Protein AF-A0A433CI44-F1 (afdb_monomer_lite)

pLDDT: mean 76.26, std 22.71, range [22.53, 97.62]

Radius of gyration: 33.38 Å; chains: 1; bounding box: 97×100×72 Å

Structure (mmCIF, N/CA/C/O backbone):
data_AF-A0A433CI44-F1
#
_entry.id   AF-A0A433CI44-F1
#
loop_
_atom_site.group_PDB
_atom_site.id
_atom_site.type_symbol
_atom_site.label_atom_id
_atom_site.label_alt_id
_atom_site.label_comp_id
_atom_site.label_asym_id
_atom_site.label_entity_id
_atom_site.label_seq_id
_atom_site.pdbx_PDB_ins_code
_atom_site.Cartn_x
_atom_site.Cartn_y
_atom_site.Cartn_z
_atom_site.occupancy
_atom_site.B_iso_or_equiv
_atom_site.auth_seq_id
_atom_site.auth_comp_id
_atom_site.auth_asym_id
_atom_site.auth_atom_id
_atom_site.pdbx_PDB_model_num
ATOM 1 N N . MET A 1 1 ? 9.839 -13.729 31.688 1.00 38.53 1 MET A N 1
ATOM 2 C CA . MET A 1 1 ? 10.393 -14.186 30.399 1.00 38.53 1 MET A CA 1
ATOM 3 C C . MET A 1 1 ? 9.376 -13.824 29.339 1.00 38.53 1 MET A C 1
ATOM 5 O O . MET A 1 1 ? 8.242 -14.271 29.427 1.00 38.53 1 MET A O 1
ATOM 9 N N . GLU A 1 2 ? 9.728 -12.913 28.443 1.00 40.34 2 GLU A N 1
ATOM 10 C CA . GLU A 1 2 ? 8.846 -12.474 27.365 1.00 40.34 2 GLU A CA 1
ATOM 11 C C . GLU A 1 2 ? 8.883 -13.551 26.273 1.00 40.34 2 GLU A C 1
ATOM 13 O O . GLU A 1 2 ? 9.912 -13.744 25.625 1.00 40.34 2 GLU A O 1
ATOM 18 N N . ASN A 1 3 ? 7.798 -14.320 26.129 1.00 44.78 3 ASN A N 1
ATOM 19 C CA . ASN A 1 3 ? 7.642 -15.253 25.015 1.00 44.78 3 ASN A CA 1
ATOM 20 C C . ASN A 1 3 ? 7.567 -14.421 23.736 1.00 44.78 3 ASN A C 1
ATOM 22 O O . ASN A 1 3 ? 6.528 -13.840 23.415 1.00 44.78 3 ASN A O 1
ATOM 26 N N . LYS A 1 4 ? 8.692 -14.326 23.026 1.00 42.16 4 LYS A N 1
ATOM 27 C CA . LYS A 1 4 ? 8.748 -13.769 21.679 1.00 42.16 4 LYS A CA 1
ATOM 28 C C . LYS A 1 4 ? 7.737 -14.557 20.845 1.00 42.16 4 LYS A C 1
ATOM 30 O O . LYS A 1 4 ? 7.904 -15.757 20.664 1.00 42.16 4 LYS A O 1
ATOM 35 N N . LYS A 1 5 ? 6.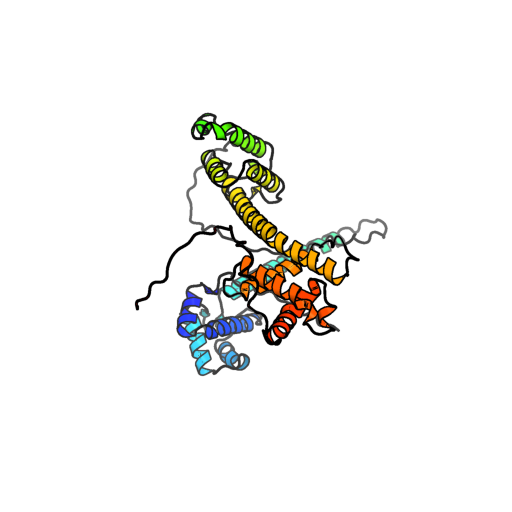645 -13.912 20.423 1.00 45.16 5 LYS A N 1
ATOM 36 C CA . LYS A 1 5 ? 5.661 -14.550 19.546 1.00 45.16 5 LYS A CA 1
ATOM 37 C C . LYS A 1 5 ? 6.382 -14.894 18.252 1.00 45.16 5 LYS A C 1
ATOM 39 O O . LYS A 1 5 ? 6.792 -13.984 17.532 1.00 45.16 5 LYS A O 1
ATOM 44 N N . ASP A 1 6 ? 6.548 -16.180 17.978 1.00 51.06 6 ASP A N 1
ATOM 45 C CA . ASP A 1 6 ? 7.007 -16.638 16.676 1.00 51.06 6 ASP A CA 1
ATOM 46 C C . ASP A 1 6 ? 5.918 -16.277 15.662 1.00 51.06 6 ASP A C 1
ATOM 48 O O . ASP A 1 6 ? 4.915 -16.967 15.504 1.00 51.06 6 ASP A O 1
ATOM 52 N N . THR A 1 7 ? 6.063 -15.118 15.019 1.00 52.38 7 THR A N 1
ATOM 53 C CA . THR A 1 7 ? 5.187 -14.708 13.924 1.00 52.38 7 THR A CA 1
ATOM 54 C C . THR A 1 7 ? 5.548 -15.547 12.713 1.00 52.38 7 THR A C 1
ATOM 56 O O . THR A 1 7 ? 6.438 -15.198 11.934 1.00 52.38 7 THR A O 1
ATOM 59 N N . ILE A 1 8 ? 4.883 -16.688 12.582 1.00 62.78 8 ILE A N 1
ATOM 60 C CA . ILE A 1 8 ? 5.044 -17.553 11.426 1.00 62.78 8 ILE A CA 1
ATOM 61 C C . ILE A 1 8 ? 4.239 -16.935 10.276 1.00 62.78 8 ILE A C 1
ATOM 63 O O . ILE A 1 8 ? 3.013 -16.976 10.267 1.00 62.78 8 ILE A O 1
ATOM 67 N N . TYR A 1 9 ? 4.937 -16.323 9.317 1.00 63.38 9 TYR A N 1
ATOM 68 C CA . TYR A 1 9 ? 4.310 -15.700 8.152 1.00 63.38 9 TYR A CA 1
ATOM 69 C C . TYR A 1 9 ? 3.650 -16.760 7.262 1.00 63.38 9 TYR A C 1
ATOM 71 O O . TYR A 1 9 ? 4.313 -17.687 6.787 1.00 63.38 9 TYR A O 1
ATOM 79 N N . PHE A 1 10 ? 2.347 -16.610 7.027 1.00 61.50 10 PHE A N 1
ATOM 80 C CA . PHE A 1 10 ? 1.606 -17.396 6.050 1.00 61.50 10 PHE A CA 1
ATOM 81 C C . PHE A 1 10 ? 1.421 -16.568 4.777 1.00 61.50 10 PHE A C 1
ATOM 83 O O . PHE A 1 10 ? 0.818 -15.490 4.808 1.00 61.50 10 PHE A O 1
ATOM 90 N N . ASN A 1 11 ? 1.967 -17.056 3.660 1.00 62.53 11 ASN A N 1
ATOM 91 C CA . ASN A 1 11 ? 1.790 -16.416 2.361 1.00 62.53 11 ASN A CA 1
ATOM 92 C C . ASN A 1 11 ? 0.294 -16.376 2.036 1.00 62.53 11 ASN A C 1
ATOM 94 O O . ASN A 1 11 ? -0.341 -17.418 1.874 1.00 62.53 11 ASN A O 1
ATOM 98 N N . HIS A 1 12 ? -0.262 -15.177 1.903 1.00 65.62 12 HIS A N 1
ATOM 99 C CA . HIS A 1 12 ? -1.594 -14.974 1.347 1.00 65.62 12 HIS A CA 1
ATOM 100 C C . HIS A 1 12 ? -1.448 -14.597 -0.122 1.00 65.62 12 HIS A C 1
ATOM 102 O O . HIS A 1 12 ? -0.625 -13.744 -0.462 1.00 65.62 12 HIS A O 1
ATOM 108 N N . ASP A 1 13 ? -2.254 -15.191 -1.001 1.00 66.88 13 ASP A N 1
ATOM 109 C CA . ASP A 1 13 ? -2.256 -14.753 -2.393 1.00 66.88 13 ASP A CA 1
ATOM 110 C C . ASP A 1 13 ? -2.857 -13.348 -2.441 1.00 66.88 13 ASP A C 1
ATOM 112 O O . ASP A 1 13 ? -4.001 -13.136 -2.020 1.00 66.88 13 ASP A O 1
ATOM 116 N N . PHE A 1 14 ? -2.088 -12.400 -2.982 1.00 59.16 14 PHE A N 1
ATOM 117 C CA . PHE A 1 14 ? -2.426 -10.974 -3.089 1.00 59.16 14 PHE A CA 1
ATOM 118 C C . PHE A 1 14 ? -3.805 -10.715 -3.731 1.00 59.16 14 PHE A C 1
ATOM 120 O O . PHE A 1 14 ? -4.402 -9.658 -3.534 1.00 59.16 14 PHE A O 1
ATOM 127 N N . ASN A 1 15 ? -4.341 -11.693 -4.469 1.00 76.88 15 ASN A N 1
ATOM 128 C CA . ASN A 1 15 ? -5.618 -11.605 -5.168 1.00 76.88 15 ASN A CA 1
ATOM 129 C C . ASN A 1 15 ? -6.560 -12.804 -4.927 1.00 76.88 15 ASN A C 1
ATOM 131 O O . ASN A 1 15 ? -7.469 -13.034 -5.723 1.00 76.88 15 ASN A O 1
ATOM 135 N N . SER A 1 16 ? -6.380 -13.559 -3.835 1.00 79.00 16 SER A N 1
ATOM 136 C CA . SER A 1 16 ? -7.179 -14.762 -3.513 1.00 79.00 16 SER A CA 1
ATOM 137 C C . SER A 1 16 ? -8.698 -14.542 -3.567 1.00 79.00 16 SER A C 1
ATOM 139 O O . SER A 1 16 ? -9.440 -15.417 -4.005 1.00 79.00 16 SER A O 1
ATOM 141 N N . ARG A 1 17 ? -9.181 -13.345 -3.208 1.00 82.56 17 ARG A N 1
ATOM 142 C CA . ARG A 1 17 ? -10.609 -12.974 -3.280 1.00 82.56 17 ARG A CA 1
ATOM 143 C C . ARG A 1 17 ? -11.233 -13.067 -4.681 1.00 82.56 17 ARG A C 1
ATOM 145 O O . ARG A 1 17 ? -12.461 -13.089 -4.775 1.00 82.56 17 ARG A O 1
ATOM 152 N N . ASN A 1 18 ? -10.405 -13.038 -5.726 1.00 86.44 18 ASN A N 1
ATOM 153 C CA . ASN A 1 18 ? -10.800 -13.082 -7.132 1.00 86.44 18 ASN A CA 1
ATOM 154 C C . ASN A 1 18 ? -10.517 -14.454 -7.779 1.00 86.44 18 ASN A C 1
ATOM 156 O O . ASN A 1 18 ? -10.740 -14.608 -8.976 1.00 86.44 18 ASN A O 1
ATOM 160 N N . ASP A 1 19 ? -10.040 -15.448 -7.020 1.00 89.00 19 ASP A N 1
ATOM 161 C CA . ASP A 1 19 ? -9.877 -16.816 -7.520 1.00 89.00 19 ASP A CA 1
ATOM 162 C C . ASP A 1 19 ? -11.250 -17.444 -7.822 1.00 89.00 19 ASP A C 1
ATOM 164 O O . ASP A 1 19 ? -12.187 -17.334 -7.029 1.00 89.00 19 ASP A O 1
ATOM 168 N N . ASN A 1 20 ? -11.381 -18.131 -8.960 1.00 91.56 20 ASN A N 1
ATOM 169 C CA . ASN A 1 20 ? -12.642 -18.741 -9.393 1.00 91.56 20 ASN A CA 1
ATOM 170 C C . ASN A 1 20 ? -13.218 -19.743 -8.374 1.00 91.56 20 ASN A C 1
ATOM 172 O O . ASN A 1 20 ? -14.438 -19.821 -8.217 1.00 91.56 20 ASN A O 1
ATOM 176 N N . LYS A 1 21 ? -12.374 -20.495 -7.661 1.00 93.00 21 LYS A N 1
ATOM 177 C CA . LYS A 1 21 ? -12.782 -21.444 -6.612 1.00 93.00 21 LYS A CA 1
ATOM 178 C C . LYS A 1 21 ? -13.310 -20.707 -5.383 1.00 93.00 21 LYS A C 1
ATOM 180 O O . LYS A 1 21 ? -14.349 -21.070 -4.835 1.00 93.00 21 LYS A O 1
ATOM 185 N N . ILE A 1 22 ? -12.651 -19.611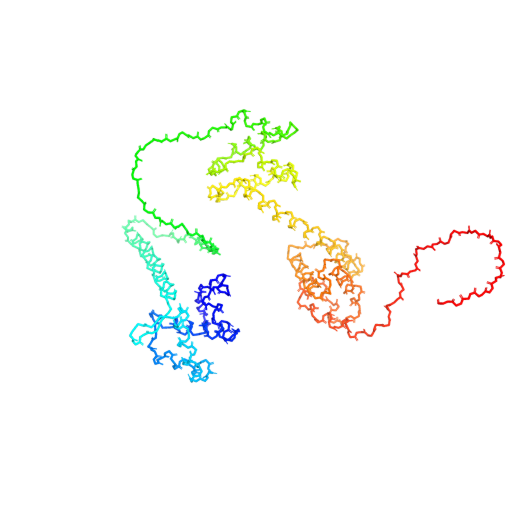 -5.008 1.00 93.44 22 ILE A N 1
ATOM 186 C CA . ILE A 1 22 ? -13.089 -18.733 -3.918 1.00 93.44 22 ILE A CA 1
ATOM 187 C C . ILE A 1 22 ? -14.383 -17.995 -4.285 1.00 93.44 22 ILE A C 1
ATOM 189 O O . ILE A 1 22 ? -15.263 -17.833 -3.443 1.00 93.44 22 ILE A O 1
ATOM 193 N N . ILE A 1 23 ? -14.557 -17.592 -5.545 1.00 93.69 23 ILE A N 1
ATOM 194 C CA . ILE A 1 23 ? -15.809 -16.998 -6.030 1.00 93.69 23 ILE A CA 1
ATOM 195 C C . ILE A 1 23 ? -16.961 -18.010 -5.932 1.00 93.69 23 ILE A C 1
ATOM 197 O O . ILE A 1 23 ? -18.045 -17.634 -5.482 1.00 93.69 23 ILE A O 1
ATOM 201 N N . LYS A 1 24 ? -16.742 -19.288 -6.287 1.00 94.81 24 LYS A N 1
ATOM 202 C CA . LYS A 1 24 ? -17.745 -20.361 -6.109 1.00 94.81 24 LYS A CA 1
ATOM 203 C C . LYS A 1 24 ? -18.151 -20.514 -4.643 1.00 94.81 24 LYS A C 1
ATOM 205 O O . LYS A 1 24 ? -19.344 -20.482 -4.344 1.00 94.81 24 LYS A O 1
ATOM 210 N N . LEU A 1 25 ? -17.171 -20.561 -3.741 1.00 96.38 25 LEU A N 1
ATOM 211 C CA . LEU A 1 25 ? -17.405 -20.612 -2.298 1.00 96.38 25 LEU A CA 1
ATOM 212 C C . LEU A 1 25 ? -18.235 -19.412 -1.815 1.00 96.38 25 LEU A C 1
ATOM 214 O O . LEU A 1 25 ? -19.279 -19.577 -1.184 1.00 96.38 25 LEU A O 1
ATOM 218 N N . ARG A 1 26 ? -17.826 -18.191 -2.183 1.00 95.12 26 ARG A N 1
ATOM 219 C CA . ARG A 1 26 ? -18.505 -16.944 -1.793 1.00 95.12 26 ARG A CA 1
ATOM 220 C C . ARG A 1 26 ? -19.900 -16.802 -2.397 1.00 95.12 26 ARG A C 1
ATOM 222 O O . ARG A 1 26 ? -20.747 -16.114 -1.824 1.00 95.12 26 ARG A O 1
ATOM 229 N N . LYS A 1 27 ? -20.182 -17.442 -3.534 1.00 95.06 27 LYS A N 1
ATOM 230 C CA . LYS A 1 27 ? -21.529 -17.463 -4.117 1.00 95.06 27 LYS A CA 1
ATOM 231 C C . LYS A 1 27 ? -22.520 -18.159 -3.177 1.00 95.06 27 LYS A C 1
ATOM 233 O O . LYS A 1 27 ? -23.619 -17.626 -2.989 1.00 95.06 27 LYS A O 1
ATOM 238 N N . LYS A 1 28 ? -22.109 -19.280 -2.568 1.00 96.50 28 LYS A N 1
ATOM 239 C CA . LYS A 1 28 ? -22.924 -20.099 -1.654 1.00 96.50 28 LYS A CA 1
ATOM 240 C C . LYS A 1 28 ? -22.891 -19.584 -0.210 1.00 96.50 28 LYS A C 1
ATOM 242 O O . LYS A 1 28 ? -23.948 -19.345 0.359 1.00 96.50 28 LYS A O 1
ATOM 247 N N . TYR A 1 29 ? -21.705 -19.302 0.328 1.00 95.50 29 TYR A N 1
ATOM 248 C CA . TYR A 1 29 ? -21.488 -19.002 1.754 1.00 95.50 29 TYR A CA 1
ATOM 249 C C . TYR A 1 29 ? -21.120 -17.546 2.070 1.00 95.50 29 TYR A C 1
ATOM 251 O O . TYR A 1 29 ? -20.759 -17.223 3.199 1.00 95.50 29 TYR A O 1
ATOM 259 N N . LYS A 1 30 ? -21.188 -16.648 1.080 1.00 94.88 30 LYS A N 1
ATOM 260 C CA . LYS A 1 30 ? -20.858 -15.219 1.232 1.00 94.88 30 LYS A CA 1
ATOM 261 C C . LYS A 1 30 ? -19.450 -15.019 1.811 1.00 94.88 30 LYS A C 1
ATOM 263 O O . LYS A 1 30 ? -18.523 -15.737 1.443 1.00 94.88 30 LYS A O 1
ATOM 268 N N . TRP A 1 31 ? -19.255 -13.975 2.612 1.00 92.69 31 TRP A N 1
ATOM 269 C CA . TRP A 1 31 ? -17.965 -13.677 3.234 1.00 92.69 31 TRP A CA 1
ATOM 270 C C . TRP A 1 31 ? -17.654 -14.586 4.423 1.00 92.69 31 TRP A C 1
ATOM 272 O O . TRP A 1 31 ? -16.480 -14.815 4.696 1.00 92.69 31 TRP A O 1
ATOM 282 N N . ASP A 1 32 ? -18.673 -15.169 5.047 1.00 92.31 32 ASP A N 1
ATOM 283 C CA . ASP A 1 32 ? -18.502 -16.072 6.184 1.00 92.31 32 ASP A CA 1
ATOM 284 C C . ASP A 1 32 ? -17.738 -17.323 5.745 1.00 92.31 32 ASP A C 1
ATOM 286 O O . ASP A 1 32 ? -16.705 -17.652 6.320 1.00 92.31 32 ASP A O 1
ATOM 290 N N . GLY A 1 33 ? -18.133 -17.933 4.621 1.00 94.19 33 GLY A N 1
ATOM 291 C CA . GLY A 1 33 ? -17.401 -19.073 4.062 1.00 94.19 33 GLY A CA 1
ATOM 292 C C . GLY A 1 33 ? -15.956 -18.753 3.678 1.00 94.19 33 GLY A C 1
ATOM 293 O O . GLY A 1 33 ? -15.090 -19.613 3.786 1.00 94.19 33 GLY A O 1
ATOM 294 N N . TYR A 1 34 ? -15.665 -17.511 3.273 1.00 93.94 34 TYR A N 1
ATOM 295 C CA . TYR A 1 34 ? -14.288 -17.084 3.011 1.00 93.94 34 TYR A CA 1
ATOM 296 C C . TYR A 1 34 ? -13.454 -17.086 4.297 1.00 93.94 34 TYR A C 1
ATOM 298 O O . TYR A 1 34 ? -12.346 -17.614 4.293 1.00 93.94 34 TYR A O 1
ATOM 306 N N . GLY A 1 35 ? -13.990 -16.544 5.394 1.00 94.00 35 GLY A N 1
ATOM 307 C CA . GLY A 1 35 ? -13.326 -16.569 6.699 1.00 94.00 35 GLY A CA 1
ATOM 308 C C . GLY A 1 35 ? -13.127 -17.992 7.223 1.00 94.00 35 GLY A C 1
ATOM 309 O O . GLY A 1 35 ? -12.015 -18.353 7.597 1.00 94.00 35 GLY A O 1
ATOM 310 N N . VAL A 1 36 ? -14.174 -18.821 7.165 1.00 95.50 36 VAL A N 1
ATOM 311 C CA . VAL A 1 36 ? -14.129 -20.220 7.624 1.00 95.50 36 VAL A CA 1
ATOM 312 C C . VAL A 1 36 ? -13.122 -21.045 6.819 1.00 95.50 36 VAL A C 1
ATOM 314 O O . VAL A 1 36 ? -12.390 -21.849 7.395 1.00 95.50 36 VAL A O 1
ATOM 317 N N . PHE A 1 37 ? -13.021 -20.820 5.505 1.00 94.75 37 PHE A N 1
ATOM 318 C CA . PHE A 1 37 ? -12.014 -21.476 4.671 1.00 94.75 37 PHE A CA 1
ATOM 319 C C . PHE A 1 37 ? -10.594 -21.166 5.149 1.00 94.75 37 PHE A C 1
ATOM 321 O O . PHE A 1 37 ? -9.809 -22.092 5.338 1.00 94.75 37 PHE A O 1
ATOM 328 N N . TRP A 1 38 ? -10.268 -19.889 5.374 1.00 92.75 38 TRP A N 1
ATOM 329 C CA . TRP A 1 38 ? -8.934 -19.503 5.840 1.00 92.75 38 TRP A CA 1
ATOM 330 C C . TRP A 1 38 ? -8.637 -20.016 7.245 1.00 92.75 38 TRP A C 1
ATOM 332 O O . TRP A 1 38 ? -7.558 -20.557 7.453 1.00 92.75 38 TRP A O 1
ATOM 342 N N . ALA A 1 39 ? -9.604 -19.945 8.161 1.00 93.50 39 ALA A N 1
ATOM 343 C CA . ALA A 1 39 ? -9.445 -20.486 9.508 1.00 93.50 39 ALA A CA 1
ATOM 344 C C . ALA A 1 39 ? -9.195 -22.008 9.488 1.00 93.50 39 ALA A C 1
ATOM 346 O O . ALA A 1 39 ? -8.316 -22.510 10.178 1.00 93.50 39 ALA A O 1
ATOM 347 N N . THR A 1 40 ? -9.893 -22.743 8.617 1.00 94.50 40 THR A N 1
ATOM 348 C CA . THR A 1 40 ? -9.651 -24.183 8.404 1.00 94.50 40 THR A CA 1
ATOM 349 C C . THR A 1 40 ? -8.242 -24.445 7.865 1.00 94.50 40 THR A C 1
ATOM 351 O O . THR A 1 40 ? -7.559 -25.371 8.292 1.00 94.50 40 THR A O 1
ATOM 354 N N . LEU A 1 41 ? -7.786 -23.613 6.928 1.00 92.38 41 LEU A N 1
ATOM 355 C CA . LEU A 1 41 ? -6.455 -23.706 6.329 1.00 92.38 41 LEU A CA 1
ATOM 356 C C . LEU A 1 41 ? -5.340 -23.441 7.354 1.00 92.38 41 LEU A C 1
ATOM 358 O O . LEU A 1 41 ? -4.283 -24.069 7.289 1.00 92.38 41 LEU A O 1
ATOM 362 N N . GLU A 1 42 ? -5.578 -22.525 8.294 1.00 91.25 42 GLU A N 1
ATOM 363 C CA . GLU A 1 42 ? -4.688 -22.242 9.422 1.00 91.25 42 GLU A CA 1
ATOM 364 C C . GLU A 1 42 ? -4.585 -23.446 10.364 1.00 91.25 42 GLU A C 1
ATOM 366 O O . GLU A 1 42 ? -3.468 -23.864 10.660 1.00 91.25 42 GLU A O 1
ATOM 371 N N . ILE A 1 43 ? -5.709 -24.073 10.728 1.00 92.06 43 ILE A N 1
ATOM 372 C CA . ILE A 1 43 ? -5.717 -25.294 11.555 1.00 92.06 43 ILE A CA 1
ATOM 373 C C . ILE A 1 43 ? -4.960 -26.432 10.855 1.00 92.06 43 ILE A C 1
ATOM 375 O O . ILE A 1 43 ? -4.065 -27.043 11.438 1.00 92.06 43 ILE A O 1
ATOM 379 N N . MET A 1 44 ? -5.224 -26.670 9.564 1.00 91.25 44 MET A N 1
ATOM 380 C CA . MET A 1 44 ? -4.478 -27.669 8.787 1.00 91.25 44 MET A CA 1
ATOM 381 C C . MET A 1 44 ? -2.974 -27.383 8.789 1.00 91.25 44 MET A C 1
ATOM 383 O O . MET A 1 44 ? -2.170 -28.309 8.822 1.00 91.25 44 MET A O 1
ATOM 387 N N . ARG A 1 45 ? -2.563 -26.113 8.767 1.00 87.38 45 ARG A N 1
ATOM 388 C CA . ARG A 1 45 ? -1.152 -25.712 8.785 1.00 87.38 45 ARG A CA 1
ATOM 389 C C . ARG A 1 45 ? -0.463 -25.955 10.130 1.00 87.38 45 ARG A C 1
ATOM 391 O O . ARG A 1 45 ? 0.760 -26.083 10.148 1.00 87.38 45 ARG A O 1
ATOM 398 N N . GLU A 1 46 ? -1.205 -25.983 11.231 1.00 87.00 46 GLU A N 1
ATOM 399 C CA . GLU A 1 46 ? -0.659 -26.308 12.555 1.00 87.00 46 GLU A CA 1
ATOM 400 C C . GLU A 1 46 ? -0.224 -27.779 12.652 1.00 87.00 46 GLU A C 1
ATOM 402 O O . GLU A 1 46 ? 0.615 -28.128 13.486 1.00 87.00 46 GLU A O 1
ATOM 407 N N . THR A 1 47 ? -0.716 -28.636 11.752 1.00 86.19 47 THR A N 1
ATOM 408 C CA . THR A 1 47 ? -0.246 -30.020 11.617 1.00 86.19 47 THR A CA 1
ATOM 409 C C . THR A 1 47 ? 1.168 -30.097 11.016 1.00 86.19 47 THR A C 1
ATOM 411 O O . THR A 1 47 ? 1.661 -29.185 10.350 1.00 86.19 47 THR A O 1
ATOM 414 N N . THR A 1 48 ? 1.861 -31.218 11.236 1.00 76.88 48 THR A N 1
ATOM 415 C CA . THR A 1 48 ? 3.272 -31.379 10.816 1.00 76.88 48 THR A CA 1
ATOM 416 C C . THR A 1 48 ? 3.442 -31.507 9.293 1.00 76.88 48 THR A C 1
ATOM 418 O O . THR A 1 48 ? 4.487 -31.147 8.722 1.00 76.88 48 THR A O 1
ATOM 421 N N . ASP A 1 49 ? 2.432 -32.048 8.622 1.00 81.81 49 ASP A N 1
ATOM 422 C CA . ASP A 1 49 ? 2.409 -32.361 7.196 1.00 81.81 49 ASP A CA 1
ATOM 423 C C . ASP A 1 49 ? 1.413 -31.509 6.398 1.00 81.81 49 ASP A C 1
ATOM 425 O O . ASP A 1 49 ? 1.483 -31.518 5.171 1.00 81.81 49 ASP A O 1
ATOM 429 N N . GLY A 1 50 ? 0.570 -30.705 7.052 1.00 85.62 50 GLY A N 1
ATOM 430 C CA . GLY A 1 50 ? -0.444 -29.890 6.382 1.00 85.62 50 GLY A CA 1
ATOM 431 C C . GLY A 1 50 ? -1.671 -30.691 5.953 1.00 85.62 50 GLY A C 1
ATOM 432 O O . GLY A 1 50 ? -2.382 -30.268 5.037 1.00 85.62 50 GLY A O 1
ATOM 433 N N . MET A 1 51 ? -1.875 -31.870 6.544 1.00 90.62 51 MET A N 1
ATOM 434 C CA . MET A 1 51 ? -2.942 -32.804 6.210 1.00 90.62 51 MET A CA 1
ATOM 435 C C . MET A 1 51 ? -3.708 -33.167 7.484 1.00 90.62 51 MET A C 1
ATOM 437 O O . MET A 1 51 ? -3.136 -33.262 8.565 1.00 90.62 51 MET A O 1
ATOM 441 N N . GLN A 1 52 ? -5.011 -33.394 7.358 1.00 92.06 52 GLN A N 1
ATOM 442 C CA . GLN A 1 52 ? -5.835 -33.936 8.440 1.00 92.06 52 GLN A CA 1
ATOM 443 C C . GLN A 1 52 ? -6.592 -35.155 7.931 1.00 92.06 52 GLN A C 1
ATOM 445 O O . GLN A 1 52 ? -6.867 -35.258 6.730 1.00 92.06 52 GLN A O 1
ATOM 450 N N . THR A 1 53 ? -6.942 -36.085 8.820 1.00 94.06 53 THR A N 1
ATOM 451 C CA . THR A 1 53 ? -7.953 -37.078 8.450 1.00 94.06 53 THR A CA 1
ATOM 452 C C . THR A 1 53 ? -9.289 -36.364 8.226 1.00 94.06 53 THR A C 1
ATOM 454 O O . THR A 1 53 ? -9.509 -35.259 8.719 1.00 94.06 53 THR A O 1
ATOM 457 N N . TYR A 1 54 ? -10.193 -36.958 7.450 1.00 93.12 54 TYR A N 1
ATOM 458 C CA . TYR A 1 54 ? -11.512 -36.382 7.209 1.00 93.12 54 TYR A CA 1
ATOM 459 C C . TYR A 1 54 ? -12.261 -36.198 8.532 1.00 93.12 54 TYR A C 1
ATOM 461 O O . TYR A 1 54 ? -12.869 -35.155 8.717 1.00 93.12 54 TYR A O 1
ATOM 469 N N . SER A 1 55 ? -12.146 -37.162 9.456 1.00 93.12 55 SER A N 1
ATOM 470 C CA . SER A 1 55 ? -12.738 -37.072 10.797 1.00 93.12 55 SER A CA 1
ATOM 471 C C . SER A 1 55 ? -12.168 -35.893 11.583 1.00 93.12 55 SER A C 1
ATOM 473 O O . SER A 1 55 ? -12.929 -35.012 11.960 1.00 93.12 55 SER A O 1
ATOM 475 N N . ASP A 1 56 ? -10.838 -35.807 11.719 1.00 93.50 56 ASP A N 1
ATOM 476 C CA . ASP A 1 56 ? -10.199 -34.705 12.458 1.00 93.50 56 ASP A CA 1
ATOM 477 C C . ASP A 1 56 ? -10.506 -33.348 11.817 1.00 93.50 56 ASP A C 1
ATOM 479 O O . ASP A 1 56 ? -10.625 -32.330 12.491 1.00 93.50 56 ASP A O 1
ATOM 483 N N . CYS A 1 57 ? -10.629 -33.322 10.485 1.00 93.31 57 CYS A N 1
ATOM 484 C CA . CYS A 1 57 ? -11.022 -32.121 9.777 1.00 93.31 57 CYS A CA 1
ATOM 485 C C . CYS A 1 57 ? -12.434 -31.700 10.177 1.00 93.31 57 CYS A C 1
ATOM 487 O O . CYS A 1 57 ? -12.625 -30.511 10.372 1.00 93.31 57 CYS A O 1
ATOM 489 N N . ILE A 1 58 ? -13.402 -32.617 10.293 1.00 95.38 58 ILE A N 1
ATOM 490 C CA . ILE A 1 58 ? -14.765 -32.289 10.744 1.00 95.38 58 ILE A CA 1
ATOM 491 C C . ILE A 1 58 ? -14.767 -31.808 12.199 1.00 95.38 58 ILE A C 1
ATOM 493 O O . ILE A 1 58 ? -15.434 -30.816 12.495 1.00 95.38 58 ILE A O 1
ATOM 497 N N . ASP A 1 59 ? -13.945 -32.405 13.065 1.00 94.75 59 ASP A N 1
ATOM 498 C CA . ASP A 1 59 ? -13.819 -32.013 14.477 1.00 94.75 59 ASP A CA 1
ATOM 499 C C . ASP A 1 59 ? -13.345 -30.554 14.661 1.00 94.75 59 ASP A C 1
ATOM 501 O O . ASP A 1 59 ? -13.613 -29.926 15.692 1.00 94.75 59 ASP A O 1
ATOM 505 N N . ASN A 1 60 ? -12.725 -29.951 13.636 1.00 94.50 60 ASN A N 1
ATOM 506 C CA . ASN A 1 60 ? -12.397 -28.521 13.622 1.00 94.50 60 ASN A CA 1
ATOM 507 C C . ASN A 1 60 ? -13.641 -27.622 13.791 1.00 94.50 60 ASN A C 1
ATOM 509 O O . ASN A 1 60 ? -13.498 -26.466 14.199 1.00 94.50 60 ASN A O 1
ATOM 513 N N . ALA A 1 61 ? -14.855 -28.118 13.510 1.00 95.19 61 ALA A N 1
ATOM 514 C CA . ALA A 1 61 ? -16.106 -27.397 13.753 1.00 95.19 61 ALA A CA 1
ATOM 515 C C . ALA A 1 61 ? -16.205 -26.913 15.207 1.00 95.19 61 ALA A C 1
ATOM 517 O O . ALA A 1 61 ? -16.548 -25.755 15.455 1.00 95.19 61 ALA A O 1
ATOM 518 N N . PHE A 1 62 ? -15.799 -27.757 16.161 1.00 94.56 62 PHE A N 1
ATOM 519 C CA . PHE A 1 62 ? -15.776 -27.409 17.578 1.00 94.56 62 PHE A CA 1
ATOM 520 C C . PHE A 1 62 ? -14.786 -26.272 17.869 1.00 94.56 62 PHE A C 1
ATOM 522 O O . PHE A 1 62 ? -15.132 -25.306 18.550 1.00 94.56 62 PHE A O 1
ATOM 529 N N . GLN A 1 63 ? -13.573 -26.335 17.305 1.00 92.56 63 GLN A N 1
ATOM 530 C CA . GLN A 1 63 ? -12.546 -25.300 17.485 1.00 92.56 63 GLN A CA 1
ATOM 531 C C . GLN A 1 63 ? -12.972 -23.947 16.897 1.00 92.56 63 GLN A C 1
ATOM 533 O O . GLN A 1 63 ? -12.649 -22.895 17.451 1.00 92.56 63 GLN A O 1
ATOM 538 N N . LEU A 1 64 ? -13.709 -23.972 15.787 1.00 93.38 64 LEU A N 1
ATOM 539 C CA . LEU A 1 64 ? -14.227 -22.781 15.115 1.00 93.38 64 LEU A CA 1
ATOM 540 C C . LEU A 1 64 ? -15.561 -22.288 15.696 1.00 93.38 64 LEU A C 1
ATOM 542 O O . LEU A 1 64 ? -16.054 -21.246 15.263 1.00 93.38 64 LEU A O 1
ATOM 546 N N . ASN A 1 65 ? -16.121 -22.998 16.683 1.00 95.44 65 ASN A N 1
ATOM 547 C CA . ASN A 1 65 ? -17.434 -22.734 17.270 1.00 95.44 65 ASN A CA 1
ATOM 548 C C . ASN A 1 65 ? -18.549 -22.681 16.205 1.00 95.44 65 ASN A C 1
ATOM 550 O O . ASN A 1 65 ? -19.342 -21.737 16.147 1.00 95.44 65 ASN A O 1
ATOM 554 N N . LEU A 1 66 ? -18.559 -23.690 15.332 1.00 94.75 66 LEU A N 1
ATOM 555 C CA . LEU A 1 66 ? -19.511 -23.877 14.241 1.00 94.75 66 LEU A CA 1
ATOM 556 C C . LEU A 1 66 ? -20.336 -25.150 14.455 1.00 94.75 66 LEU A C 1
ATOM 558 O O . LEU A 1 66 ? -19.917 -26.074 15.145 1.00 94.75 66 LEU A O 1
ATOM 562 N N . ASP A 1 67 ? -21.504 -25.184 13.823 1.00 96.44 67 ASP A N 1
ATOM 563 C CA . ASP A 1 67 ? -22.358 -26.368 13.732 1.00 96.44 67 ASP A CA 1
ATOM 564 C C . ASP A 1 67 ? -21.671 -27.466 12.897 1.00 96.44 67 ASP A C 1
ATOM 566 O O . ASP A 1 67 ? -21.163 -27.189 11.803 1.00 96.44 67 ASP A O 1
ATOM 570 N N . GLU A 1 68 ? -21.615 -28.693 13.423 1.00 95.88 68 GLU A N 1
ATOM 571 C CA . GLU A 1 68 ? -20.859 -29.804 12.827 1.00 95.88 68 GLU A CA 1
ATOM 572 C C . GLU A 1 68 ? -21.475 -30.255 11.500 1.00 95.88 68 GLU A C 1
ATOM 574 O O . GLU A 1 68 ? -20.753 -30.463 10.518 1.00 95.88 68 GLU A O 1
ATOM 579 N N . GLU A 1 69 ? -22.805 -30.344 11.420 1.00 96.38 69 GLU A N 1
ATOM 580 C CA . GLU A 1 69 ? -23.506 -30.703 10.191 1.00 96.38 69 GLU A CA 1
ATOM 581 C C . GLU A 1 69 ? -23.268 -29.656 9.098 1.00 96.38 69 GLU A C 1
ATOM 583 O O . GLU A 1 69 ? -22.922 -29.997 7.960 1.00 96.38 69 GLU A O 1
ATOM 588 N N . TRP A 1 70 ? -23.392 -28.371 9.437 1.00 96.25 70 TRP A N 1
ATOM 589 C CA . TRP A 1 70 ? -23.093 -27.278 8.517 1.00 96.25 70 TRP A CA 1
ATOM 590 C C . TRP A 1 70 ? -21.638 -27.315 8.043 1.00 96.25 70 TRP A C 1
ATOM 592 O O . TRP A 1 70 ? -21.372 -27.177 6.843 1.00 96.25 70 TRP A O 1
ATOM 602 N N . TYR A 1 71 ? -20.694 -27.523 8.964 1.00 97.12 71 TYR A N 1
ATOM 603 C CA . TYR A 1 71 ? -19.268 -27.540 8.659 1.00 97.12 71 TYR A CA 1
ATOM 604 C C . TYR A 1 71 ? -18.887 -28.752 7.801 1.00 97.12 71 TYR A C 1
ATOM 606 O O . TYR A 1 71 ? -18.123 -28.625 6.845 1.00 97.12 71 TYR A O 1
ATOM 614 N N . THR A 1 72 ? -19.513 -29.904 8.039 1.00 96.81 72 THR A N 1
ATOM 615 C CA . THR A 1 72 ? -19.369 -31.098 7.200 1.00 96.81 72 THR A CA 1
ATOM 616 C C . THR A 1 72 ? -19.801 -30.833 5.761 1.00 96.81 72 THR A C 1
ATOM 618 O O . THR A 1 72 ? -19.074 -31.157 4.815 1.00 96.81 72 THR A O 1
ATOM 621 N N . VAL A 1 73 ? -20.955 -30.186 5.564 1.00 97.31 73 VAL A N 1
ATOM 622 C CA . VAL A 1 73 ? -21.407 -29.773 4.225 1.00 97.31 73 VAL A CA 1
ATOM 623 C C . VAL A 1 73 ? -20.425 -28.772 3.609 1.00 97.31 73 VAL A C 1
ATOM 625 O O . VAL A 1 73 ? -20.058 -28.914 2.443 1.00 97.31 73 VAL A O 1
ATOM 628 N N . PHE A 1 74 ? -19.944 -27.806 4.392 1.00 97.62 74 PHE A N 1
ATOM 629 C CA . PHE A 1 74 ? -18.967 -26.814 3.949 1.00 97.62 74 PHE A CA 1
ATOM 630 C C . PHE A 1 74 ? -17.641 -27.439 3.480 1.00 97.62 74 PHE A C 1
ATOM 632 O O . PHE A 1 74 ? -17.120 -27.055 2.429 1.00 97.62 74 PHE A O 1
ATOM 639 N N . ILE A 1 75 ? -17.095 -28.420 4.204 1.00 97.12 75 ILE A N 1
ATOM 640 C CA . ILE A 1 75 ? -15.866 -29.126 3.810 1.00 97.12 75 ILE A CA 1
ATOM 641 C C . ILE A 1 75 ? -16.079 -29.916 2.516 1.00 97.12 75 ILE A C 1
ATOM 643 O O . ILE A 1 75 ? -15.233 -29.861 1.619 1.00 97.12 75 ILE A O 1
ATOM 647 N N . ASN A 1 76 ? -17.216 -30.599 2.377 1.00 96.38 76 ASN A N 1
ATOM 648 C CA . ASN A 1 76 ? -17.545 -31.339 1.157 1.00 96.38 76 ASN A CA 1
ATOM 649 C C . ASN A 1 76 ? -17.674 -30.416 -0.063 1.00 96.38 76 ASN A C 1
ATOM 651 O O . ASN A 1 76 ? -17.117 -30.712 -1.120 1.00 96.38 76 ASN A O 1
ATOM 655 N N . ASP A 1 77 ? -18.304 -29.257 0.102 1.00 96.75 77 ASP A N 1
ATOM 656 C CA . ASP A 1 77 ? -18.351 -28.218 -0.925 1.00 96.75 77 ASP A CA 1
ATOM 657 C C . ASP A 1 77 ? -16.957 -27.683 -1.280 1.00 96.75 77 ASP A C 1
ATOM 659 O O . ASP A 1 77 ? -16.643 -27.464 -2.449 1.00 96.75 77 ASP A O 1
ATOM 663 N N . CYS A 1 78 ? -16.083 -27.483 -0.289 1.00 96.00 78 CYS A N 1
ATOM 664 C CA . CYS A 1 78 ? -14.704 -27.062 -0.536 1.00 96.00 78 CYS A CA 1
ATOM 665 C C . CYS A 1 78 ? -13.923 -28.104 -1.353 1.00 96.00 78 CYS A C 1
ATOM 667 O O . CYS A 1 78 ? -13.098 -27.732 -2.194 1.00 96.00 78 CYS A O 1
ATOM 669 N N . ILE A 1 79 ? -14.194 -29.396 -1.144 1.00 95.38 79 ILE A N 1
ATOM 670 C CA . ILE A 1 79 ? -13.644 -30.480 -1.967 1.00 95.38 79 ILE A CA 1
ATOM 671 C C . ILE A 1 79 ? -14.204 -30.395 -3.396 1.00 95.38 79 ILE A C 1
ATOM 673 O O . ILE A 1 79 ? -13.433 -30.424 -4.355 1.00 95.38 79 ILE A O 1
ATOM 677 N N . GLU A 1 80 ? -15.515 -30.203 -3.559 1.00 94.88 80 GLU A N 1
ATOM 678 C CA . GLU A 1 80 ? -16.163 -30.067 -4.874 1.00 94.88 80 GLU A CA 1
ATOM 679 C C . GLU A 1 80 ? -15.646 -28.847 -5.661 1.00 94.88 80 GLU A C 1
ATOM 681 O O . GLU A 1 80 ? -15.382 -28.917 -6.864 1.00 94.88 80 GLU A O 1
ATOM 686 N N . PHE A 1 81 ? -15.430 -27.716 -4.985 1.00 93.62 81 PHE A N 1
ATOM 687 C CA . PHE A 1 81 ? -14.877 -26.506 -5.597 1.00 93.62 81 PHE A CA 1
ATOM 688 C C . PHE A 1 81 ? -13.377 -26.620 -5.912 1.00 93.62 81 PHE A C 1
ATOM 690 O O . PHE A 1 81 ? -12.825 -25.739 -6.579 1.00 93.62 81 PHE A O 1
ATOM 697 N N . GLY A 1 82 ? -12.715 -27.693 -5.467 1.00 92.81 82 GLY A N 1
ATOM 698 C CA . GLY A 1 82 ? -11.286 -27.931 -5.655 1.00 92.81 82 GLY A CA 1
ATOM 699 C C . GLY A 1 82 ? -10.397 -27.036 -4.788 1.00 92.81 82 GLY A C 1
ATOM 700 O O . GLY A 1 82 ? -9.264 -26.736 -5.184 1.00 92.81 82 GLY A O 1
ATOM 701 N N . LEU A 1 83 ? -10.924 -26.558 -3.655 1.00 92.81 83 LEU A N 1
ATOM 702 C CA . LEU A 1 83 ? -10.173 -25.857 -2.607 1.00 92.81 83 LEU A CA 1
ATOM 703 C C . LEU A 1 83 ? -9.420 -26.857 -1.720 1.00 92.81 83 LEU A C 1
ATOM 705 O O . LEU A 1 83 ? -8.256 -26.626 -1.379 1.00 92.81 83 LEU A O 1
ATOM 709 N N . PHE A 1 84 ? -10.067 -27.986 -1.429 1.00 95.19 84 PHE A N 1
ATOM 710 C CA . PHE A 1 84 ? -9.471 -29.138 -0.763 1.00 95.19 84 PHE A CA 1
ATOM 711 C C . PHE A 1 84 ? -9.439 -30.355 -1.685 1.00 95.19 84 PHE A C 1
ATOM 713 O O . PHE A 1 84 ? -10.213 -30.476 -2.632 1.00 95.19 84 PHE A O 1
ATOM 720 N N . ILE A 1 85 ? -8.506 -31.257 -1.406 1.00 92.88 85 ILE A N 1
ATOM 721 C CA . ILE A 1 85 ? -8.360 -32.547 -2.063 1.00 92.88 85 ILE A CA 1
ATOM 722 C C . ILE A 1 85 ? -8.551 -33.608 -0.993 1.00 92.88 85 ILE A C 1
ATOM 724 O O . ILE A 1 85 ? -7.886 -33.577 0.041 1.00 92.88 85 ILE A O 1
ATOM 728 N N . ARG A 1 86 ? -9.439 -34.562 -1.267 1.00 92.06 86 ARG A N 1
ATOM 729 C CA . ARG A 1 86 ? -9.593 -35.767 -0.457 1.00 92.06 86 ARG A CA 1
ATOM 730 C C . ARG A 1 86 ? -8.892 -36.928 -1.147 1.00 92.06 86 ARG A C 1
ATOM 732 O O . ARG A 1 86 ? -9.211 -37.249 -2.291 1.00 92.06 86 ARG A O 1
ATOM 739 N N . LYS A 1 87 ? -7.947 -37.563 -0.457 1.00 89.31 87 LYS A N 1
ATOM 740 C CA . LYS A 1 87 ? -7.235 -38.748 -0.945 1.00 89.31 87 LYS A CA 1
ATOM 741 C C . LYS A 1 87 ? -7.269 -39.828 0.134 1.00 89.31 87 LYS A C 1
ATOM 743 O O . LYS A 1 87 ? -6.532 -39.765 1.112 1.00 89.31 87 LYS A O 1
ATOM 748 N N . GLY A 1 88 ? -8.156 -40.806 -0.049 1.00 89.50 88 GLY A N 1
ATOM 749 C CA . GLY A 1 88 ? -8.464 -41.796 0.983 1.00 89.50 88 GLY A CA 1
ATOM 750 C C . GLY A 1 88 ? -9.118 -41.137 2.199 1.00 89.50 88 GLY A C 1
ATOM 751 O O . GLY A 1 88 ? -10.131 -40.442 2.064 1.00 89.50 88 GLY A O 1
ATOM 752 N N . GLU A 1 89 ? -8.519 -41.344 3.369 1.00 91.50 89 GLU A N 1
ATOM 753 C CA . GLU A 1 89 ? -8.978 -40.766 4.636 1.00 91.50 89 GLU A CA 1
ATOM 754 C C . GLU A 1 89 ? -8.465 -39.348 4.879 1.00 91.50 89 GLU A C 1
ATOM 756 O O . GLU A 1 89 ? -8.964 -38.695 5.781 1.00 91.50 89 GLU A O 1
ATOM 761 N N . TYR A 1 90 ? -7.523 -38.842 4.079 1.00 92.25 90 TYR A N 1
ATOM 762 C CA . TYR A 1 90 ? -6.920 -37.529 4.304 1.00 92.25 90 TYR A CA 1
ATOM 763 C C . TYR A 1 90 ? -7.551 -36.432 3.450 1.00 92.25 90 TYR A C 1
ATOM 765 O O . TYR A 1 90 ? -7.866 -36.638 2.272 1.00 92.25 90 TYR A O 1
ATOM 773 N N . VAL A 1 91 ? -7.663 -35.242 4.037 1.00 93.25 91 VAL A N 1
ATOM 774 C CA . VAL A 1 91 ? -8.058 -33.986 3.397 1.00 93.25 91 VAL A CA 1
ATOM 775 C C . VAL A 1 91 ? -6.920 -32.984 3.535 1.00 93.25 91 VAL A C 1
ATOM 777 O O . VAL A 1 91 ? -6.318 -32.844 4.598 1.00 93.25 91 VAL A O 1
ATOM 780 N N . TYR A 1 92 ? -6.606 -32.292 2.444 1.00 92.38 92 TYR A N 1
ATOM 781 C CA . TYR A 1 92 ? -5.547 -31.287 2.427 1.00 92.38 92 TYR A CA 1
ATOM 782 C C . TYR A 1 92 ? -5.759 -30.251 1.324 1.00 92.38 92 TYR A C 1
ATOM 784 O O . TYR A 1 92 ? -6.515 -30.461 0.374 1.00 92.38 92 TYR A O 1
ATOM 792 N N . SER A 1 93 ? -5.037 -29.134 1.407 1.00 92.25 93 SER A N 1
ATOM 793 C CA . SER A 1 93 ? -4.934 -28.166 0.314 1.00 92.25 93 SER A CA 1
ATOM 794 C C . SER A 1 93 ? -3.615 -28.346 -0.438 1.00 92.25 93 SER A C 1
ATOM 796 O O . SER A 1 93 ? -2.542 -28.294 0.161 1.00 92.25 93 SER A O 1
ATOM 798 N N . GLN A 1 94 ? -3.666 -28.499 -1.766 1.00 88.06 94 GLN A N 1
ATOM 799 C CA . GLN A 1 94 ? -2.455 -28.617 -2.596 1.00 88.06 94 GLN A CA 1
ATOM 800 C C . GLN A 1 94 ? -1.512 -27.419 -2.415 1.00 88.06 94 GLN A C 1
ATOM 802 O O . GLN A 1 94 ? -0.295 -27.578 -2.381 1.00 88.06 94 GLN A O 1
ATOM 807 N N . ARG A 1 95 ? -2.092 -26.223 -2.268 1.00 84.62 95 ARG A N 1
ATOM 808 C CA . ARG A 1 95 ? -1.364 -24.973 -2.031 1.00 84.62 95 ARG A CA 1
ATOM 809 C C . ARG A 1 95 ? -0.575 -25.032 -0.725 1.00 84.62 95 ARG A C 1
ATOM 811 O O . ARG A 1 95 ? 0.613 -24.726 -0.721 1.00 84.62 95 ARG A O 1
ATOM 818 N N . LEU A 1 96 ? -1.224 -25.477 0.354 1.00 86.44 96 LEU A N 1
ATOM 819 C CA . LEU A 1 96 ? -0.599 -25.593 1.671 1.00 86.44 96 LEU A CA 1
ATOM 820 C C . LEU A 1 96 ? 0.614 -26.529 1.634 1.00 86.44 96 LEU A C 1
ATOM 822 O O . LEU A 1 96 ? 1.664 -26.189 2.174 1.00 86.44 96 LEU A O 1
ATOM 826 N N . LEU A 1 97 ? 0.501 -27.670 0.950 1.00 86.81 97 LEU A N 1
ATOM 827 C CA . LEU A 1 97 ? 1.616 -28.608 0.814 1.00 86.81 97 LEU A CA 1
ATOM 828 C C . LEU A 1 97 ? 2.805 -27.990 0.071 1.00 86.81 97 LEU A C 1
ATOM 830 O O . LEU A 1 97 ? 3.942 -28.118 0.527 1.00 86.81 97 LEU A O 1
ATOM 834 N N . SER A 1 98 ? 2.553 -27.275 -1.031 1.00 85.44 98 SER A N 1
ATOM 835 C CA . SER A 1 98 ? 3.606 -26.564 -1.767 1.00 85.44 98 SER A CA 1
ATOM 836 C C . SER A 1 98 ? 4.297 -25.499 -0.909 1.00 85.44 98 SER A C 1
ATOM 838 O O . SER A 1 98 ? 5.521 -25.364 -0.963 1.00 85.44 98 SER A O 1
ATOM 840 N N . ASP A 1 99 ? 3.544 -24.782 -0.073 1.00 82.31 99 ASP A N 1
ATOM 841 C CA . ASP A 1 99 ? 4.105 -23.798 0.857 1.00 82.31 99 ASP A CA 1
ATOM 842 C C . ASP A 1 99 ? 4.963 -24.459 1.946 1.00 82.31 99 ASP A C 1
ATOM 844 O O . ASP A 1 99 ? 6.077 -24.002 2.224 1.00 82.31 99 ASP A O 1
ATOM 848 N N . ILE A 1 100 ? 4.489 -25.559 2.540 1.00 82.94 100 ILE A N 1
ATOM 849 C CA . ILE A 1 100 ? 5.238 -26.331 3.543 1.00 82.94 100 ILE A CA 1
ATOM 850 C C . ILE A 1 100 ? 6.540 -26.874 2.948 1.00 82.94 100 ILE A C 1
ATOM 852 O O . ILE A 1 100 ? 7.600 -26.757 3.570 1.00 82.94 100 ILE A O 1
ATOM 856 N N . GLU A 1 101 ? 6.496 -27.429 1.738 1.00 85.56 101 GLU A N 1
ATOM 857 C CA . GLU A 1 101 ? 7.677 -27.943 1.044 1.00 85.56 101 GLU A CA 1
ATOM 858 C C . GLU A 1 101 ? 8.687 -26.830 0.734 1.00 85.56 101 GLU A C 1
ATOM 860 O O . GLU A 1 101 ? 9.886 -26.972 1.004 1.00 85.56 101 GLU A O 1
ATOM 865 N N . HIS A 1 102 ? 8.216 -25.683 0.242 1.00 81.81 102 HIS A N 1
ATOM 866 C CA . HIS A 1 102 ? 9.067 -24.525 -0.031 1.00 81.81 102 HIS A CA 1
ATOM 867 C C . HIS A 1 102 ? 9.742 -23.992 1.237 1.00 81.81 102 HIS A C 1
ATOM 869 O O . HIS A 1 102 ? 10.946 -23.709 1.233 1.00 81.81 102 HIS A O 1
ATOM 875 N N . MET A 1 103 ? 9.005 -23.910 2.350 1.00 80.25 103 MET A N 1
ATOM 876 C CA . MET A 1 103 ? 9.561 -23.537 3.655 1.00 80.25 103 MET A CA 1
ATOM 877 C C . MET A 1 103 ? 10.621 -24.540 4.126 1.00 80.25 103 MET A C 1
ATOM 879 O O . MET A 1 103 ? 11.724 -24.131 4.504 1.00 80.25 103 MET A O 1
ATOM 883 N N . LYS A 1 104 ? 10.337 -25.849 4.047 1.00 83.75 104 LYS A N 1
ATOM 884 C CA . LYS A 1 104 ? 11.295 -26.914 4.395 1.00 83.75 104 LYS A CA 1
ATOM 885 C C . LYS A 1 104 ? 12.559 -26.829 3.529 1.00 83.75 104 LYS A C 1
ATOM 887 O O . LYS A 1 104 ? 13.669 -26.915 4.053 1.00 83.75 104 LYS A O 1
ATOM 892 N N . SER A 1 105 ? 12.417 -26.568 2.228 1.00 85.06 105 SER A N 1
ATOM 893 C CA . SER A 1 105 ? 13.534 -26.383 1.289 1.00 85.06 105 SER A CA 1
ATOM 894 C C . SER A 1 105 ?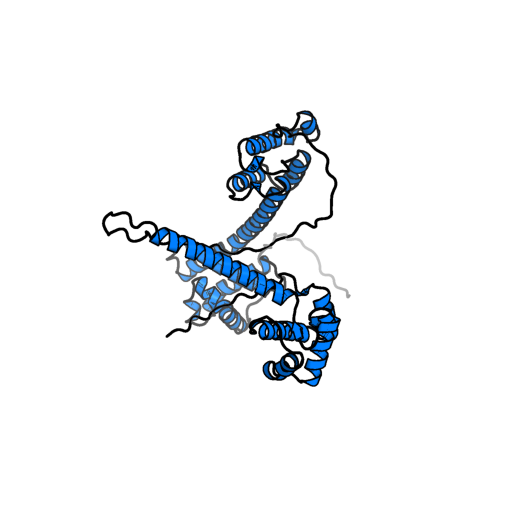 14.400 -25.169 1.639 1.00 85.06 105 SER A C 1
ATOM 896 O O . SER A 1 105 ? 15.629 -25.278 1.703 1.00 85.06 105 SER A O 1
ATOM 898 N N . LYS A 1 106 ? 13.782 -24.017 1.936 1.00 82.44 106 LYS A N 1
ATOM 899 C CA . LYS A 1 106 ? 14.497 -22.815 2.399 1.00 82.44 106 LYS A CA 1
ATOM 900 C C . LYS A 1 106 ? 15.245 -23.068 3.707 1.00 82.44 106 LYS A C 1
ATOM 902 O O . LYS A 1 106 ? 16.424 -22.731 3.798 1.00 82.44 106 LYS A O 1
ATOM 907 N N . SER A 1 107 ? 14.586 -23.697 4.680 1.00 80.44 107 SER A N 1
ATOM 908 C CA . SER A 1 107 ? 15.187 -24.045 5.972 1.00 80.44 107 SER A CA 1
ATOM 909 C C . SER A 1 107 ? 16.394 -24.972 5.797 1.00 80.44 107 SER A C 1
ATOM 911 O O . SER A 1 107 ? 17.475 -24.685 6.310 1.00 80.44 107 SER A O 1
ATOM 913 N N . LYS A 1 108 ? 16.276 -26.015 4.963 1.00 84.12 108 LYS A N 1
ATOM 914 C CA . LYS A 1 108 ? 17.383 -26.932 4.649 1.00 84.12 108 LYS A CA 1
ATOM 915 C C . LYS A 1 108 ? 18.568 -26.213 4.002 1.00 84.12 108 LYS A C 1
ATOM 917 O O . LYS A 1 108 ? 19.708 -26.450 4.392 1.00 84.12 108 LYS A O 1
ATOM 922 N N . LYS A 1 109 ? 18.322 -25.307 3.048 1.00 86.25 109 LYS A N 1
ATOM 923 C CA . LYS A 1 109 ? 19.381 -24.497 2.414 1.00 86.25 109 LYS A CA 1
ATOM 924 C C . LYS A 1 109 ? 20.064 -23.562 3.414 1.00 86.25 109 LYS A C 1
ATOM 926 O O . LYS A 1 109 ? 21.288 -23.433 3.386 1.00 86.25 109 LYS A O 1
ATOM 931 N N . ALA A 1 110 ? 19.293 -22.930 4.299 1.00 79.00 110 ALA A N 1
ATOM 932 C CA . ALA A 1 110 ? 19.820 -22.054 5.342 1.00 79.00 110 ALA A CA 1
ATOM 933 C C . ALA A 1 110 ? 20.664 -22.836 6.359 1.00 79.00 110 ALA A C 1
ATOM 935 O O . ALA A 1 110 ? 21.780 -22.423 6.666 1.00 79.00 110 ALA A O 1
ATOM 936 N N . SER A 1 111 ? 20.172 -23.993 6.807 1.00 82.00 111 SER A N 1
ATOM 937 C CA . SER A 1 111 ? 20.894 -24.904 7.698 1.00 82.00 111 SER A CA 1
ATOM 938 C C . SER A 1 111 ? 22.194 -25.397 7.058 1.00 82.00 111 SER A C 1
ATOM 940 O O . SER A 1 111 ? 23.250 -25.237 7.659 1.00 82.00 111 SER A O 1
ATOM 942 N N . ALA A 1 112 ? 22.162 -25.864 5.805 1.00 83.50 112 ALA A N 1
ATOM 943 C CA . ALA A 1 112 ? 23.364 -26.293 5.086 1.00 83.50 112 ALA A CA 1
ATOM 944 C C . ALA A 1 112 ? 24.390 -25.158 4.919 1.00 83.50 112 ALA A C 1
ATOM 946 O O . ALA A 1 112 ? 25.587 -25.369 5.095 1.00 83.50 112 ALA A O 1
ATOM 947 N N . SER A 1 113 ? 23.928 -23.937 4.630 1.00 78.56 113 SER A N 1
ATOM 948 C CA . SER A 1 113 ? 24.799 -22.758 4.527 1.00 78.56 113 SER A CA 1
ATOM 949 C C . SER A 1 113 ? 25.415 -22.385 5.877 1.00 78.56 113 SER A C 1
ATOM 951 O O . SER A 1 113 ? 26.578 -21.991 5.940 1.00 78.56 113 SER A O 1
ATOM 953 N N . ALA A 1 114 ? 24.647 -22.505 6.965 1.00 77.50 114 ALA A N 1
ATOM 954 C CA . ALA A 1 114 ? 25.145 -22.294 8.317 1.00 77.50 114 ALA A CA 1
ATOM 955 C C . ALA A 1 114 ? 26.201 -23.346 8.671 1.00 77.50 114 ALA A C 1
ATOM 957 O O . ALA A 1 114 ? 27.298 -22.966 9.069 1.00 77.50 114 ALA A O 1
ATOM 958 N N . SER A 1 115 ? 25.921 -24.634 8.453 1.00 80.94 115 SER A N 1
ATOM 959 C CA . SER A 1 115 ? 26.884 -25.720 8.667 1.00 80.94 115 SER A CA 1
ATOM 960 C C . SER A 1 115 ? 28.172 -25.502 7.873 1.00 80.94 115 SER A C 1
ATOM 962 O O . SER A 1 115 ? 29.240 -25.496 8.467 1.00 80.94 115 SER A O 1
ATOM 964 N N . ALA A 1 116 ? 28.088 -25.163 6.580 1.00 79.69 116 ALA A N 1
ATOM 965 C CA . ALA A 1 116 ? 29.268 -24.866 5.763 1.00 79.69 116 ALA A CA 1
ATOM 966 C C . ALA A 1 116 ? 30.113 -23.697 6.313 1.00 79.69 116 ALA A C 1
ATOM 968 O O . ALA A 1 116 ? 31.343 -23.732 6.249 1.00 79.69 116 ALA A O 1
ATOM 969 N N . ARG A 1 117 ? 29.477 -22.662 6.887 1.00 76.69 117 ARG A N 1
ATOM 970 C CA . ARG A 1 117 ? 30.187 -21.567 7.575 1.00 76.69 117 ARG A CA 1
ATOM 971 C C . ARG A 1 117 ? 30.874 -22.051 8.851 1.00 76.69 117 ARG A C 1
ATOM 973 O O . ARG A 1 117 ? 32.019 -21.681 9.085 1.00 76.69 117 ARG A O 1
ATOM 980 N N . TRP A 1 118 ? 30.191 -22.856 9.661 1.00 73.81 118 TRP A N 1
ATOM 981 C CA . TRP A 1 118 ? 30.741 -23.405 10.904 1.00 73.81 118 TRP A CA 1
ATOM 982 C C . TRP A 1 118 ? 31.894 -24.385 10.652 1.00 73.81 118 TRP A C 1
ATOM 984 O O . TRP A 1 118 ? 32.893 -24.347 11.369 1.00 73.81 118 TRP A O 1
ATOM 994 N N . ASP A 1 119 ? 31.797 -25.203 9.608 1.00 76.62 119 ASP A N 1
ATOM 995 C CA . ASP A 1 119 ? 32.833 -26.168 9.236 1.00 76.62 119 ASP A CA 1
ATOM 996 C C . ASP A 1 119 ? 34.083 -25.471 8.682 1.00 76.62 119 ASP A C 1
ATOM 998 O O . ASP A 1 119 ? 35.201 -25.863 9.018 1.00 76.62 119 ASP A O 1
ATOM 1002 N N . LYS A 1 120 ? 33.923 -24.365 7.936 1.00 68.12 120 LYS A N 1
ATOM 1003 C CA . LYS A 1 120 ? 35.052 -23.523 7.502 1.00 68.12 120 LYS A CA 1
ATOM 1004 C C . LYS A 1 120 ? 35.821 -22.931 8.691 1.00 68.12 120 LYS A C 1
ATOM 1006 O O . LYS A 1 120 ? 37.046 -22.944 8.689 1.00 68.12 120 LYS A O 1
ATOM 1011 N N . VAL A 1 121 ? 35.110 -22.492 9.732 1.00 60.69 121 VAL A N 1
ATOM 1012 C CA . VAL A 1 121 ? 35.714 -21.976 10.976 1.00 60.69 121 VAL A CA 1
ATOM 1013 C C . VAL A 1 121 ? 36.428 -23.079 11.771 1.00 60.69 121 VAL A C 1
ATOM 1015 O O . VAL A 1 121 ? 37.398 -22.799 12.468 1.00 60.69 121 VAL A O 1
ATOM 1018 N N . LYS A 1 122 ? 35.998 -24.345 11.665 1.00 58.50 122 LYS A N 1
ATOM 1019 C CA . LYS A 1 122 ? 36.683 -25.480 12.311 1.00 58.50 122 LYS A CA 1
ATOM 1020 C C . LYS A 1 122 ? 37.909 -25.992 11.546 1.00 58.50 122 LYS A C 1
ATOM 1022 O O . LYS A 1 122 ? 38.789 -26.570 12.182 1.00 58.50 122 LYS A O 1
ATOM 1027 N N . GLY A 1 123 ? 37.965 -25.805 10.226 1.00 53.66 123 GLY A N 1
ATOM 1028 C CA . GLY A 1 123 ? 39.099 -26.210 9.383 1.00 53.66 123 GLY A CA 1
ATOM 1029 C C . GLY A 1 123 ? 40.331 -25.307 9.517 1.00 53.66 123 GLY A C 1
ATOM 1030 O O . GLY A 1 123 ? 41.453 -25.769 9.337 1.00 53.66 123 GLY A O 1
ATOM 1031 N N . GLU A 1 124 ? 40.144 -24.045 9.907 1.00 52.22 124 GLU A N 1
ATOM 1032 C CA . GLU A 1 124 ? 41.219 -23.078 10.162 1.00 52.22 124 GLU A CA 1
ATOM 1033 C C . GLU A 1 124 ? 41.695 -23.154 11.626 1.00 52.22 124 GLU A C 1
ATOM 1035 O O . GLU A 1 124 ? 41.629 -22.196 12.390 1.00 52.22 124 GLU A O 1
ATOM 1040 N N . LYS A 1 125 ? 42.214 -24.317 12.040 1.00 48.62 125 LYS A N 1
ATOM 1041 C CA . LYS A 1 125 ? 43.234 -24.359 13.100 1.00 48.62 125 LYS A CA 1
ATOM 1042 C C . LYS A 1 125 ? 44.607 -24.217 12.442 1.00 48.62 125 LYS A C 1
ATOM 1044 O O . LYS A 1 125 ? 45.353 -25.185 12.355 1.00 48.62 125 LYS A O 1
ATOM 1049 N N . SER A 1 126 ? 44.926 -23.018 11.960 1.00 42.97 126 SER A N 1
ATOM 1050 C CA . SER A 1 126 ? 46.318 -22.615 11.749 1.00 42.97 126 SER A CA 1
ATOM 1051 C C . SER A 1 126 ? 46.713 -21.681 12.882 1.00 42.97 126 SER A C 1
ATOM 1053 O O . SER A 1 126 ? 46.041 -20.684 13.141 1.00 42.97 126 SER A O 1
ATOM 1055 N N . GLU A 1 127 ? 47.778 -22.058 13.573 1.00 47.88 127 GLU A N 1
ATOM 1056 C CA . GLU A 1 127 ? 48.414 -21.355 14.680 1.00 47.88 127 GLU A CA 1
ATOM 1057 C C . GLU A 1 127 ? 48.556 -19.849 14.400 1.00 47.88 127 GLU A C 1
ATOM 1059 O O . GLU A 1 127 ? 49.241 -19.431 13.470 1.00 47.88 127 GLU A O 1
ATOM 1064 N N . GLY A 1 128 ? 47.894 -19.025 15.211 1.00 42.81 128 GLY A N 1
ATOM 1065 C CA . GLY A 1 128 ? 47.974 -17.573 15.104 1.00 42.81 128 GLY A CA 1
ATOM 1066 C C . GLY A 1 128 ? 47.047 -16.894 16.102 1.00 42.81 128 GLY A C 1
ATOM 1067 O O . GLY A 1 128 ? 45.845 -16.841 15.889 1.00 42.81 128 GLY A O 1
ATOM 1068 N N . ASN A 1 129 ? 47.635 -16.444 17.212 1.00 41.59 129 ASN A N 1
ATOM 1069 C CA . ASN A 1 129 ? 47.106 -15.609 18.295 1.00 41.59 129 ASN A CA 1
ATOM 1070 C C . ASN A 1 129 ? 45.607 -15.252 18.303 1.00 41.59 129 ASN A C 1
ATOM 1072 O O . ASN A 1 129 ? 45.085 -14.526 17.459 1.00 41.59 129 ASN A O 1
ATOM 1076 N N . ALA A 1 130 ? 44.967 -15.651 19.402 1.00 46.03 130 ALA A N 1
ATOM 1077 C CA . ALA A 1 130 ? 43.719 -15.084 19.879 1.00 46.03 130 ALA A CA 1
ATOM 1078 C C . ALA A 1 130 ? 43.789 -13.545 19.943 1.00 46.03 130 ALA A C 1
ATOM 1080 O O . ALA A 1 130 ? 44.710 -12.997 20.542 1.00 46.03 130 ALA A O 1
ATOM 1081 N N . ILE A 1 131 ? 42.788 -12.905 19.326 1.00 47.31 131 ILE A N 1
ATOM 1082 C CA . ILE A 1 131 ? 42.095 -11.628 19.615 1.00 47.31 131 ILE A CA 1
ATOM 1083 C C . ILE A 1 131 ? 41.681 -11.031 18.257 1.00 47.31 131 ILE A C 1
ATOM 1085 O O . ILE A 1 131 ? 42.271 -10.092 17.736 1.00 47.31 131 ILE A O 1
ATOM 1089 N N . ALA A 1 132 ? 40.633 -11.597 17.667 1.00 39.47 132 ALA A N 1
ATOM 1090 C CA . ALA A 1 132 ? 39.818 -10.905 16.678 1.00 39.47 132 ALA A CA 1
ATOM 1091 C C . ALA A 1 132 ? 38.381 -11.384 16.884 1.00 39.47 132 ALA A C 1
ATOM 1093 O O . ALA A 1 132 ? 37.973 -12.436 16.393 1.00 39.47 132 ALA A O 1
ATOM 1094 N N . LEU A 1 133 ? 37.629 -10.642 17.698 1.00 44.75 133 LEU A N 1
ATOM 1095 C CA . LEU A 1 133 ? 36.174 -10.758 17.710 1.00 44.75 133 LEU A CA 1
ATOM 1096 C C . LEU A 1 133 ? 35.685 -10.541 16.268 1.00 44.75 133 LEU A C 1
ATOM 1098 O O . LEU A 1 133 ? 36.166 -9.604 15.625 1.00 44.75 133 LEU A O 1
ATOM 1102 N N . PRO A 1 134 ? 34.753 -11.361 15.748 1.00 41.50 134 PRO A N 1
ATOM 1103 C CA . PRO A 1 134 ? 34.115 -11.076 14.474 1.00 41.50 134 PRO A CA 1
ATOM 1104 C C . PRO A 1 134 ? 33.551 -9.660 14.535 1.00 41.50 134 PRO A C 1
ATOM 1106 O O . PRO A 1 134 ? 32.737 -9.347 15.409 1.00 41.50 134 PRO A O 1
ATOM 1109 N N . THR A 1 135 ? 34.017 -8.794 13.639 1.00 41.22 135 THR A N 1
ATOM 1110 C CA . THR A 1 135 ? 33.435 -7.473 13.453 1.00 41.22 135 THR A CA 1
ATOM 1111 C C . THR A 1 135 ? 31.942 -7.637 13.201 1.00 41.22 135 THR A C 1
ATOM 1113 O O . THR A 1 135 ? 31.495 -8.562 12.519 1.00 41.22 135 THR A O 1
ATOM 1116 N N . HIS A 1 136 ? 31.182 -6.773 13.865 1.00 39.91 136 HIS A N 1
ATOM 1117 C CA . HIS A 1 136 ? 29.733 -6.742 13.898 1.00 39.91 136 HIS A CA 1
ATOM 1118 C C . HIS A 1 136 ? 29.086 -7.158 12.572 1.00 39.91 136 HIS A C 1
ATOM 1120 O O . HIS A 1 136 ? 29.417 -6.653 11.507 1.00 39.91 136 HIS A O 1
ATOM 1126 N N . SER A 1 137 ? 28.132 -8.079 12.697 1.00 41.72 137 SER A N 1
ATOM 1127 C CA . SER A 1 137 ? 27.108 -8.418 11.715 1.00 41.72 137 SER A CA 1
ATOM 1128 C C . SER A 1 137 ? 26.654 -7.192 10.911 1.00 41.72 137 SER A C 1
ATOM 1130 O O . SER A 1 137 ? 25.815 -6.421 11.386 1.00 41.72 137 SER A O 1
ATOM 1132 N N . ASP A 1 138 ? 27.114 -7.069 9.667 1.00 34.00 138 ASP A N 1
ATOM 1133 C CA . ASP A 1 138 ? 26.391 -6.284 8.675 1.00 34.00 138 ASP A CA 1
ATOM 1134 C C . ASP A 1 138 ? 25.008 -6.919 8.510 1.00 34.00 138 ASP A C 1
ATOM 1136 O O . ASP A 1 138 ? 24.845 -8.088 8.148 1.00 34.00 138 ASP A O 1
ATOM 1140 N N . SER A 1 139 ? 24.001 -6.145 8.897 1.00 35.16 139 SER A N 1
ATOM 1141 C CA . SER A 1 139 ? 22.610 -6.562 8.984 1.00 35.16 139 SER A CA 1
ATOM 1142 C C . SER A 1 139 ? 22.101 -7.015 7.615 1.00 35.16 139 SER A C 1
ATOM 1144 O O . SER A 1 139 ? 21.822 -6.201 6.741 1.00 35.16 139 SER A O 1
ATOM 1146 N N . ASN A 1 140 ? 21.910 -8.323 7.432 1.00 39.16 140 ASN A N 1
ATOM 1147 C CA . ASN A 1 140 ? 21.156 -8.878 6.306 1.00 39.16 140 ASN A CA 1
ATOM 1148 C C . ASN A 1 140 ? 19.646 -8.792 6.587 1.00 39.16 140 ASN A C 1
ATOM 1150 O O . ASN A 1 140 ? 18.952 -9.805 6.631 1.00 39.16 140 ASN A O 1
ATOM 1154 N N . ALA A 1 141 ? 19.129 -7.579 6.777 1.00 29.98 141 ALA A N 1
ATOM 1155 C CA . ALA A 1 141 ? 17.702 -7.319 6.652 1.00 29.98 141 ALA A CA 1
ATOM 1156 C C . ALA A 1 141 ? 17.399 -7.123 5.159 1.00 29.98 141 ALA A C 1
ATOM 1158 O O . ALA A 1 141 ? 17.473 -6.016 4.629 1.00 29.98 141 ALA A O 1
ATOM 1159 N N . LYS A 1 142 ? 17.134 -8.224 4.446 1.00 35.88 142 LYS A N 1
ATOM 1160 C CA . LYS A 1 142 ? 16.466 -8.157 3.144 1.00 35.88 142 LYS A CA 1
ATOM 1161 C C . LYS A 1 142 ? 14.980 -8.013 3.420 1.00 35.88 142 LYS A C 1
ATOM 1163 O O . LYS A 1 142 ? 14.331 -8.962 3.839 1.00 35.88 142 LYS A O 1
ATOM 1168 N N . GLU A 1 143 ? 14.496 -6.799 3.228 1.00 32.09 143 GLU A N 1
ATOM 1169 C CA . GLU A 1 143 ? 13.081 -6.479 3.165 1.00 32.09 143 GLU A CA 1
ATOM 1170 C C . GLU A 1 143 ? 12.490 -7.176 1.929 1.00 32.09 143 GLU A C 1
ATOM 1172 O O . GLU A 1 143 ? 12.927 -6.963 0.793 1.00 32.09 143 GLU A O 1
ATOM 1177 N N . ASP A 1 144 ? 11.558 -8.090 2.187 1.00 32.22 144 ASP A N 1
ATOM 1178 C CA . ASP A 1 144 ? 10.805 -8.829 1.188 1.00 32.22 144 ASP A CA 1
ATOM 1179 C C . ASP A 1 144 ? 9.908 -7.877 0.382 1.00 32.22 144 ASP A C 1
ATOM 1181 O O . ASP A 1 144 ? 9.062 -7.168 0.922 1.00 32.22 144 ASP A O 1
ATOM 1185 N N . SER A 1 145 ? 10.029 -7.925 -0.943 1.00 33.34 145 SER A N 1
ATOM 1186 C CA . SER A 1 145 ? 8.892 -7.686 -1.833 1.00 33.34 145 SER A CA 1
ATOM 1187 C C . SER A 1 145 ? 8.875 -8.778 -2.899 1.00 33.34 145 SER A C 1
ATOM 1189 O O . SER A 1 145 ? 9.686 -8.819 -3.825 1.00 33.34 145 SER A O 1
ATOM 1191 N N . ILE A 1 146 ? 7.957 -9.718 -2.680 1.00 30.61 146 ILE A N 1
ATOM 1192 C CA . ILE A 1 146 ? 7.536 -10.780 -3.591 1.00 30.61 146 ILE A CA 1
ATOM 1193 C C . ILE A 1 146 ? 6.581 -10.184 -4.635 1.00 30.61 146 ILE A C 1
ATOM 1195 O O . ILE A 1 146 ? 5.754 -9.331 -4.316 1.00 30.61 146 ILE A O 1
ATOM 1199 N N . GLY A 1 147 ? 6.685 -10.676 -5.870 1.00 29.48 147 GLY A N 1
ATOM 1200 C CA . GLY A 1 147 ? 5.748 -10.420 -6.962 1.00 29.48 147 GLY A CA 1
ATOM 1201 C C . GLY A 1 147 ? 6.284 -10.963 -8.283 1.00 29.48 147 GLY A C 1
ATOM 1202 O O . GLY A 1 147 ? 6.747 -10.194 -9.121 1.00 29.48 147 GLY A O 1
ATOM 1203 N N . GLU A 1 148 ? 6.300 -12.292 -8.399 1.00 32.03 148 GLU A N 1
ATOM 1204 C CA . GLU A 1 148 ? 6.592 -13.062 -9.613 1.00 32.03 148 GLU A CA 1
ATOM 1205 C C . GLU A 1 148 ? 5.535 -12.810 -10.704 1.00 32.03 148 GLU A C 1
ATOM 1207 O O . GLU A 1 148 ? 4.385 -12.540 -10.379 1.00 32.03 148 GLU A O 1
ATOM 1212 N N . ASP A 1 149 ? 5.890 -13.026 -11.975 1.00 28.02 149 ASP A N 1
ATOM 1213 C CA . ASP A 1 149 ? 5.047 -13.897 -12.796 1.00 28.02 149 ASP A CA 1
ATOM 1214 C C . ASP A 1 149 ? 5.877 -14.736 -13.765 1.00 28.02 149 ASP A C 1
ATOM 1216 O O . ASP A 1 149 ? 6.838 -14.281 -14.395 1.00 28.02 149 ASP A O 1
ATOM 1220 N N . LYS A 1 150 ? 5.528 -16.022 -13.766 1.00 33.69 150 LYS A N 1
ATOM 1221 C CA . LYS A 1 150 ? 6.270 -17.134 -14.341 1.00 33.69 150 LYS A CA 1
ATOM 1222 C C . LYS A 1 150 ? 5.888 -17.369 -15.798 1.00 33.69 150 LYS A C 1
ATOM 1224 O O . LYS A 1 150 ? 4.734 -17.316 -16.205 1.00 33.69 150 LYS A O 1
ATOM 1229 N N . LYS A 1 151 ? 6.936 -17.703 -16.538 1.00 26.53 151 LYS A N 1
ATOM 1230 C CA . LYS A 1 151 ? 7.001 -18.239 -17.893 1.00 26.53 151 LYS A CA 1
ATOM 1231 C C . LYS A 1 151 ? 6.333 -19.622 -17.951 1.00 26.53 151 LYS A C 1
ATOM 1233 O O . LYS A 1 151 ? 6.648 -20.476 -17.126 1.00 26.53 151 LYS A O 1
ATOM 1238 N N . GLY A 1 152 ? 5.462 -19.837 -18.936 1.00 25.77 152 GLY A N 1
ATOM 1239 C CA . GLY A 1 152 ? 5.041 -21.168 -19.377 1.00 25.77 152 GLY A CA 1
ATOM 1240 C C . GLY A 1 152 ? 6.015 -21.707 -20.426 1.00 25.77 152 GLY A C 1
ATOM 1241 O O . GLY A 1 152 ? 6.348 -21.006 -21.381 1.00 25.77 152 GLY A O 1
ATOM 1242 N N . GLU A 1 153 ? 6.494 -22.932 -20.226 1.00 26.86 153 GLU A N 1
ATOM 1243 C CA . GLU A 1 153 ? 7.190 -23.735 -21.233 1.00 26.86 153 GLU A CA 1
ATOM 1244 C C . GLU A 1 153 ? 6.176 -24.513 -22.076 1.00 26.86 153 GLU A C 1
ATOM 1246 O O . GLU A 1 153 ? 5.262 -25.127 -21.528 1.00 26.86 153 GLU A O 1
ATOM 1251 N N . ASN A 1 154 ? 6.405 -24.582 -23.391 1.00 24.27 154 ASN A N 1
ATOM 1252 C CA . ASN A 1 154 ? 6.220 -25.839 -24.105 1.00 24.27 154 ASN A CA 1
ATOM 12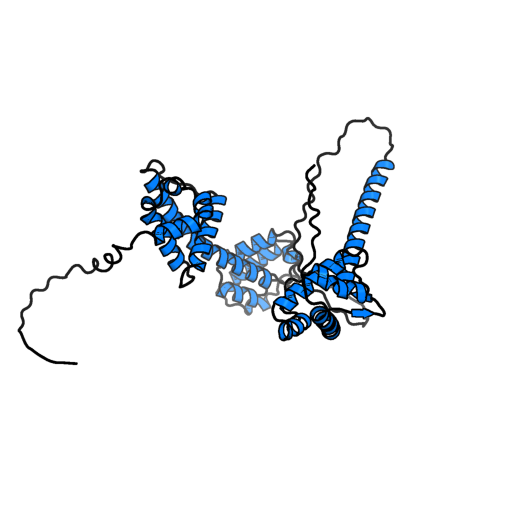53 C C . ASN A 1 154 ? 7.253 -25.991 -25.239 1.00 24.27 154 ASN A C 1
ATOM 1255 O O . ASN A 1 154 ? 7.321 -25.180 -26.156 1.00 24.27 154 ASN A O 1
ATOM 1259 N N . SER A 1 155 ? 8.076 -27.031 -25.079 1.00 25.83 155 SER A N 1
ATOM 1260 C CA . SER A 1 155 ? 8.671 -27.949 -26.065 1.00 25.83 155 SER A CA 1
ATOM 1261 C C . SER A 1 155 ? 9.245 -27.466 -27.416 1.00 25.83 155 SER A C 1
ATOM 1263 O O . SER A 1 155 ? 8.510 -27.198 -28.359 1.00 25.83 155 SER A O 1
ATOM 1265 N N . LYS A 1 156 ? 10.575 -27.648 -27.510 1.00 25.41 156 LYS A N 1
ATOM 1266 C CA . LYS A 1 156 ? 11.347 -28.412 -28.523 1.00 25.41 156 LYS A CA 1
ATOM 1267 C C . LYS A 1 156 ? 11.339 -27.965 -29.999 1.00 25.41 156 LYS A C 1
ATOM 1269 O O . LYS A 1 156 ? 10.370 -28.148 -30.722 1.00 25.41 156 LYS A O 1
ATOM 1274 N N . GLY A 1 157 ? 12.529 -27.574 -30.451 1.00 22.53 157 GLY A N 1
ATOM 1275 C CA . GLY A 1 157 ? 12.966 -27.503 -31.844 1.00 22.53 157 GLY A CA 1
ATOM 1276 C C . GLY A 1 157 ? 14.393 -26.960 -31.875 1.00 22.53 157 GLY A C 1
ATOM 1277 O O . GLY A 1 157 ? 14.593 -25.768 -31.678 1.00 22.53 157 GLY A O 1
ATOM 1278 N N . GLU A 1 158 ? 15.373 -27.855 -31.986 1.00 29.66 158 GLU A N 1
ATOM 1279 C CA . GLU A 1 158 ? 16.788 -27.530 -32.177 1.00 29.66 158 GLU A CA 1
ATOM 1280 C C . GLU A 1 158 ? 16.995 -26.863 -33.541 1.00 29.66 158 GLU A C 1
ATOM 1282 O O . GLU A 1 158 ? 16.515 -27.390 -34.538 1.00 29.66 158 GLU A O 1
ATOM 1287 N N . GLU A 1 159 ? 17.753 -25.766 -33.585 1.00 27.00 159 GLU A N 1
ATOM 1288 C CA . GLU A 1 159 ? 18.650 -25.444 -34.702 1.00 27.00 159 GLU A CA 1
ATOM 1289 C C . GLU A 1 159 ? 19.724 -24.440 -34.236 1.00 27.00 159 GLU A C 1
ATOM 1291 O O . GLU A 1 159 ? 19.458 -23.502 -33.482 1.00 27.00 159 GLU A O 1
ATOM 1296 N N . GLU A 1 160 ? 20.977 -24.708 -34.609 1.00 28.81 160 GLU A N 1
ATOM 1297 C CA . GLU A 1 160 ? 22.186 -24.014 -34.157 1.00 28.81 160 GLU A CA 1
ATOM 1298 C C . GLU A 1 160 ? 22.502 -22.714 -34.938 1.00 28.81 160 GLU A C 1
ATOM 1300 O O . GLU A 1 160 ? 22.537 -22.726 -36.163 1.00 28.81 160 GLU A O 1
ATOM 1305 N N . LYS A 1 161 ? 22.949 -21.686 -34.180 1.00 30.91 161 LYS A N 1
ATOM 1306 C CA . LYS A 1 161 ? 23.861 -20.547 -34.517 1.00 30.91 161 LYS A CA 1
ATOM 1307 C C . LYS A 1 161 ? 23.354 -19.418 -35.454 1.00 30.91 161 LYS A C 1
ATOM 1309 O O . LYS A 1 161 ? 22.476 -19.665 -36.266 1.00 30.91 161 LYS A O 1
ATOM 1314 N N . PRO A 1 162 ? 23.931 -18.181 -35.406 1.00 33.12 162 PRO A N 1
ATOM 1315 C CA . PRO A 1 162 ? 25.143 -17.724 -34.702 1.00 33.12 162 PRO A CA 1
ATOM 1316 C C . PRO A 1 162 ? 24.953 -16.521 -33.740 1.00 33.12 162 PRO A C 1
ATOM 1318 O O . PRO A 1 162 ? 23.900 -15.902 -33.644 1.00 33.12 162 PRO A O 1
ATOM 1321 N N . VAL A 1 163 ? 26.027 -16.223 -33.003 1.00 38.12 163 VAL A N 1
ATOM 1322 C CA . VAL A 1 163 ? 26.209 -15.120 -32.042 1.00 38.12 163 VAL A CA 1
ATOM 1323 C C . VAL A 1 163 ? 25.955 -13.755 -32.701 1.00 38.12 163 VAL A C 1
ATOM 1325 O O . VAL A 1 163 ? 26.627 -13.419 -33.672 1.00 38.12 163 VAL A O 1
ATOM 1328 N N . ALA A 1 164 ? 25.022 -12.969 -32.155 1.00 31.67 164 ALA A N 1
ATOM 1329 C CA . ALA A 1 164 ? 24.763 -11.594 -32.581 1.00 31.67 164 ALA A CA 1
ATOM 1330 C C . ALA A 1 164 ? 25.655 -10.592 -31.823 1.00 31.67 164 ALA A C 1
ATOM 1332 O O . ALA A 1 164 ? 25.784 -10.652 -30.598 1.00 31.67 164 ALA A O 1
ATOM 1333 N N . GLU A 1 165 ? 26.265 -9.687 -32.587 1.00 33.47 165 GLU A N 1
ATOM 1334 C CA . GLU A 1 165 ? 27.043 -8.524 -32.151 1.00 33.47 165 GLU A CA 1
ATOM 1335 C C . GLU A 1 165 ? 26.245 -7.568 -31.234 1.00 33.47 165 GLU A C 1
ATOM 1337 O O . GLU A 1 165 ? 25.011 -7.551 -31.274 1.00 33.47 165 GLU A O 1
ATOM 1342 N N . PRO A 1 166 ? 26.923 -6.756 -30.395 1.00 38.47 166 PRO A N 1
ATOM 1343 C CA . PRO A 1 166 ? 26.263 -5.776 -29.528 1.00 38.47 166 PRO A CA 1
ATOM 1344 C C . PRO A 1 166 ? 25.467 -4.740 -30.351 1.00 38.47 166 PRO A C 1
ATOM 1346 O O . PRO A 1 166 ? 25.980 -4.258 -31.363 1.00 38.47 166 PRO A O 1
ATOM 1349 N N . PRO A 1 167 ? 24.241 -4.352 -29.939 1.00 44.44 167 PRO A N 1
ATOM 1350 C CA . PRO A 1 167 ? 23.397 -3.479 -30.746 1.00 44.44 167 PRO A CA 1
ATOM 1351 C C . PRO A 1 167 ? 23.952 -2.051 -30.774 1.00 44.44 167 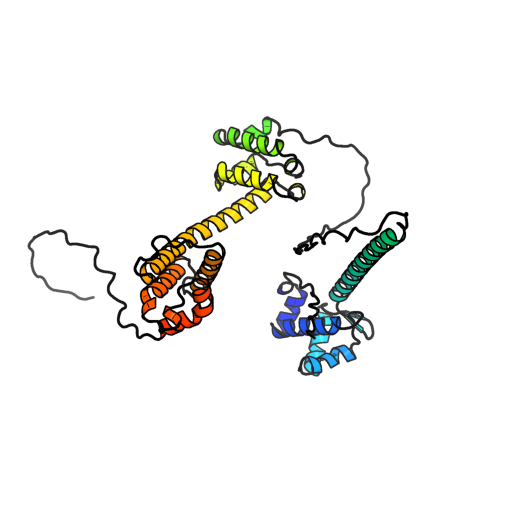PRO A C 1
ATOM 1353 O O . PRO A 1 167 ? 24.112 -1.391 -29.744 1.00 44.44 167 PRO A O 1
ATOM 1356 N N . ALA A 1 168 ? 24.255 -1.605 -31.991 1.00 46.09 168 ALA A N 1
ATOM 1357 C CA . ALA A 1 168 ? 24.707 -0.266 -32.322 1.00 46.09 168 ALA A CA 1
ATOM 1358 C C . ALA A 1 168 ? 23.576 0.774 -32.204 1.00 46.09 168 ALA A C 1
ATOM 1360 O O . ALA A 1 168 ? 22.391 0.449 -32.241 1.00 46.09 168 ALA A O 1
ATOM 1361 N N . VAL A 1 169 ? 23.991 2.037 -32.076 1.00 52.78 169 VAL A N 1
ATOM 1362 C CA . VAL A 1 169 ? 23.197 3.276 -32.165 1.00 52.78 169 VAL A CA 1
ATOM 1363 C C . VAL A 1 169 ? 22.068 3.166 -33.208 1.00 52.78 169 VAL A C 1
ATOM 1365 O O . VAL A 1 169 ? 22.330 2.637 -34.292 1.00 52.78 169 VAL A O 1
ATOM 1368 N N . PRO A 1 170 ? 20.843 3.669 -32.930 1.00 49.81 170 PRO A N 1
ATOM 1369 C CA . PRO A 1 170 ? 19.738 3.592 -33.880 1.00 49.81 170 PRO A CA 1
ATOM 1370 C C . PRO A 1 170 ? 20.142 4.208 -35.231 1.00 49.81 170 PRO A C 1
ATOM 1372 O O . PRO A 1 170 ? 20.733 5.296 -35.261 1.00 49.81 170 PRO A O 1
ATOM 1375 N N . PRO A 1 171 ? 19.877 3.519 -36.354 1.00 50.34 171 PRO A N 1
ATOM 1376 C CA . PRO A 1 171 ? 20.273 3.984 -37.673 1.00 50.34 171 PRO A CA 1
ATOM 1377 C C . PRO A 1 171 ? 19.573 5.307 -38.009 1.00 50.34 171 PRO A C 1
ATOM 1379 O O . PRO A 1 171 ? 18.377 5.468 -37.784 1.00 50.34 171 PRO A O 1
ATOM 1382 N N . LEU A 1 172 ? 20.312 6.237 -38.626 1.00 48.41 172 LEU A N 1
ATOM 1383 C CA . LEU A 1 172 ? 19.860 7.582 -39.032 1.00 48.41 172 LEU A CA 1
ATOM 1384 C C . LEU A 1 172 ? 18.489 7.624 -39.748 1.00 48.41 172 LEU A C 1
ATOM 1386 O O . LEU A 1 172 ? 17.810 8.641 -39.676 1.00 48.41 172 LEU A O 1
ATOM 1390 N N . LYS A 1 173 ? 18.063 6.529 -40.397 1.00 52.62 173 LYS A N 1
ATOM 1391 C CA . LYS A 1 173 ? 16.765 6.403 -41.088 1.00 52.62 173 LYS A CA 1
ATOM 1392 C C . LYS A 1 173 ? 15.545 6.359 -40.157 1.00 52.62 173 LYS A C 1
ATOM 1394 O O . LYS A 1 173 ? 14.452 6.680 -40.604 1.00 52.62 173 LYS A O 1
ATOM 1399 N N . GLU A 1 174 ? 15.697 5.971 -38.891 1.00 58.12 174 GLU A N 1
ATOM 1400 C CA . GLU A 1 174 ? 14.575 5.909 -37.937 1.00 58.12 174 GLU A CA 1
ATOM 1401 C C . GLU A 1 174 ? 14.256 7.275 -37.311 1.00 58.12 174 GLU A C 1
ATOM 1403 O O . GLU A 1 174 ? 13.134 7.509 -36.876 1.00 58.12 174 GLU A O 1
ATOM 1408 N N . ILE A 1 175 ? 15.209 8.213 -37.317 1.00 60.12 175 ILE A N 1
ATOM 1409 C CA . ILE A 1 175 ? 15.029 9.569 -36.768 1.00 60.12 175 ILE A CA 1
ATOM 1410 C C . ILE A 1 175 ? 14.056 10.394 -37.624 1.00 60.12 175 ILE A C 1
ATOM 1412 O O . ILE A 1 175 ? 13.378 11.282 -37.109 1.00 60.12 175 ILE A O 1
ATOM 1416 N N . ASP A 1 176 ? 13.947 10.085 -38.919 1.00 62.78 176 ASP A N 1
ATOM 1417 C CA . ASP A 1 176 ? 13.031 10.778 -39.828 1.00 62.78 176 ASP A CA 1
ATOM 1418 C C . ASP A 1 176 ? 11.548 10.522 -39.524 1.00 62.78 176 ASP A C 1
ATOM 1420 O O . ASP A 1 176 ? 10.704 11.302 -39.961 1.00 62.78 176 ASP A O 1
ATOM 1424 N N . LEU A 1 177 ? 11.239 9.488 -38.731 1.00 63.97 177 LEU A N 1
ATOM 1425 C CA . LEU A 1 177 ? 9.893 9.209 -38.220 1.00 63.97 177 LEU A CA 1
ATOM 1426 C C . LEU A 1 177 ? 9.458 10.195 -37.126 1.00 63.97 177 LEU A C 1
ATOM 1428 O O . LEU A 1 177 ? 8.279 10.248 -36.798 1.00 63.97 177 LEU A O 1
ATOM 1432 N N . LEU A 1 178 ? 10.395 10.971 -36.572 1.00 71.81 178 LEU A N 1
ATOM 1433 C CA . LEU A 1 178 ? 10.139 11.945 -35.521 1.00 71.81 178 LEU A CA 1
ATOM 1434 C C . LEU A 1 178 ? 9.908 13.348 -36.100 1.00 71.81 178 LEU A C 1
ATOM 1436 O O . LEU A 1 178 ? 10.608 13.784 -37.030 1.00 71.81 178 LEU A O 1
ATOM 1440 N N . VAL A 1 179 ? 8.977 14.087 -35.491 1.00 74.81 179 VAL A N 1
ATOM 1441 C CA . VAL A 1 179 ? 8.715 15.499 -35.810 1.00 74.81 179 VAL A CA 1
ATOM 1442 C C . VAL A 1 179 ? 10.024 16.305 -35.675 1.00 74.81 179 VAL A C 1
ATOM 1444 O O . VAL A 1 179 ? 10.755 16.088 -34.699 1.00 74.81 179 VAL A O 1
ATOM 1447 N N . PRO A 1 180 ? 10.389 17.178 -36.642 1.00 74.94 180 PRO A N 1
ATOM 1448 C CA . PRO A 1 180 ? 11.700 17.836 -36.686 1.00 74.94 180 PRO A CA 1
ATOM 1449 C C . PRO A 1 180 ? 12.138 18.520 -35.390 1.00 74.94 180 PRO A C 1
ATOM 1451 O O . PRO A 1 180 ? 13.320 18.473 -35.046 1.00 74.94 180 PRO A O 1
ATOM 1454 N N . GLU A 1 181 ? 11.195 19.095 -34.648 1.00 79.12 181 GLU A N 1
ATOM 1455 C CA . GLU A 1 181 ? 11.439 19.817 -33.402 1.00 79.12 181 GLU A CA 1
ATOM 1456 C C . GLU A 1 181 ? 11.952 18.897 -32.282 1.00 79.12 181 GLU A C 1
ATOM 1458 O O . GLU A 1 181 ? 12.761 19.321 -31.461 1.00 79.12 181 GLU A O 1
ATOM 1463 N N . LEU A 1 182 ? 11.559 17.618 -32.274 1.00 84.25 182 LEU A N 1
ATOM 1464 C CA . LEU A 1 182 ? 11.919 16.663 -31.219 1.00 84.25 182 LEU A CA 1
ATOM 1465 C C . LEU A 1 182 ? 13.227 15.909 -31.495 1.00 84.25 182 LEU A C 1
ATOM 1467 O O . LEU A 1 182 ? 13.749 15.228 -30.610 1.00 84.25 182 LEU A O 1
ATOM 1471 N N . ARG A 1 183 ? 13.784 16.009 -32.709 1.00 81.38 183 ARG A N 1
ATOM 1472 C CA . ARG A 1 183 ? 14.937 15.194 -33.143 1.00 81.38 183 ARG A CA 1
ATOM 1473 C C . ARG A 1 183 ? 16.180 15.437 -32.293 1.00 81.38 183 ARG A C 1
ATOM 1475 O O . ARG A 1 183 ? 16.860 14.486 -31.916 1.00 81.38 183 ARG A O 1
ATOM 1482 N N . MET A 1 184 ? 16.475 16.696 -31.971 1.00 82.44 184 MET A N 1
ATOM 1483 C CA . MET A 1 184 ? 17.637 17.046 -31.144 1.00 82.44 184 MET A CA 1
ATOM 1484 C C . MET A 1 184 ? 17.463 16.629 -29.687 1.00 82.44 184 MET A C 1
ATOM 1486 O O . MET A 1 184 ? 18.412 16.125 -29.083 1.00 82.44 184 MET A O 1
ATOM 1490 N N . GLU A 1 185 ? 16.250 16.761 -29.148 1.00 87.75 185 GLU A N 1
ATOM 1491 C CA . GLU A 1 185 ? 15.937 16.290 -27.800 1.00 87.75 185 GLU A CA 1
ATOM 1492 C C . GLU A 1 185 ? 16.082 14.759 -27.718 1.00 87.75 185 GLU A C 1
ATOM 1494 O O . GLU A 1 185 ? 16.759 14.238 -26.831 1.00 87.75 185 GLU A O 1
ATOM 1499 N N . TYR A 1 186 ? 15.547 14.028 -28.700 1.00 87.12 186 TYR A N 1
ATOM 1500 C CA . TYR A 1 186 ? 15.662 12.572 -28.781 1.00 87.12 186 TYR A CA 1
ATOM 1501 C C . TYR A 1 186 ? 17.119 12.104 -28.877 1.00 87.12 186 TYR A C 1
ATOM 1503 O O . TYR A 1 186 ? 17.543 11.237 -28.110 1.00 87.12 186 TYR A O 1
ATOM 1511 N N . VAL A 1 187 ? 17.919 12.714 -29.760 1.00 83.62 187 VAL A N 1
ATOM 1512 C CA . VAL A 1 187 ? 19.352 12.398 -29.896 1.00 83.62 187 VAL A CA 1
ATOM 1513 C C . VAL A 1 187 ? 20.087 12.607 -28.571 1.00 83.62 187 VAL A C 1
ATOM 1515 O O . VAL A 1 187 ? 20.921 11.782 -28.196 1.00 83.62 187 VAL A O 1
ATOM 1518 N N . LYS A 1 188 ? 19.748 13.659 -27.818 1.00 89.75 188 LYS A N 1
ATOM 1519 C CA . LYS A 1 188 ? 20.303 13.909 -26.483 1.00 89.75 188 LYS A CA 1
ATOM 1520 C C . LYS A 1 188 ? 19.916 12.812 -25.482 1.00 89.75 188 LYS A C 1
ATOM 1522 O O . LYS A 1 188 ? 20.792 12.328 -24.763 1.00 89.75 188 LYS A O 1
ATOM 1527 N N . MET A 1 189 ? 18.653 12.378 -25.455 1.00 89.50 189 MET A N 1
ATOM 1528 C CA . MET A 1 189 ? 18.201 11.287 -24.574 1.00 89.50 189 MET A CA 1
ATOM 1529 C C . MET A 1 189 ? 18.907 9.971 -24.892 1.00 89.50 189 MET A C 1
ATOM 1531 O O . MET A 1 189 ? 19.424 9.305 -23.994 1.00 89.50 189 MET A O 1
ATOM 1535 N N . VAL A 1 190 ? 18.967 9.615 -26.174 1.00 86.44 190 VAL A N 1
ATOM 1536 C CA . VAL A 1 190 ? 19.636 8.402 -26.649 1.00 86.44 190 VAL A CA 1
ATOM 1537 C C . VAL A 1 190 ? 21.131 8.466 -26.343 1.00 86.44 190 VAL A C 1
ATOM 1539 O O . VAL A 1 190 ? 21.681 7.516 -25.791 1.00 86.44 190 VAL A O 1
ATOM 1542 N N . GLY A 1 191 ? 21.780 9.608 -26.587 1.00 86.25 191 GLY A N 1
ATOM 1543 C CA . GLY A 1 191 ? 23.179 9.833 -26.223 1.00 86.25 191 GLY A CA 1
ATOM 1544 C C . GLY A 1 191 ? 23.443 9.621 -24.730 1.00 86.25 191 GLY A C 1
ATOM 1545 O O . GLY A 1 191 ? 24.409 8.951 -24.359 1.00 86.25 191 GLY A O 1
ATOM 1546 N N . PHE A 1 192 ? 22.553 10.104 -23.857 1.00 91.44 192 PHE A N 1
ATOM 1547 C CA . PHE A 1 192 ? 22.646 9.828 -22.424 1.00 91.44 192 PHE A CA 1
ATOM 1548 C C . PHE A 1 192 ? 22.462 8.339 -22.100 1.00 91.44 192 PHE A C 1
ATOM 1550 O O . PHE A 1 192 ? 23.248 7.785 -21.331 1.00 91.44 192 PHE A O 1
ATOM 1557 N N . ILE A 1 193 ? 21.470 7.671 -22.690 1.00 89.94 193 ILE A N 1
ATOM 1558 C CA . ILE A 1 193 ? 21.230 6.234 -22.492 1.00 89.94 193 ILE A CA 1
ATOM 1559 C C . ILE A 1 193 ? 22.478 5.424 -22.871 1.00 89.94 193 ILE A C 1
ATOM 1561 O O . ILE A 1 193 ? 22.926 4.584 -22.088 1.00 89.94 193 ILE A O 1
ATOM 1565 N N . PHE A 1 194 ? 23.102 5.739 -24.010 1.00 87.19 194 PHE A N 1
ATOM 1566 C CA . PHE A 1 194 ? 24.364 5.131 -24.429 1.00 87.19 194 PHE A CA 1
ATOM 1567 C C . PHE A 1 194 ? 25.538 5.498 -23.515 1.00 87.19 194 PHE A C 1
ATOM 1569 O O . PHE A 1 194 ? 26.442 4.689 -23.347 1.00 87.19 194 PHE A O 1
ATOM 1576 N N . SER A 1 195 ? 25.547 6.651 -22.849 1.00 88.38 195 SER A N 1
ATOM 1577 C CA . SER A 1 195 ? 26.598 6.955 -21.864 1.00 88.38 195 SER A CA 1
ATOM 1578 C C . SER A 1 195 ? 26.520 6.093 -20.593 1.00 88.38 195 SER A C 1
ATOM 1580 O O . SER A 1 195 ? 27.495 6.009 -19.849 1.00 88.38 195 SER A O 1
ATOM 1582 N N . GLN A 1 196 ? 25.378 5.440 -20.334 1.00 88.38 196 GLN A N 1
ATOM 1583 C CA . GLN A 1 196 ? 25.110 4.686 -19.109 1.00 88.38 196 GLN A CA 1
ATOM 1584 C C . GLN A 1 196 ? 25.148 3.164 -19.358 1.00 88.38 196 GLN A C 1
ATOM 1586 O O . GLN A 1 196 ? 24.161 2.589 -19.829 1.00 88.38 196 GLN A O 1
ATOM 1591 N N . PRO A 1 197 ? 26.210 2.442 -18.936 1.00 87.44 197 PRO A N 1
ATOM 1592 C CA . PRO A 1 197 ? 26.352 1.000 -19.190 1.00 87.44 197 PRO A CA 1
ATOM 1593 C C . PRO A 1 197 ? 25.226 0.139 -18.608 1.00 87.44 197 PRO A C 1
ATOM 1595 O O . PRO A 1 197 ? 25.004 -0.991 -19.033 1.00 87.44 197 PRO A O 1
ATOM 1598 N N . LYS A 1 198 ? 24.523 0.641 -17.586 1.00 88.81 198 LYS A N 1
ATOM 1599 C CA . LYS A 1 198 ? 23.385 -0.053 -16.974 1.00 88.81 198 LYS A CA 1
ATOM 1600 C C . LYS A 1 198 ? 22.109 0.046 -17.811 1.00 88.81 198 LYS A C 1
ATOM 1602 O O . LYS A 1 198 ? 21.343 -0.912 -17.813 1.00 88.81 198 LYS A O 1
ATOM 1607 N N . LEU A 1 199 ? 21.886 1.169 -18.498 1.00 88.12 199 LEU A N 1
ATOM 1608 C CA . LEU A 1 199 ? 20.696 1.388 -19.328 1.00 88.12 199 LEU A CA 1
ATOM 1609 C C . LEU A 1 199 ? 20.801 0.645 -20.663 1.00 88.12 199 LEU A C 1
ATOM 1611 O O . LEU A 1 199 ? 19.809 0.099 -21.138 1.00 88.12 199 LEU A O 1
ATOM 1615 N N . GLN A 1 200 ? 22.015 0.503 -21.198 1.00 87.75 200 GLN A N 1
ATOM 1616 C CA . GLN A 1 200 ? 22.271 -0.319 -22.386 1.00 87.75 200 GLN A CA 1
ATOM 1617 C C . GLN A 1 200 ? 21.910 -1.802 -22.199 1.00 87.75 200 GLN A C 1
ATOM 1619 O O . GLN A 1 200 ? 21.608 -2.494 -23.162 1.00 87.75 200 GLN A O 1
ATOM 1624 N N . LYS A 1 201 ? 21.931 -2.312 -20.957 1.00 87.88 201 LYS A N 1
ATOM 1625 C CA . LYS A 1 201 ? 21.583 -3.714 -20.657 1.00 87.88 201 LYS A CA 1
ATOM 1626 C C . LYS A 1 201 ? 20.088 -4.012 -20.792 1.00 87.88 201 LYS A C 1
ATOM 1628 O O . LYS A 1 201 ? 19.704 -5.175 -20.709 1.00 87.88 201 LYS A O 1
ATOM 1633 N N . ILE A 1 202 ? 19.250 -2.986 -20.939 1.00 88.06 202 ILE A N 1
ATOM 1634 C CA . ILE A 1 202 ? 17.807 -3.146 -21.127 1.00 88.06 202 ILE A CA 1
ATOM 1635 C C . ILE A 1 202 ? 17.553 -3.657 -22.557 1.00 88.06 202 ILE A C 1
ATOM 1637 O O . ILE A 1 202 ? 18.040 -3.034 -23.499 1.00 88.06 202 ILE A O 1
ATOM 1641 N N . PRO A 1 203 ? 16.778 -4.742 -22.748 1.00 83.75 203 PRO A N 1
ATOM 1642 C CA . PRO A 1 203 ? 16.555 -5.326 -24.072 1.00 83.75 203 PRO A CA 1
ATOM 1643 C C . PRO A 1 203 ? 15.916 -4.367 -25.085 1.00 83.75 203 PRO A C 1
ATOM 1645 O O . PRO A 1 203 ? 16.362 -4.303 -26.223 1.00 83.75 203 PRO A O 1
ATOM 1648 N N . SER A 1 204 ? 14.894 -3.608 -24.678 1.00 88.25 204 SER A N 1
ATOM 1649 C CA . SER A 1 204 ? 14.241 -2.615 -25.538 1.00 88.25 204 SER A CA 1
ATOM 1650 C C . SER A 1 204 ? 14.752 -1.215 -25.211 1.00 88.25 204 SER A C 1
ATOM 1652 O O . SER A 1 204 ? 14.401 -0.632 -24.176 1.00 88.25 204 SER A O 1
ATOM 1654 N N . GLN A 1 205 ? 15.591 -0.689 -26.102 1.00 91.19 205 GLN A N 1
ATOM 1655 C CA . GLN A 1 205 ? 16.039 0.702 -26.070 1.00 91.19 205 GLN A CA 1
ATOM 1656 C C . GLN A 1 205 ? 14.888 1.649 -26.438 1.00 91.19 205 GLN A C 1
ATOM 1658 O O . GLN A 1 205 ? 13.860 1.207 -26.945 1.00 91.19 205 GLN A O 1
ATOM 1663 N N . LEU A 1 206 ? 15.042 2.935 -26.118 1.00 89.06 206 LEU A N 1
ATOM 1664 C CA . LEU A 1 206 ? 14.023 3.949 -26.385 1.00 89.06 206 LEU A CA 1
ATOM 1665 C C . LEU A 1 206 ? 13.928 4.207 -27.893 1.00 89.06 206 LEU A C 1
ATOM 1667 O O . LEU A 1 206 ? 14.911 4.662 -28.473 1.00 89.06 206 LEU A O 1
ATOM 1671 N N . ALA A 1 207 ? 12.770 3.931 -28.493 1.00 87.88 207 ALA A N 1
ATOM 1672 C CA . ALA A 1 207 ? 12.509 4.212 -29.904 1.00 87.88 207 ALA A CA 1
ATOM 1673 C C . ALA A 1 207 ? 12.041 5.670 -30.136 1.00 87.88 207 ALA A C 1
ATOM 1675 O O . ALA A 1 207 ? 11.588 6.327 -29.190 1.00 87.88 207 ALA A O 1
ATOM 1676 N N . PRO A 1 208 ? 12.110 6.191 -31.380 1.00 84.25 208 PRO A N 1
ATOM 1677 C CA . PRO A 1 208 ? 11.659 7.546 -31.696 1.00 84.25 208 PRO A CA 1
ATOM 1678 C C . PRO A 1 208 ? 10.173 7.778 -31.356 1.00 84.25 208 PRO A C 1
ATOM 1680 O O . PRO A 1 208 ? 9.847 8.701 -30.612 1.00 84.25 208 PRO A O 1
ATOM 1683 N N . ASP A 1 209 ? 9.270 6.904 -31.807 1.00 82.62 209 ASP A N 1
ATOM 1684 C CA . ASP A 1 209 ? 7.824 7.021 -31.553 1.00 82.62 209 ASP A CA 1
ATOM 1685 C C . ASP A 1 209 ? 7.475 6.900 -30.056 1.00 82.62 209 ASP A C 1
ATOM 1687 O O . ASP A 1 209 ? 6.534 7.513 -29.551 1.00 82.62 209 ASP A O 1
ATOM 1691 N N . GLU A 1 210 ? 8.247 6.109 -29.310 1.00 88.38 210 GLU A N 1
ATOM 1692 C CA . GLU A 1 210 ? 8.121 5.996 -27.859 1.00 88.38 210 GLU A CA 1
ATOM 1693 C C . GLU A 1 210 ? 8.526 7.285 -27.140 1.00 88.38 210 GLU A C 1
ATOM 1695 O O . GLU A 1 210 ? 7.909 7.657 -26.137 1.00 88.38 210 GLU A O 1
ATOM 1700 N N . TYR A 1 211 ? 9.548 7.976 -27.642 1.00 89.75 211 TYR A N 1
ATOM 1701 C CA . TYR A 1 211 ? 9.944 9.273 -27.112 1.00 89.75 211 TYR A CA 1
ATOM 1702 C C . TYR A 1 211 ? 8.880 10.343 -27.373 1.00 89.75 211 TYR A C 1
ATOM 1704 O O . TYR A 1 211 ? 8.551 11.104 -26.461 1.00 89.75 211 TYR A O 1
ATOM 1712 N N . GLU A 1 212 ? 8.282 10.353 -28.564 1.00 87.62 212 GLU A N 1
ATOM 1713 C CA . GLU A 1 212 ? 7.166 11.246 -28.895 1.00 87.62 212 GLU A CA 1
ATOM 1714 C C . GLU A 1 212 ? 5.998 11.074 -27.909 1.00 87.62 212 GLU A C 1
ATOM 1716 O O . GLU A 1 212 ? 5.566 12.046 -27.288 1.00 87.62 212 GLU A O 1
ATOM 1721 N N . LYS A 1 213 ? 5.597 9.826 -27.622 1.00 90.56 213 LYS A N 1
ATOM 1722 C CA . LYS A 1 213 ? 4.563 9.506 -26.613 1.00 90.56 213 LYS A CA 1
ATOM 1723 C C . LYS A 1 213 ? 4.890 10.026 -25.208 1.00 90.56 213 LYS A C 1
ATOM 1725 O O . LYS A 1 213 ? 3.986 10.324 -24.427 1.00 90.56 213 LYS A O 1
ATOM 1730 N N . LEU A 1 214 ? 6.170 10.086 -24.827 1.00 91.56 214 LEU A N 1
ATOM 1731 C CA . LEU A 1 214 ? 6.565 10.694 -23.551 1.00 91.56 214 LEU A CA 1
ATOM 1732 C C . LEU A 1 214 ? 6.421 12.217 -23.606 1.00 91.56 214 LEU A C 1
ATOM 1734 O O . LEU A 1 214 ? 5.934 12.812 -22.644 1.00 91.56 214 LEU A O 1
ATOM 1738 N N . ARG A 1 215 ? 6.806 12.843 -24.722 1.00 92.44 215 ARG A N 1
ATOM 1739 C CA . ARG A 1 215 ? 6.744 14.299 -24.906 1.00 92.44 215 ARG A CA 1
ATOM 1740 C C . ARG A 1 215 ? 5.330 14.856 -24.999 1.00 92.44 215 ARG A C 1
ATOM 1742 O O . ARG A 1 215 ? 5.144 16.012 -24.631 1.00 92.44 215 ARG A O 1
ATOM 1749 N N . GLU A 1 216 ? 4.344 14.038 -25.363 1.00 89.88 216 GLU A N 1
ATOM 1750 C CA . GLU A 1 216 ? 2.921 14.402 -25.285 1.00 89.88 216 GLU A CA 1
ATOM 1751 C C . GLU A 1 216 ? 2.488 14.838 -23.874 1.00 89.88 216 GLU A C 1
ATOM 1753 O O . GLU A 1 216 ? 1.618 15.692 -23.733 1.00 89.88 216 GLU A O 1
ATOM 1758 N N . ASN A 1 217 ? 3.079 14.253 -22.823 1.00 87.75 217 ASN A N 1
ATOM 1759 C CA . ASN A 1 217 ? 2.605 14.415 -21.442 1.00 87.75 217 ASN A CA 1
ATOM 1760 C C . ASN A 1 217 ? 3.663 14.951 -20.467 1.00 87.75 217 ASN A C 1
ATOM 1762 O O . ASN A 1 217 ? 3.318 15.356 -19.356 1.00 87.75 217 ASN A O 1
ATOM 1766 N N . TYR A 1 218 ? 4.941 14.927 -20.846 1.00 91.44 218 TYR A N 1
ATOM 1767 C CA . TYR A 1 218 ? 6.060 15.254 -19.963 1.00 91.44 218 TYR A CA 1
ATOM 1768 C C . TYR A 1 218 ? 7.071 16.157 -20.659 1.00 91.44 218 TYR A C 1
ATOM 1770 O O . TYR A 1 218 ? 7.324 16.015 -21.857 1.00 91.44 218 TYR A O 1
ATOM 1778 N N . THR A 1 219 ? 7.677 17.072 -19.900 1.00 92.25 219 THR A N 1
ATOM 1779 C CA . THR A 1 219 ? 8.711 17.975 -20.424 1.00 92.25 219 THR A CA 1
ATOM 1780 C C . THR A 1 219 ? 10.027 17.240 -20.675 1.00 92.25 219 THR A C 1
ATOM 1782 O O . THR A 1 219 ? 10.272 16.161 -20.125 1.00 92.25 219 THR A O 1
ATOM 1785 N N . GLU A 1 220 ? 10.900 17.834 -21.494 1.00 91.31 220 GLU A N 1
ATOM 1786 C CA . GLU A 1 220 ? 12.244 17.303 -21.744 1.00 91.31 220 GLU A CA 1
ATOM 1787 C C . GLU A 1 220 ? 13.006 17.087 -20.424 1.00 91.31 220 GLU A C 1
ATOM 1789 O O . GLU A 1 220 ? 13.604 16.029 -20.213 1.00 91.31 220 GLU A O 1
ATOM 1794 N N . GLU A 1 221 ? 12.938 18.048 -19.497 1.00 89.50 221 GLU A N 1
ATOM 1795 C CA . GLU A 1 221 ? 13.652 17.976 -18.221 1.00 89.50 221 GLU A CA 1
ATOM 1796 C C . GLU A 1 221 ? 13.140 16.835 -17.342 1.00 89.50 221 GLU A C 1
ATOM 1798 O O . GLU A 1 221 ? 13.941 16.117 -16.742 1.00 89.50 221 GLU A O 1
ATOM 1803 N N . GLN A 1 222 ? 11.820 16.631 -17.290 1.00 90.38 222 GLN A N 1
ATOM 1804 C CA . GLN A 1 222 ? 11.208 15.552 -16.511 1.00 90.38 222 GLN A CA 1
ATOM 1805 C C . GLN A 1 222 ? 11.648 14.177 -17.019 1.00 90.38 222 GLN A C 1
ATOM 1807 O O . GLN A 1 222 ? 11.978 13.286 -16.225 1.00 90.38 222 GLN A O 1
ATOM 1812 N N . ILE A 1 223 ? 11.676 14.006 -18.342 1.00 92.56 223 ILE A N 1
ATOM 1813 C CA . ILE A 1 223 ? 12.122 12.766 -18.981 1.00 92.56 223 ILE A CA 1
ATOM 1814 C C . ILE A 1 223 ? 13.611 12.549 -18.704 1.00 92.56 223 ILE A C 1
ATOM 1816 O O . ILE A 1 223 ? 13.998 11.461 -18.275 1.00 92.56 223 ILE A O 1
ATOM 1820 N N . MET A 1 224 ? 14.439 13.584 -18.877 1.00 93.50 224 MET A N 1
ATOM 1821 C CA . MET A 1 224 ? 15.878 13.481 -18.648 1.00 93.50 224 MET A CA 1
ATOM 1822 C C . MET A 1 224 ? 16.199 13.123 -17.192 1.00 93.50 224 MET A C 1
ATOM 1824 O O . MET A 1 224 ? 17.024 12.249 -16.931 1.00 93.50 224 MET A O 1
ATOM 1828 N N . GLU A 1 225 ? 15.542 13.766 -16.229 1.00 92.88 225 GLU A N 1
ATOM 1829 C CA . GLU A 1 225 ? 15.761 13.478 -14.811 1.00 92.88 225 GLU A CA 1
ATOM 1830 C C . GLU A 1 225 ? 15.357 12.041 -14.464 1.00 92.88 225 GLU A C 1
ATOM 1832 O O . GLU A 1 225 ? 16.113 11.314 -13.822 1.00 92.88 225 GLU A O 1
ATOM 1837 N N . THR A 1 226 ? 14.233 11.573 -15.012 1.00 94.44 226 THR A N 1
ATOM 1838 C CA . THR A 1 226 ? 13.799 10.181 -14.839 1.00 94.44 226 THR A CA 1
ATOM 1839 C C . THR A 1 226 ? 14.819 9.191 -15.407 1.00 94.44 226 THR A C 1
ATOM 1841 O O . THR A 1 226 ? 15.107 8.171 -14.780 1.00 94.44 226 THR A O 1
ATOM 1844 N N . LEU A 1 227 ? 15.411 9.476 -16.570 1.00 94.06 227 LEU A N 1
ATOM 1845 C CA . LEU A 1 227 ? 16.457 8.626 -17.144 1.00 94.06 227 LEU A CA 1
ATOM 1846 C C . LEU A 1 227 ? 17.730 8.611 -16.281 1.00 94.06 227 LEU A C 1
ATOM 1848 O O . LEU A 1 227 ? 18.358 7.556 -16.152 1.00 94.06 227 LEU A O 1
ATOM 1852 N N . LYS A 1 228 ? 18.102 9.733 -15.647 1.00 93.88 228 LYS A N 1
ATOM 1853 C CA . LYS A 1 228 ? 19.211 9.760 -14.675 1.00 93.88 228 LYS A CA 1
ATOM 1854 C C . LYS A 1 228 ? 18.911 8.885 -13.462 1.00 93.88 228 LYS A C 1
ATOM 1856 O O . LYS A 1 228 ? 19.752 8.067 -13.082 1.00 93.88 228 LYS A O 1
ATOM 1861 N N . ASP A 1 229 ? 17.709 8.996 -12.901 1.00 92.75 229 ASP A N 1
ATOM 1862 C CA . ASP A 1 229 ? 17.265 8.157 -11.784 1.00 92.75 229 ASP A CA 1
ATOM 1863 C C . ASP A 1 229 ? 17.304 6.671 -12.152 1.00 92.75 229 ASP A C 1
ATOM 1865 O O . ASP A 1 229 ? 17.788 5.833 -11.383 1.00 92.75 229 ASP A O 1
ATOM 1869 N N . MET A 1 230 ? 16.852 6.334 -13.362 1.00 93.56 230 MET A N 1
ATOM 1870 C CA . MET A 1 230 ? 16.933 4.977 -13.895 1.00 93.56 230 MET A CA 1
ATOM 1871 C C . MET A 1 230 ? 18.386 4.499 -13.997 1.00 93.56 230 MET A C 1
ATOM 1873 O O . MET A 1 230 ? 18.681 3.373 -13.596 1.00 93.56 230 MET A O 1
ATOM 1877 N N . GLY A 1 231 ? 19.312 5.341 -14.466 1.00 91.06 231 GLY A N 1
ATOM 1878 C CA . GLY A 1 231 ? 20.743 5.016 -14.533 1.00 91.06 231 GLY A CA 1
ATOM 1879 C C . GLY A 1 231 ? 21.363 4.708 -13.163 1.00 91.06 231 GLY A C 1
ATOM 1880 O O . GLY A 1 231 ? 22.217 3.824 -13.036 1.00 91.06 231 GLY A O 1
ATOM 1881 N N . ASN A 1 232 ? 20.874 5.364 -12.111 1.00 91.75 232 ASN A N 1
ATOM 1882 C CA . ASN A 1 232 ? 21.316 5.139 -10.735 1.00 91.75 232 ASN A CA 1
ATOM 1883 C C . ASN A 1 232 ? 20.683 3.899 -10.080 1.00 91.75 232 ASN A C 1
ATOM 1885 O O . ASN A 1 232 ? 21.192 3.394 -9.075 1.00 91.75 232 ASN A O 1
ATOM 1889 N N . TYR A 1 233 ? 19.615 3.349 -10.656 1.00 91.31 233 TYR A N 1
ATOM 1890 C CA . TYR A 1 233 ? 18.863 2.255 -10.057 1.00 91.31 233 TYR A CA 1
ATOM 1891 C C . TYR A 1 233 ? 19.581 0.899 -10.158 1.00 91.31 233 TYR A C 1
ATOM 1893 O O . TYR A 1 233 ? 20.061 0.477 -11.212 1.00 91.31 233 TYR A O 1
ATOM 1901 N N . LYS A 1 234 ? 19.644 0.184 -9.026 1.00 87.25 234 LYS A N 1
ATOM 1902 C CA . LYS A 1 234 ? 20.463 -1.030 -8.850 1.00 87.25 234 LYS A CA 1
ATOM 1903 C C . LYS A 1 234 ? 20.108 -2.158 -9.824 1.00 87.25 234 LYS A C 1
ATOM 1905 O O . LYS A 1 234 ? 21.003 -2.789 -10.375 1.00 87.25 234 LYS A O 1
ATOM 1910 N N . ASP A 1 235 ? 18.817 -2.387 -10.052 1.00 88.12 235 ASP A N 1
ATOM 1911 C CA . ASP A 1 235 ? 18.295 -3.514 -10.837 1.00 88.12 235 ASP A CA 1
ATOM 1912 C C . ASP A 1 235 ? 17.712 -3.074 -12.192 1.00 88.12 235 ASP A C 1
ATOM 1914 O O . ASP A 1 235 ? 16.813 -3.719 -12.736 1.00 88.12 235 ASP A O 1
ATOM 1918 N N . ILE A 1 236 ? 18.195 -1.955 -12.745 1.00 90.44 236 ILE A N 1
ATOM 1919 C CA . ILE A 1 236 ? 17.600 -1.361 -13.949 1.00 90.44 236 ILE A CA 1
ATOM 1920 C C . ILE A 1 236 ? 17.762 -2.240 -15.197 1.00 90.44 236 ILE A C 1
ATOM 1922 O O . ILE A 1 236 ? 16.831 -2.354 -15.986 1.00 90.44 236 ILE A O 1
ATOM 1926 N N . GLY A 1 237 ? 18.876 -2.969 -15.319 1.00 84.94 237 GLY A N 1
ATOM 1927 C CA . GLY A 1 237 ? 19.124 -3.881 -16.444 1.00 84.94 237 GLY A CA 1
ATOM 1928 C C . GLY A 1 237 ? 18.195 -5.102 -16.500 1.00 84.94 237 GLY A C 1
ATOM 1929 O O . GLY A 1 237 ? 18.227 -5.839 -17.474 1.00 84.94 237 GLY A O 1
ATOM 1930 N N . LYS A 1 238 ? 17.365 -5.336 -15.472 1.00 89.38 238 LYS A N 1
ATOM 1931 C CA . LYS A 1 238 ? 16.331 -6.389 -15.477 1.00 89.38 238 LYS A CA 1
ATOM 1932 C C . LYS A 1 238 ? 15.001 -5.913 -16.071 1.00 89.38 238 LYS A C 1
ATOM 1934 O O . LYS A 1 238 ? 14.056 -6.695 -16.151 1.00 89.38 238 LYS A O 1
ATOM 1939 N N . LYS A 1 239 ? 14.869 -4.621 -16.389 1.00 91.88 239 LYS A N 1
ATOM 1940 C CA . LYS A 1 239 ? 13.643 -4.064 -16.973 1.00 91.88 239 LYS A CA 1
ATOM 1941 C C . LYS A 1 239 ? 13.567 -4.396 -18.459 1.00 91.88 239 LYS A C 1
ATOM 1943 O O . LYS A 1 239 ? 14.586 -4.606 -19.099 1.00 91.88 239 LYS A O 1
ATOM 1948 N N . GLN A 1 240 ? 12.345 -4.462 -18.983 1.00 88.19 240 GLN A N 1
ATOM 1949 C CA . GLN A 1 240 ? 12.085 -4.881 -20.363 1.00 88.19 240 GLN A CA 1
ATOM 1950 C C . GLN A 1 240 ? 12.290 -3.745 -21.373 1.00 88.19 240 GLN A C 1
ATOM 1952 O O . GLN A 1 240 ? 12.884 -3.973 -22.420 1.00 88.19 240 GLN A O 1
ATOM 1957 N N . SER A 1 241 ? 11.821 -2.535 -21.048 1.00 94.25 241 SER A N 1
ATOM 1958 C CA . SER A 1 241 ? 11.861 -1.361 -21.930 1.00 94.25 241 SER A CA 1
ATOM 1959 C C . SER A 1 241 ? 12.198 -0.089 -21.159 1.00 94.25 241 SER A C 1
ATOM 1961 O O . SER A 1 241 ? 11.728 0.105 -20.025 1.00 94.25 241 SER A O 1
ATOM 1963 N N . ILE A 1 242 ? 13.001 0.777 -21.786 1.00 90.81 242 ILE A N 1
ATOM 1964 C CA . ILE A 1 242 ? 13.292 2.124 -21.284 1.00 90.81 242 ILE A CA 1
ATOM 1965 C C . ILE A 1 242 ? 12.003 2.942 -21.225 1.00 90.81 242 ILE A C 1
ATOM 1967 O O . ILE A 1 242 ? 11.685 3.471 -20.161 1.00 90.81 242 ILE A O 1
ATOM 1971 N N . TYR A 1 243 ? 11.224 2.968 -22.309 1.00 94.38 243 TYR A N 1
ATOM 1972 C CA . TYR A 1 243 ? 9.961 3.700 -22.394 1.00 94.38 243 TYR A CA 1
ATOM 1973 C C . TYR A 1 243 ? 8.969 3.297 -21.300 1.00 94.38 243 TYR A C 1
ATOM 1975 O O . TYR A 1 243 ? 8.522 4.146 -20.530 1.00 94.38 243 TYR A O 1
ATOM 1983 N N . LEU A 1 244 ? 8.651 2.001 -21.173 1.00 92.69 244 LEU A N 1
ATOM 1984 C CA . LEU A 1 244 ? 7.660 1.537 -20.190 1.00 92.69 244 LEU A CA 1
ATOM 1985 C C . LEU A 1 244 ? 8.082 1.869 -18.756 1.00 92.69 244 LEU A C 1
ATOM 1987 O O . LEU A 1 244 ? 7.254 2.241 -17.918 1.00 92.69 244 LEU A O 1
ATOM 1991 N N . THR A 1 245 ? 9.377 1.736 -18.470 1.00 95.06 245 THR A N 1
ATOM 1992 C CA . THR A 1 245 ? 9.927 2.028 -17.146 1.00 95.06 245 THR A CA 1
ATOM 1993 C C . THR A 1 245 ? 9.887 3.526 -16.861 1.00 95.06 245 THR A C 1
ATOM 1995 O O . THR A 1 245 ? 9.360 3.918 -15.819 1.00 95.06 245 THR A O 1
ATOM 1998 N N . ALA A 1 246 ? 10.362 4.351 -17.798 1.00 94.38 246 ALA A N 1
ATOM 1999 C CA . ALA A 1 246 ? 10.356 5.805 -17.685 1.00 94.38 246 ALA A CA 1
ATOM 2000 C C . ALA A 1 246 ? 8.929 6.346 -17.544 1.00 94.38 246 ALA A C 1
ATOM 2002 O O . ALA A 1 246 ? 8.646 7.065 -16.593 1.00 94.38 246 ALA A O 1
ATOM 2003 N N . ASN A 1 247 ? 7.995 5.920 -18.400 1.00 94.19 247 ASN A N 1
ATOM 2004 C CA . ASN A 1 247 ? 6.588 6.328 -18.346 1.00 94.19 247 ASN A CA 1
ATOM 2005 C C . ASN A 1 247 ? 5.948 5.981 -16.990 1.00 94.19 247 ASN A C 1
ATOM 2007 O O . ASN A 1 247 ? 5.263 6.796 -16.375 1.00 94.19 247 ASN A O 1
ATOM 2011 N N . LYS A 1 248 ? 6.212 4.778 -16.461 1.00 93.81 248 LYS A N 1
ATOM 2012 C CA . LYS A 1 248 ? 5.720 4.376 -15.134 1.00 93.81 248 LYS A CA 1
ATOM 2013 C C . LYS A 1 248 ? 6.265 5.275 -14.021 1.00 93.81 248 LYS A C 1
ATOM 2015 O O . LYS A 1 248 ? 5.531 5.602 -13.087 1.00 93.81 248 LYS A O 1
ATOM 2020 N N . TRP A 1 249 ? 7.543 5.635 -14.088 1.00 94.12 249 TRP A N 1
ATOM 2021 C CA . TRP A 1 249 ? 8.196 6.469 -13.078 1.00 94.12 249 TRP A CA 1
ATOM 2022 C C . TRP A 1 249 ? 7.725 7.920 -13.173 1.00 94.12 249 TRP A C 1
ATOM 2024 O O . TRP A 1 249 ? 7.350 8.491 -12.154 1.00 94.12 249 TRP A O 1
ATOM 2034 N N . LEU A 1 250 ? 7.608 8.458 -14.387 1.00 91.31 250 LEU A N 1
ATOM 2035 C CA . LEU A 1 250 ? 7.034 9.772 -14.673 1.00 91.31 250 LEU A CA 1
ATOM 2036 C C . LEU A 1 250 ? 5.602 9.893 -14.148 1.00 91.31 250 LEU A C 1
ATOM 2038 O O . LEU A 1 250 ? 5.303 10.827 -13.411 1.00 91.31 250 LEU A O 1
ATOM 2042 N N . LYS A 1 251 ? 4.734 8.908 -14.417 1.00 87.88 251 LYS A N 1
ATOM 2043 C CA . LYS A 1 251 ? 3.368 8.864 -13.863 1.00 87.88 251 LYS A CA 1
ATOM 2044 C C . LYS A 1 251 ? 3.361 8.887 -12.337 1.00 87.88 251 LYS A C 1
ATOM 2046 O O . LYS A 1 251 ? 2.610 9.646 -11.731 1.00 87.88 251 LYS A O 1
ATOM 2051 N N . LYS A 1 252 ? 4.209 8.072 -11.703 1.00 84.50 252 LYS A N 1
ATOM 2052 C CA . LYS A 1 252 ? 4.319 8.027 -10.239 1.00 84.50 252 LYS A CA 1
ATOM 2053 C C . LYS A 1 252 ? 4.805 9.365 -9.668 1.00 84.50 252 LYS A C 1
ATOM 2055 O O . LYS A 1 252 ? 4.267 9.825 -8.663 1.00 84.50 252 LYS A O 1
ATOM 2060 N N . ASN A 1 253 ? 5.793 9.982 -10.308 1.00 82.62 253 ASN A N 1
ATOM 2061 C CA . ASN A 1 253 ? 6.361 11.258 -9.887 1.00 82.62 253 ASN A CA 1
ATOM 2062 C C . ASN A 1 253 ? 5.365 12.406 -10.083 1.00 82.62 253 ASN A C 1
ATOM 2064 O O . ASN A 1 253 ? 5.234 13.232 -9.187 1.00 82.62 253 ASN A O 1
ATOM 2068 N N . ALA A 1 254 ? 4.601 12.409 -11.179 1.00 76.31 254 ALA A N 1
ATOM 2069 C CA . ALA A 1 254 ? 3.535 13.376 -11.424 1.00 76.31 254 ALA A CA 1
ATOM 2070 C C . ALA A 1 254 ? 2.471 13.322 -10.316 1.00 76.31 254 ALA A C 1
ATOM 2072 O O . ALA A 1 254 ? 2.217 14.336 -9.668 1.00 76.31 254 ALA A O 1
ATOM 2073 N N . ILE A 1 255 ? 1.964 12.125 -9.996 1.00 71.75 255 ILE A N 1
ATOM 2074 C CA . ILE A 1 255 ? 1.007 11.919 -8.894 1.00 71.75 255 ILE A CA 1
ATOM 2075 C C . ILE A 1 255 ? 1.602 12.392 -7.559 1.00 71.75 255 ILE A C 1
ATOM 2077 O O . ILE A 1 255 ? 0.948 13.091 -6.789 1.00 71.75 255 ILE A O 1
ATOM 2081 N N . SER A 1 256 ? 2.862 12.048 -7.277 1.00 73.81 256 SER A N 1
ATOM 2082 C CA . SER A 1 256 ? 3.535 12.483 -6.049 1.00 73.81 256 SER A CA 1
ATOM 2083 C C . SER A 1 256 ? 3.704 14.003 -5.985 1.00 73.81 256 SER A C 1
ATOM 2085 O O . SER A 1 256 ? 3.557 14.586 -4.911 1.00 73.81 256 SER A O 1
ATOM 2087 N N . SER A 1 257 ? 4.021 14.652 -7.107 1.00 74.00 257 SER A N 1
ATOM 2088 C CA . SER A 1 257 ? 4.197 16.103 -7.191 1.00 74.00 257 SER A CA 1
ATOM 2089 C C . SER A 1 257 ? 2.878 16.849 -7.003 1.00 74.00 257 SER A C 1
ATOM 2091 O O . SER A 1 257 ? 2.837 17.816 -6.248 1.00 74.00 257 SER A O 1
ATOM 2093 N N . GLU A 1 258 ? 1.786 16.341 -7.580 1.00 71.88 258 GLU A N 1
ATOM 2094 C CA . GLU A 1 258 ? 0.441 16.891 -7.421 1.00 71.88 258 GLU A CA 1
ATOM 2095 C C . GLU A 1 258 ? -0.028 16.783 -5.964 1.00 71.88 258 GLU A C 1
ATOM 2097 O O . GLU A 1 258 ? -0.456 17.775 -5.373 1.00 71.88 258 GLU A O 1
ATOM 2102 N N . ILE A 1 259 ? 0.159 15.616 -5.336 1.00 71.31 259 ILE A N 1
ATOM 2103 C CA . ILE A 1 259 ? -0.138 15.419 -3.910 1.00 71.31 259 ILE A CA 1
ATOM 2104 C C . ILE A 1 259 ? 0.721 16.350 -3.043 1.00 71.31 259 ILE A C 1
ATOM 2106 O O . ILE A 1 259 ? 0.222 16.943 -2.089 1.00 71.31 259 ILE A O 1
ATOM 2110 N N . THR A 1 260 ? 2.005 16.518 -3.372 1.00 76.19 260 THR A N 1
ATOM 2111 C CA . THR A 1 260 ? 2.912 17.408 -2.627 1.00 76.19 260 THR A CA 1
ATOM 2112 C C . THR A 1 260 ? 2.482 18.871 -2.747 1.00 76.19 260 THR A C 1
ATOM 2114 O O . THR A 1 260 ? 2.456 19.582 -1.743 1.00 76.19 260 THR A O 1
ATOM 2117 N N . ALA A 1 261 ? 2.098 19.317 -3.946 1.00 77.62 261 ALA A N 1
ATOM 2118 C CA . ALA A 1 261 ? 1.589 20.665 -4.181 1.00 77.62 261 ALA A CA 1
ATOM 2119 C C . ALA A 1 261 ? 0.281 20.914 -3.417 1.00 77.62 261 ALA A C 1
ATOM 2121 O O . ALA A 1 261 ? 0.120 21.953 -2.776 1.00 77.62 261 ALA A O 1
ATOM 2122 N N . GLN A 1 262 ? -0.624 19.933 -3.407 1.00 80.94 262 GLN A N 1
ATOM 2123 C CA . GLN A 1 262 ? -1.866 20.010 -2.640 1.00 80.94 262 GLN A CA 1
ATOM 2124 C C . GLN A 1 262 ? -1.597 20.044 -1.128 1.00 80.94 262 GLN A C 1
ATOM 2126 O O . GLN A 1 262 ? -2.203 20.855 -0.432 1.00 80.94 262 GLN A O 1
ATOM 2131 N N . LEU A 1 263 ? -0.648 19.249 -0.615 1.00 84.75 263 LEU A N 1
ATOM 2132 C CA . LEU A 1 263 ? -0.249 19.260 0.800 1.00 84.75 263 LEU A CA 1
ATOM 2133 C C . LEU A 1 263 ? 0.425 20.571 1.230 1.00 84.75 263 LEU A C 1
ATOM 2135 O O . LEU A 1 263 ? 0.245 20.986 2.375 1.00 84.75 263 LEU A O 1
ATOM 2139 N N . ALA A 1 264 ? 1.136 21.262 0.334 1.00 87.94 264 ALA A N 1
ATOM 2140 C CA . ALA A 1 264 ? 1.776 22.544 0.641 1.00 87.94 264 ALA A CA 1
ATOM 2141 C C . ALA A 1 264 ? 0.765 23.606 1.112 1.00 87.94 264 ALA A C 1
ATOM 2143 O O . ALA A 1 264 ? 1.058 24.386 2.020 1.00 87.94 264 ALA A O 1
ATOM 2144 N N . ALA A 1 265 ? -0.456 23.592 0.564 1.00 88.44 265 ALA A N 1
ATOM 2145 C CA . ALA A 1 265 ? -1.525 24.472 1.024 1.00 88.44 265 ALA A CA 1
ATOM 2146 C C . ALA A 1 265 ? -1.891 24.207 2.495 1.00 88.44 265 ALA A C 1
ATOM 2148 O O . ALA A 1 265 ? -2.055 25.155 3.254 1.00 88.44 265 ALA A O 1
ATOM 2149 N N . PHE A 1 266 ? -1.961 22.942 2.918 1.00 93.19 266 PHE A N 1
ATOM 2150 C CA . PHE A 1 266 ? -2.235 22.571 4.312 1.00 93.19 266 PHE A CA 1
ATOM 2151 C C . PHE A 1 266 ? -1.065 22.903 5.242 1.00 93.19 266 PHE A C 1
ATOM 2153 O O . PHE A 1 266 ? -1.290 23.317 6.380 1.00 93.19 266 PHE A O 1
ATOM 2160 N N . GLU A 1 267 ? 0.178 22.760 4.767 1.00 92.88 267 GLU A N 1
ATOM 2161 C CA . GLU A 1 267 ? 1.359 23.176 5.532 1.00 92.88 267 GLU A CA 1
ATOM 2162 C C . GLU A 1 267 ? 1.287 24.669 5.884 1.00 92.88 267 GLU A C 1
ATOM 2164 O O . GLU A 1 267 ? 1.587 25.040 7.018 1.00 92.88 267 GLU A O 1
ATOM 2169 N N . ASN A 1 268 ? 0.857 25.519 4.947 1.00 91.88 268 ASN A N 1
ATOM 2170 C CA . ASN A 1 268 ? 0.720 26.960 5.174 1.00 91.88 268 ASN A CA 1
ATOM 2171 C C . ASN A 1 268 ? -0.375 27.300 6.197 1.00 91.88 268 ASN A C 1
ATOM 2173 O O . ASN A 1 268 ? -0.145 28.144 7.069 1.00 91.88 268 ASN A O 1
ATOM 2177 N N . GLU A 1 269 ? -1.524 26.615 6.150 1.00 93.56 269 GLU A N 1
ATOM 2178 C CA . GLU A 1 269 ? -2.585 26.790 7.157 1.00 93.56 269 GLU A CA 1
ATOM 2179 C C . GLU A 1 269 ? -2.075 26.406 8.556 1.00 93.56 269 GLU A C 1
ATOM 2181 O O . GLU A 1 269 ? -2.243 27.147 9.525 1.00 93.56 269 GLU A O 1
ATOM 2186 N N . TYR A 1 270 ? -1.366 25.276 8.663 1.00 94.12 270 TYR A N 1
ATOM 2187 C CA . TYR A 1 270 ? -0.807 24.827 9.936 1.00 94.12 270 TYR A CA 1
ATOM 2188 C C . TYR A 1 270 ? 0.282 25.771 10.468 1.00 94.12 270 TYR A C 1
ATOM 2190 O O . TYR A 1 270 ? 0.307 26.074 11.660 1.00 94.12 270 TYR A O 1
ATOM 2198 N N . ARG A 1 271 ? 1.166 26.292 9.605 1.00 92.44 271 ARG A N 1
ATOM 2199 C CA . ARG A 1 271 ? 2.177 27.285 10.014 1.00 92.44 271 ARG A CA 1
ATOM 2200 C C . ARG A 1 271 ? 1.514 28.543 10.565 1.00 92.44 271 ARG A C 1
ATOM 2202 O O . ARG A 1 271 ? 1.878 28.984 11.652 1.00 92.44 271 ARG A O 1
ATOM 2209 N N . THR A 1 272 ? 0.503 29.059 9.869 1.00 91.50 272 THR A N 1
ATOM 2210 C CA . THR A 1 272 ? -0.285 30.218 10.318 1.00 91.50 272 THR A CA 1
ATOM 2211 C C . THR A 1 272 ? -0.919 29.965 11.686 1.00 91.50 272 THR A C 1
ATOM 2213 O O . THR A 1 272 ? -0.849 30.809 12.581 1.00 91.50 272 THR A O 1
ATOM 2216 N N . PHE A 1 273 ? -1.474 28.770 11.889 1.00 93.69 273 PHE A N 1
ATOM 2217 C CA . PHE A 1 273 ? -2.025 28.356 13.173 1.00 93.69 273 PHE A CA 1
ATOM 2218 C C . PHE A 1 273 ? -0.981 28.346 14.300 1.00 93.69 273 PHE A C 1
ATOM 2220 O O . PHE A 1 273 ? -1.250 28.886 15.371 1.00 93.69 273 PHE A O 1
ATOM 2227 N N . ILE A 1 274 ? 0.221 27.805 14.076 1.00 92.44 274 ILE A N 1
ATOM 2228 C CA . ILE A 1 274 ? 1.284 27.786 15.097 1.00 92.44 274 ILE A CA 1
ATOM 2229 C C . ILE A 1 274 ? 1.771 29.198 15.443 1.00 92.44 274 ILE A C 1
ATOM 2231 O O . ILE A 1 274 ? 1.982 29.503 16.621 1.00 92.44 274 ILE A O 1
ATOM 2235 N N . VAL A 1 275 ? 1.897 30.084 14.452 1.00 90.88 275 VAL A N 1
ATOM 2236 C CA . VAL A 1 275 ? 2.219 31.501 14.694 1.00 90.88 275 VAL A CA 1
ATOM 2237 C C . VAL A 1 275 ? 1.156 32.130 15.604 1.00 90.88 275 VAL A C 1
ATOM 2239 O O . VAL A 1 275 ? 1.496 32.760 16.605 1.00 90.88 275 VAL A O 1
ATOM 2242 N N . LYS A 1 276 ? -0.133 31.883 15.328 1.00 89.12 276 LYS A N 1
ATOM 2243 C CA . LYS A 1 276 ? -1.254 32.383 16.141 1.00 89.12 276 LYS A CA 1
ATOM 2244 C C . LYS A 1 276 ? -1.249 31.815 17.564 1.00 89.12 276 LYS A C 1
ATOM 2246 O O . LYS A 1 276 ? -1.373 32.577 18.513 1.00 89.12 276 LYS A O 1
ATOM 2251 N N . GLN A 1 277 ? -1.077 30.502 17.728 1.00 88.44 277 GLN A N 1
ATOM 2252 C CA . GLN A 1 277 ? -1.076 29.851 19.049 1.00 88.44 277 GLN A CA 1
ATOM 2253 C C . GLN A 1 277 ? 0.131 30.236 19.909 1.00 88.44 277 GLN A C 1
ATOM 2255 O O . GLN A 1 277 ? 0.046 30.241 21.133 1.00 88.44 277 GLN A O 1
ATOM 2260 N N . SER A 1 278 ? 1.256 30.574 19.280 1.00 86.44 278 SER A N 1
ATOM 2261 C CA . SER A 1 278 ? 2.448 31.054 19.983 1.00 86.44 278 SER A CA 1
ATOM 2262 C C . SER A 1 278 ? 2.420 32.559 20.277 1.00 86.44 278 SER A C 1
ATOM 2264 O O . SER A 1 278 ? 3.415 33.087 20.768 1.00 86.44 278 SER A O 1
ATOM 2266 N N . ASN A 1 279 ? 1.318 33.263 19.972 1.00 84.50 279 ASN A N 1
ATOM 2267 C CA . ASN A 1 279 ? 1.219 34.726 20.036 1.00 84.50 279 ASN A 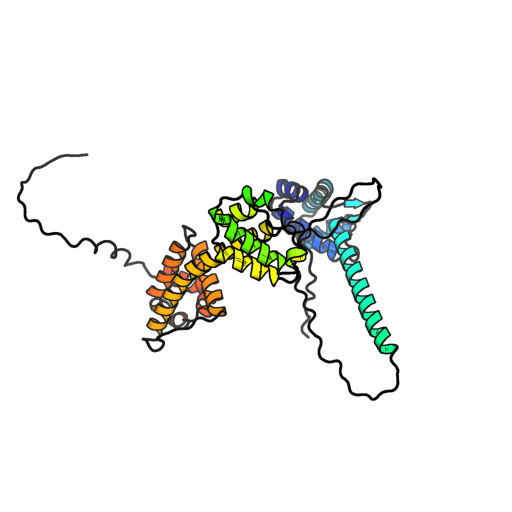CA 1
ATOM 2268 C C . ASN A 1 279 ? 2.373 35.434 19.297 1.00 84.50 279 ASN A C 1
ATOM 2270 O O . ASN A 1 279 ? 2.866 36.469 19.739 1.00 84.50 279 ASN A O 1
ATOM 2274 N N . GLY A 1 280 ? 2.837 34.852 18.186 1.00 78.19 280 GLY A N 1
ATOM 2275 C CA . GLY A 1 280 ? 3.950 35.376 17.393 1.00 78.19 280 GLY A CA 1
ATOM 2276 C C . GLY A 1 280 ? 5.351 35.054 17.925 1.00 78.19 280 GLY A C 1
ATOM 2277 O O . GLY A 1 280 ? 6.324 35.465 17.301 1.00 78.19 280 GLY A O 1
ATOM 2278 N N . ALA A 1 281 ? 5.491 34.296 19.021 1.00 80.44 281 ALA A N 1
ATOM 2279 C CA . ALA A 1 281 ? 6.804 33.870 19.520 1.00 80.44 281 ALA A CA 1
ATOM 2280 C C . ALA A 1 281 ? 7.535 32.936 18.537 1.00 80.44 281 ALA A C 1
ATOM 2282 O O . ALA A 1 281 ? 8.764 32.910 18.501 1.00 80.44 281 ALA A O 1
ATOM 2283 N N . ILE A 1 282 ? 6.786 32.182 17.726 1.00 84.38 282 ILE A N 1
ATOM 2284 C CA . ILE A 1 282 ? 7.318 31.405 16.606 1.00 84.38 282 ILE A CA 1
ATOM 2285 C C . ILE A 1 282 ? 6.867 32.087 15.317 1.00 84.38 282 ILE A C 1
ATOM 2287 O O . ILE A 1 282 ? 5.681 32.074 14.999 1.00 84.38 282 ILE A O 1
ATOM 2291 N N . THR A 1 283 ? 7.808 32.656 14.565 1.00 79.75 283 THR A N 1
ATOM 2292 C CA . THR A 1 283 ? 7.538 33.366 13.303 1.00 79.75 283 THR A CA 1
ATOM 2293 C C . THR A 1 283 ? 7.654 32.462 12.076 1.00 79.75 283 THR A C 1
ATOM 2295 O O . THR A 1 283 ? 6.887 32.609 11.130 1.00 79.75 283 THR A O 1
ATOM 2298 N N . GLU A 1 284 ? 8.551 31.471 12.111 1.00 83.19 284 GLU A N 1
ATOM 2299 C CA . GLU A 1 284 ? 8.769 30.515 11.017 1.00 83.19 284 GLU A CA 1
ATOM 2300 C C . GLU A 1 284 ? 8.764 29.063 11.524 1.00 83.19 284 GLU A C 1
ATOM 2302 O O . GLU A 1 284 ? 9.820 28.454 11.737 1.00 83.19 284 GLU A O 1
ATOM 2307 N N . PRO A 1 285 ? 7.581 28.458 11.729 1.00 85.44 285 PRO A N 1
ATOM 2308 C CA . PRO A 1 285 ? 7.488 27.075 12.179 1.00 85.44 285 PRO A CA 1
ATOM 2309 C C . PRO A 1 285 ? 8.034 26.149 11.094 1.00 85.44 285 PRO A C 1
ATOM 2311 O O . PRO A 1 285 ? 7.477 26.102 9.999 1.00 85.44 285 PRO A O 1
ATOM 2314 N N . LYS A 1 286 ? 9.106 25.401 11.370 1.00 88.00 286 LYS A N 1
ATOM 2315 C CA . LYS A 1 286 ? 9.669 24.414 10.432 1.00 88.00 286 LYS A CA 1
ATOM 2316 C C . LYS A 1 286 ? 9.008 23.053 10.640 1.00 88.00 286 LYS A C 1
ATOM 2318 O O . LYS A 1 286 ? 9.014 22.538 11.752 1.00 88.00 286 LYS A O 1
ATOM 2323 N N . LEU A 1 287 ? 8.476 22.460 9.568 1.00 87.12 287 LEU A N 1
ATOM 2324 C CA . LEU A 1 287 ? 7.950 21.093 9.597 1.00 87.12 287 LEU A CA 1
ATOM 2325 C C . LEU A 1 287 ? 9.061 20.082 9.304 1.00 87.12 287 LEU A C 1
ATOM 2327 O O . LEU A 1 287 ? 9.751 20.181 8.286 1.00 87.12 287 LEU A O 1
ATOM 2331 N N . SER A 1 288 ? 9.194 19.087 10.175 1.00 89.56 288 SER A N 1
ATOM 2332 C CA . SER A 1 288 ? 10.042 17.920 9.944 1.00 89.56 288 SER A CA 1
ATOM 2333 C C . SER A 1 288 ? 9.398 16.939 8.953 1.00 89.56 288 SER A C 1
ATOM 2335 O O . SER A 1 288 ? 8.218 17.037 8.609 1.00 89.56 288 SER A O 1
ATOM 2337 N N . LYS A 1 289 ? 10.161 15.927 8.521 1.00 84.19 289 LYS A N 1
ATOM 2338 C CA . LYS A 1 289 ? 9.638 14.811 7.711 1.00 84.19 289 LYS A CA 1
ATOM 2339 C C . LYS A 1 289 ? 8.472 14.083 8.402 1.00 84.19 289 LYS A C 1
ATOM 2341 O O . LYS A 1 289 ? 7.524 13.671 7.734 1.00 84.19 289 LYS A O 1
ATOM 2346 N N . TYR A 1 290 ? 8.536 13.932 9.725 1.00 84.12 290 TYR A N 1
ATOM 2347 C CA . TYR A 1 290 ? 7.489 13.270 10.505 1.00 84.12 290 TYR A CA 1
ATOM 2348 C C . TYR A 1 290 ? 6.220 14.122 10.567 1.00 84.12 290 TYR A C 1
ATOM 2350 O O . TYR A 1 290 ? 5.137 13.599 10.324 1.00 84.12 290 TYR A O 1
ATOM 2358 N N . ASP A 1 291 ? 6.356 15.440 10.732 1.00 88.62 291 ASP A N 1
ATOM 2359 C CA . ASP A 1 291 ? 5.211 16.359 10.716 1.00 88.62 291 ASP A CA 1
ATOM 2360 C C . ASP A 1 291 ? 4.462 16.307 9.379 1.00 88.62 291 ASP A C 1
ATOM 2362 O O . ASP A 1 291 ? 3.236 16.250 9.353 1.00 88.62 291 ASP A O 1
ATOM 2366 N N . LYS A 1 292 ? 5.189 16.245 8.256 1.00 88.88 292 LYS A N 1
ATOM 2367 C CA . LYS A 1 292 ? 4.576 16.081 6.925 1.00 88.88 292 LYS A CA 1
ATOM 2368 C C . LYS A 1 292 ? 3.816 14.757 6.791 1.00 88.88 292 LYS A C 1
ATOM 2370 O O . LYS A 1 292 ? 2.778 14.703 6.135 1.00 88.88 292 LYS A O 1
ATOM 2375 N N . THR A 1 293 ? 4.310 13.700 7.434 1.00 87.25 293 THR A N 1
ATOM 2376 C CA . THR A 1 293 ? 3.656 12.382 7.445 1.00 87.25 293 THR A CA 1
ATOM 2377 C C . THR A 1 293 ? 2.364 12.417 8.263 1.00 87.25 293 THR A C 1
ATOM 2379 O O . THR A 1 293 ? 1.326 11.942 7.797 1.00 87.25 293 THR A O 1
ATOM 2382 N N . ASP A 1 294 ? 2.395 13.032 9.447 1.00 91.62 294 ASP A N 1
ATOM 2383 C CA . ASP A 1 294 ? 1.207 13.221 10.285 1.00 91.62 294 ASP A CA 1
ATOM 2384 C C . ASP A 1 294 ? 0.167 14.117 9.603 1.00 91.62 294 ASP A C 1
ATOM 2386 O O . ASP A 1 294 ? -1.021 13.789 9.594 1.00 91.62 294 ASP A O 1
ATOM 2390 N N . LEU A 1 295 ? 0.608 15.202 8.957 1.00 92.25 295 LEU A N 1
ATOM 2391 C CA . LEU A 1 295 ? -0.261 16.075 8.171 1.00 92.25 295 LEU A CA 1
ATOM 2392 C C . LEU A 1 295 ? -0.936 15.302 7.035 1.00 92.25 295 LEU A C 1
ATOM 2394 O O . LEU A 1 295 ? -2.152 15.379 6.888 1.00 92.25 295 LEU A O 1
ATOM 2398 N N . SER A 1 296 ? -0.184 14.494 6.284 1.00 89.94 296 SER A N 1
ATOM 2399 C CA . SER A 1 296 ? -0.746 13.649 5.225 1.00 89.94 296 SER A CA 1
ATOM 2400 C C . SER A 1 296 ? -1.807 12.679 5.759 1.00 89.94 296 SER A C 1
ATOM 2402 O O . SER A 1 296 ? -2.845 12.491 5.120 1.00 89.94 296 SER A O 1
ATOM 2404 N N . CYS A 1 297 ? -1.589 12.085 6.938 1.00 91.00 297 CYS A N 1
ATOM 2405 C CA . CYS A 1 297 ? -2.575 11.217 7.589 1.00 91.00 297 CYS A CA 1
ATOM 2406 C C . CYS A 1 297 ? -3.859 11.977 7.948 1.00 91.00 297 CYS A C 1
ATOM 2408 O O . CYS A 1 297 ? -4.959 11.485 7.695 1.00 91.00 297 CYS A O 1
ATOM 2410 N N . ILE A 1 298 ? -3.728 13.182 8.512 1.00 93.00 298 ILE A N 1
ATOM 2411 C CA . ILE A 1 298 ? -4.867 14.037 8.867 1.00 93.00 298 ILE A CA 1
ATOM 2412 C C . ILE A 1 298 ? -5.646 14.439 7.610 1.00 93.00 298 ILE A C 1
ATOM 2414 O O . ILE A 1 298 ? -6.865 14.291 7.577 1.00 93.00 298 ILE A O 1
ATOM 2418 N N . VAL A 1 299 ? -4.957 14.900 6.564 1.00 92.75 299 VAL A N 1
ATOM 2419 C CA . VAL A 1 299 ? -5.584 15.318 5.300 1.00 92.75 299 VAL A CA 1
ATOM 2420 C C . VAL A 1 299 ? -6.334 14.161 4.653 1.00 92.75 299 VAL A C 1
ATOM 2422 O O . VAL A 1 299 ? -7.489 14.326 4.265 1.00 92.75 299 VAL A O 1
ATOM 2425 N N . THR A 1 300 ? -5.719 12.979 4.594 1.00 90.50 300 THR A N 1
ATOM 2426 C CA . THR A 1 300 ? -6.360 11.773 4.049 1.00 90.50 300 THR A CA 1
ATOM 2427 C C . THR A 1 300 ? -7.611 11.417 4.847 1.00 90.50 300 THR A C 1
ATOM 2429 O O . THR A 1 300 ? -8.679 11.236 4.271 1.00 90.50 300 THR A O 1
ATOM 2432 N N . PHE A 1 301 ? -7.515 11.422 6.179 1.00 94.00 301 PHE A N 1
ATOM 2433 C CA . PHE A 1 301 ? -8.658 11.170 7.050 1.00 94.00 301 PHE A CA 1
ATOM 2434 C C . PHE A 1 301 ? -9.803 12.164 6.803 1.00 94.00 301 PHE A C 1
ATOM 2436 O O . PHE A 1 301 ? -10.957 11.755 6.670 1.00 94.00 301 PHE A O 1
ATOM 2443 N N . LEU A 1 302 ? -9.505 13.463 6.726 1.00 92.56 302 LEU A N 1
ATOM 2444 C CA . LEU A 1 302 ? -10.512 14.496 6.480 1.00 92.56 302 LEU A CA 1
ATOM 2445 C C . LEU A 1 302 ? -11.145 14.354 5.097 1.00 92.56 302 LEU A C 1
ATOM 2447 O O . LEU A 1 302 ? -12.359 14.502 4.972 1.00 92.56 302 LEU A O 1
ATOM 2451 N N . LYS A 1 303 ? -10.345 14.013 4.083 1.00 92.81 303 LYS A N 1
ATOM 2452 C CA . LYS A 1 303 ? -10.829 13.736 2.731 1.00 92.81 303 LYS A CA 1
ATOM 2453 C C . LYS A 1 303 ? -11.818 12.579 2.739 1.00 92.81 303 LYS A C 1
ATOM 2455 O O . LYS A 1 303 ? -12.948 12.744 2.289 1.00 92.81 303 LYS A O 1
ATOM 2460 N N . ASP A 1 304 ? -11.433 11.445 3.309 1.00 90.12 304 ASP A N 1
ATOM 2461 C CA . ASP A 1 304 ? -12.242 10.224 3.287 1.00 90.12 304 ASP A CA 1
ATOM 2462 C C . ASP A 1 304 ? -13.550 10.364 4.083 1.00 90.12 304 ASP A C 1
ATOM 2464 O O . ASP A 1 304 ? -14.544 9.713 3.761 1.00 90.12 304 ASP A O 1
ATOM 2468 N N . ASN A 1 305 ? -13.564 11.250 5.085 1.00 88.69 305 ASN A N 1
ATOM 2469 C CA . ASN A 1 305 ? -14.732 11.557 5.916 1.00 88.69 305 ASN A CA 1
ATOM 2470 C C . ASN A 1 305 ? -15.533 12.783 5.437 1.00 88.69 305 ASN A C 1
ATOM 2472 O O . ASN A 1 305 ? -16.516 13.168 6.079 1.00 88.69 305 ASN A O 1
ATOM 2476 N N . SER A 1 306 ? -15.133 13.407 4.330 1.00 89.44 306 SER A N 1
ATOM 2477 C CA . SER A 1 306 ? -15.896 14.472 3.678 1.00 89.44 306 SER A CA 1
ATOM 2478 C C . SER A 1 306 ? -16.922 13.888 2.699 1.00 89.44 306 SER A C 1
ATOM 2480 O O . SER A 1 306 ? -16.771 12.771 2.205 1.00 89.44 306 SER A O 1
ATOM 2482 N N . LYS A 1 307 ? -17.977 14.653 2.389 1.00 86.25 307 LYS A N 1
ATOM 2483 C CA . LYS A 1 307 ? -19.000 14.225 1.417 1.00 86.25 307 LYS A CA 1
ATOM 2484 C C . LYS A 1 307 ? -18.433 14.091 0.001 1.00 86.25 307 LYS A C 1
ATOM 2486 O O . LYS A 1 307 ? -18.789 13.160 -0.710 1.00 86.25 307 LYS A O 1
ATOM 2491 N N . GLU A 1 308 ? -17.564 15.020 -0.384 1.00 88.81 308 GLU A N 1
ATOM 2492 C CA . GLU A 1 308 ? -17.051 15.153 -1.752 1.00 88.81 308 GLU A CA 1
ATOM 2493 C C . GLU A 1 308 ? -15.775 14.337 -1.992 1.00 88.81 308 GLU A C 1
ATOM 2495 O O . GLU A 1 308 ? -15.451 14.034 -3.134 1.00 88.81 308 GLU A O 1
ATOM 2500 N N . LYS A 1 309 ? -15.059 13.942 -0.929 1.00 89.38 309 LYS A N 1
ATOM 2501 C CA . LYS A 1 309 ? -13.798 13.180 -0.997 1.00 89.38 309 LYS A CA 1
ATOM 2502 C C . LYS A 1 309 ? -12.710 13.868 -1.831 1.00 89.38 309 LYS A C 1
ATOM 2504 O O . LYS A 1 309 ? -11.839 13.213 -2.407 1.00 89.38 309 LYS A O 1
ATOM 2509 N N . THR A 1 310 ? -12.733 15.198 -1.841 1.00 89.31 310 THR A N 1
ATOM 2510 C CA . THR A 1 310 ? -11.790 16.069 -2.554 1.00 89.31 310 THR A CA 1
ATOM 2511 C C . THR A 1 310 ? -10.771 16.690 -1.599 1.00 89.31 310 THR A C 1
ATOM 2513 O O . THR A 1 310 ? -11.016 16.840 -0.401 1.00 89.31 310 THR A O 1
ATOM 2516 N N . PHE A 1 311 ? -9.611 17.097 -2.117 1.00 88.25 311 PHE A N 1
ATOM 2517 C CA . PHE A 1 311 ? -8.631 17.833 -1.311 1.00 88.25 311 PHE A CA 1
ATOM 2518 C C . PHE A 1 311 ? -9.151 19.204 -0.862 1.00 88.25 311 PHE A C 1
ATOM 2520 O O . PHE A 1 311 ? -8.801 19.661 0.221 1.00 88.25 311 PHE A O 1
ATOM 2527 N N . GLU A 1 312 ? -10.038 19.830 -1.633 1.00 89.81 312 GLU A N 1
ATOM 2528 C CA . GLU A 1 312 ? -10.677 21.101 -1.276 1.00 89.81 312 GLU A CA 1
ATOM 2529 C C . GLU A 1 312 ? -11.593 20.960 -0.058 1.00 89.81 312 GLU A C 1
ATOM 2531 O O . GLU A 1 312 ? -11.481 21.726 0.900 1.00 89.81 312 GLU A O 1
ATOM 2536 N N . SER A 1 313 ? -12.443 19.929 -0.040 1.00 89.56 313 SER A N 1
ATOM 2537 C CA . SER A 1 313 ? -13.309 19.645 1.109 1.00 89.56 313 SER A CA 1
ATOM 2538 C C . SER A 1 313 ? -12.505 19.223 2.346 1.00 89.56 313 SER A C 1
ATOM 2540 O O . SER A 1 313 ? -12.821 19.649 3.461 1.00 89.56 313 SER A O 1
ATOM 2542 N N . ALA A 1 314 ? -11.410 18.476 2.163 1.00 92.88 314 ALA A N 1
ATOM 2543 C CA . ALA A 1 314 ? -10.456 18.188 3.234 1.00 92.88 314 ALA A CA 1
ATOM 2544 C C . ALA A 1 314 ? -9.797 19.469 3.776 1.00 92.88 314 ALA A C 1
ATOM 2546 O O . ALA A 1 314 ? -9.681 19.629 4.992 1.00 92.88 314 ALA A O 1
ATOM 2547 N N . LYS A 1 315 ? -9.413 20.404 2.894 1.00 93.00 315 LYS A N 1
ATOM 2548 C CA . LYS A 1 315 ? -8.834 21.702 3.270 1.00 93.00 315 LYS A CA 1
ATOM 2549 C C . LYS A 1 315 ? -9.823 22.537 4.066 1.00 93.00 315 LYS A C 1
ATOM 2551 O O . LYS A 1 315 ? -9.467 23.030 5.131 1.00 93.00 315 LYS A O 1
ATOM 2556 N N . ALA A 1 316 ? -11.067 22.634 3.605 1.00 91.69 316 ALA A N 1
ATOM 2557 C CA . ALA A 1 316 ? -12.122 23.340 4.321 1.00 91.69 316 ALA A CA 1
ATOM 2558 C C . ALA A 1 316 ? -12.340 22.760 5.730 1.00 91.69 316 ALA A C 1
ATOM 2560 O O . ALA A 1 316 ? -12.446 23.509 6.700 1.00 91.69 316 ALA A O 1
ATOM 2561 N N . GLY A 1 317 ? -12.345 21.428 5.860 1.00 92.00 317 GLY A N 1
ATOM 2562 C CA . GLY A 1 317 ? -12.426 20.756 7.158 1.00 92.00 317 GLY A CA 1
ATOM 2563 C C . GLY A 1 317 ? -11.223 21.043 8.059 1.00 92.00 317 GLY A C 1
ATOM 2564 O O . GLY A 1 317 ? -11.394 21.301 9.249 1.00 92.00 317 GLY A O 1
ATOM 2565 N N . PHE A 1 318 ? -10.013 21.040 7.499 1.00 95.12 318 PHE A N 1
ATOM 2566 C CA . PHE A 1 318 ? -8.788 21.329 8.242 1.00 95.12 318 PHE A CA 1
ATOM 2567 C C . PHE A 1 318 ? -8.758 22.775 8.750 1.00 95.12 318 PHE A C 1
ATOM 2569 O O . PHE A 1 318 ? -8.556 22.993 9.941 1.00 95.12 318 PHE A O 1
ATOM 2576 N N . VAL A 1 319 ? -9.053 23.750 7.887 1.00 93.56 319 VAL A N 1
ATOM 2577 C CA . VAL A 1 319 ? -9.156 25.173 8.258 1.00 93.56 319 VAL A CA 1
ATOM 2578 C C . VAL A 1 319 ? -10.215 25.376 9.342 1.00 93.56 319 VAL A C 1
ATOM 2580 O O . VAL A 1 319 ? -9.941 26.022 10.348 1.00 93.56 319 VAL A O 1
ATOM 2583 N N . PHE A 1 320 ? -11.387 24.744 9.210 1.00 93.19 320 PHE A N 1
ATOM 2584 C CA . PHE A 1 320 ? -12.435 24.816 10.229 1.00 93.19 320 PHE A CA 1
ATOM 2585 C C . PHE A 1 320 ? -11.951 24.339 11.606 1.00 93.19 320 PHE A C 1
ATOM 2587 O O . PHE A 1 320 ? -12.270 24.971 12.616 1.00 93.19 320 PHE A O 1
ATOM 2594 N N . ILE A 1 321 ? -11.177 23.249 11.659 1.00 93.75 321 ILE A N 1
ATOM 2595 C CA . ILE A 1 321 ? -10.598 22.744 12.911 1.00 93.75 321 ILE A CA 1
ATOM 2596 C C . ILE A 1 321 ? -9.651 23.782 13.524 1.00 93.75 321 ILE A C 1
ATOM 2598 O O . ILE A 1 321 ? -9.764 24.078 14.713 1.00 93.75 321 ILE A O 1
ATOM 2602 N N . LEU A 1 322 ? -8.746 24.354 12.724 1.00 94.12 322 LEU A N 1
ATOM 2603 C CA . LEU A 1 322 ? -7.755 25.323 13.203 1.00 94.12 322 LEU A CA 1
ATOM 2604 C C . LEU A 1 322 ? -8.397 26.648 13.655 1.00 94.12 322 LEU A C 1
ATOM 2606 O O . LEU A 1 322 ? -7.993 27.213 14.673 1.00 94.12 322 LEU A O 1
ATOM 2610 N N . ASP A 1 323 ? -9.428 27.121 12.955 1.00 91.88 323 ASP A N 1
ATOM 2611 C CA . ASP A 1 323 ? -10.138 28.363 13.290 1.00 91.88 323 ASP A CA 1
ATOM 2612 C C . ASP A 1 323 ? -10.965 28.247 14.571 1.00 91.88 323 ASP A C 1
ATOM 2614 O O . ASP A 1 323 ? -11.099 29.214 15.324 1.00 91.88 323 ASP A O 1
ATOM 2618 N N . ASN A 1 324 ? -11.494 27.054 14.845 1.00 92.19 324 ASN A N 1
ATOM 2619 C CA . ASN A 1 324 ? -12.316 26.779 16.021 1.00 92.19 324 ASN A CA 1
ATOM 2620 C C . ASN A 1 324 ? -11.519 26.147 17.169 1.00 92.19 324 ASN A C 1
ATOM 2622 O O . ASN A 1 324 ? -12.115 25.651 18.124 1.00 92.19 324 ASN A O 1
ATOM 2626 N N . TRP A 1 325 ? -10.184 26.190 17.116 1.00 93.12 325 TRP A N 1
ATOM 2627 C CA . TRP A 1 325 ? -9.320 25.548 18.108 1.00 93.12 325 TRP A CA 1
ATOM 2628 C C . TRP A 1 325 ? -9.589 26.017 19.546 1.00 93.12 325 TRP A C 1
ATOM 2630 O O . TRP A 1 325 ? -9.558 25.217 20.475 1.00 93.12 325 TRP A O 1
ATOM 2640 N N . SER A 1 326 ? -9.938 27.295 19.738 1.00 89.19 326 SER A N 1
ATOM 2641 C CA . SER A 1 326 ? -10.274 27.871 21.052 1.00 89.19 326 SER A CA 1
ATOM 2642 C C . SER A 1 326 ? -11.565 27.327 21.675 1.00 89.19 326 SER A C 1
ATOM 2644 O O . SER A 1 326 ? -11.812 27.561 22.855 1.00 89.19 326 SER A O 1
ATOM 2646 N N . LYS A 1 327 ? -12.395 26.614 20.903 1.00 89.56 327 LYS A N 1
ATOM 2647 C CA . LYS A 1 327 ? -13.638 25.988 21.380 1.00 89.56 327 LYS A CA 1
ATOM 2648 C C . LYS A 1 327 ? -13.416 24.584 21.953 1.00 89.56 327 LYS A C 1
ATOM 2650 O O . LYS A 1 327 ? -14.352 24.010 22.503 1.00 89.56 327 LYS A O 1
ATOM 2655 N N . LEU A 1 328 ? -12.215 24.024 21.797 1.00 90.69 328 LEU A N 1
ATOM 2656 C CA . LEU A 1 328 ? -11.845 22.715 22.341 1.00 90.69 328 LEU A CA 1
ATOM 2657 C C . LEU A 1 328 ? -11.631 22.783 23.853 1.00 90.69 328 LEU A C 1
ATOM 2659 O O . LEU A 1 328 ? -11.448 23.862 24.417 1.00 90.69 328 LEU A O 1
ATOM 2663 N N . ASP A 1 329 ? -11.607 21.632 24.519 1.00 90.25 329 ASP A N 1
ATOM 2664 C CA . ASP A 1 329 ? -11.273 21.583 25.940 1.00 90.25 329 ASP A CA 1
ATOM 2665 C C . ASP A 1 329 ? -9.823 22.055 26.218 1.00 90.25 329 ASP A C 1
ATOM 2667 O O . ASP A 1 329 ? -8.939 21.986 25.358 1.00 90.25 329 ASP A O 1
ATOM 2671 N N . SER A 1 330 ? -9.557 22.532 27.439 1.00 89.06 330 SER A N 1
ATOM 2672 C CA . SER A 1 330 ? -8.261 23.126 27.811 1.00 89.06 330 SER A CA 1
ATOM 2673 C C . SER A 1 330 ? -7.073 22.159 27.721 1.00 89.06 330 SER A C 1
ATOM 2675 O O . SER A 1 330 ? -5.933 22.604 27.569 1.00 89.06 330 SER A O 1
ATOM 2677 N N . PHE A 1 331 ? -7.310 20.848 27.808 1.00 90.81 331 PHE A N 1
ATOM 2678 C CA . PHE A 1 331 ? -6.290 19.829 27.592 1.00 90.81 331 PHE A CA 1
ATOM 2679 C C . PHE A 1 331 ? -5.991 19.683 26.097 1.00 90.81 331 PHE A C 1
ATOM 2681 O O . PHE A 1 331 ? -4.824 19.735 25.709 1.00 90.81 331 PHE A O 1
ATOM 2688 N N . THR A 1 332 ? -7.017 19.588 25.250 1.00 89.44 332 THR A N 1
ATOM 2689 C CA . THR A 1 332 ? -6.850 19.457 23.792 1.00 89.44 332 THR A CA 1
ATOM 2690 C C . THR A 1 332 ? -6.228 20.710 23.169 1.00 89.44 332 THR A C 1
ATOM 2692 O O . THR A 1 332 ? -5.356 20.593 22.308 1.00 89.44 332 THR A O 1
ATOM 2695 N N . GLN A 1 333 ? -6.568 21.907 23.662 1.00 90.44 333 GLN A N 1
ATOM 2696 C CA . GLN A 1 333 ? -5.984 23.165 23.179 1.00 90.44 333 GLN A CA 1
ATOM 2697 C C . GLN A 1 333 ? -4.450 23.199 23.265 1.00 90.44 333 GLN A C 1
ATOM 2699 O O . GLN A 1 333 ? -3.803 23.781 22.395 1.00 90.44 333 GLN A O 1
ATOM 2704 N N . LYS A 1 334 ? -3.855 22.539 24.270 1.00 90.38 334 LYS A N 1
ATOM 2705 C CA . LYS A 1 334 ? -2.395 22.487 24.467 1.00 90.38 334 LYS A CA 1
ATOM 2706 C C . LYS A 1 334 ? -1.677 21.583 23.458 1.00 90.38 334 LYS A C 1
ATOM 2708 O O . LYS A 1 334 ? -0.462 21.695 23.301 1.00 90.38 334 LYS A O 1
ATOM 2713 N N . ARG A 1 335 ? -2.399 20.693 22.770 1.00 91.06 335 ARG A N 1
ATOM 2714 C CA . ARG A 1 335 ? -1.843 19.663 21.878 1.00 91.06 335 ARG A CA 1
ATOM 2715 C C . ARG A 1 335 ? -1.711 20.162 20.442 1.00 91.06 335 ARG A C 1
ATOM 2717 O O . ARG A 1 335 ? -2.349 19.660 19.522 1.00 91.06 335 ARG A O 1
ATOM 2724 N N . VAL A 1 336 ? -0.885 21.186 20.253 1.00 90.50 336 VAL A N 1
ATOM 2725 C CA . VAL A 1 336 ? -0.741 21.884 18.963 1.00 90.50 336 VAL A CA 1
ATOM 2726 C C . VAL A 1 336 ? 0.141 21.147 17.949 1.00 90.50 336 VAL A C 1
ATOM 2728 O O . VAL A 1 336 ? 0.161 21.527 16.784 1.00 90.50 336 VAL A O 1
ATOM 2731 N N . LYS A 1 337 ? 0.878 20.104 18.359 1.00 92.62 337 LYS A N 1
ATOM 2732 C CA . LYS A 1 337 ? 1.773 19.345 17.468 1.00 92.62 337 LYS A CA 1
ATOM 2733 C C . LYS A 1 337 ? 0.979 18.425 16.543 1.00 92.62 337 LYS A C 1
ATOM 2735 O O . LYS A 1 337 ? 0.116 17.688 17.012 1.00 92.62 337 LYS A O 1
ATOM 2740 N N . LEU A 1 338 ? 1.355 18.350 15.263 1.00 93.31 338 LEU A N 1
ATOM 2741 C CA . LEU A 1 338 ? 0.694 17.482 14.272 1.00 93.31 338 LEU A CA 1
ATOM 2742 C C . LEU A 1 338 ? 0.585 16.016 14.700 1.00 93.31 338 LEU A C 1
ATOM 2744 O O . LEU A 1 338 ? -0.463 15.410 14.498 1.00 93.31 338 LEU A O 1
ATOM 2748 N N . SER A 1 339 ? 1.607 15.462 15.351 1.00 93.25 339 SER A N 1
ATOM 2749 C CA . SER A 1 339 ? 1.564 14.089 15.877 1.00 93.25 339 SER A CA 1
ATOM 2750 C C . SER A 1 339 ? 0.499 13.879 16.959 1.00 93.25 339 SER A C 1
ATOM 2752 O O . SER A 1 339 ? -0.060 12.791 17.083 1.00 93.25 339 SER A O 1
ATOM 2754 N N . GLU A 1 340 ? 0.188 14.908 17.745 1.00 93.62 340 GLU A N 1
ATOM 2755 C CA . GLU A 1 340 ? -0.852 14.860 18.773 1.00 93.62 340 GLU A CA 1
ATOM 2756 C C . GLU A 1 340 ? -2.233 15.112 18.177 1.00 93.62 340 GLU A C 1
ATOM 2758 O O . GLU A 1 340 ? -3.164 14.363 18.468 1.00 93.62 340 GLU A O 1
ATOM 2763 N N . ILE A 1 341 ? -2.338 16.084 17.265 1.00 93.50 341 ILE A N 1
ATOM 2764 C CA . ILE A 1 341 ? -3.548 16.332 16.472 1.00 93.50 341 ILE A CA 1
ATOM 2765 C C . ILE A 1 341 ? -3.950 15.057 15.722 1.00 93.50 341 ILE A C 1
ATOM 2767 O O . ILE A 1 341 ? -5.115 14.673 15.728 1.00 93.50 341 ILE A O 1
ATOM 2771 N N . ASN A 1 342 ? -2.991 14.351 15.117 1.00 94.94 342 ASN A N 1
ATOM 2772 C CA . ASN A 1 342 ? -3.245 13.105 14.400 1.00 94.94 342 ASN A CA 1
ATOM 2773 C C . ASN A 1 342 ? -3.741 11.993 15.341 1.00 94.94 342 ASN A C 1
ATOM 2775 O O . ASN A 1 342 ? -4.649 11.241 14.977 1.00 94.94 342 ASN A O 1
ATOM 2779 N N . LYS A 1 343 ? -3.194 11.892 16.558 1.00 94.19 343 LYS A N 1
ATOM 2780 C CA . LYS A 1 343 ? -3.664 10.929 17.569 1.00 94.19 343 LYS A CA 1
ATOM 2781 C C . LYS A 1 343 ? -5.095 11.233 18.020 1.00 94.19 343 LYS A C 1
ATOM 2783 O O . LYS A 1 343 ? -5.915 10.320 18.069 1.00 94.19 343 LYS A O 1
ATOM 2788 N N . ASP A 1 344 ? -5.415 12.505 18.240 1.00 93.06 344 ASP A N 1
ATOM 2789 C CA . ASP A 1 344 ? -6.691 12.928 18.829 1.00 93.06 344 ASP A CA 1
ATOM 2790 C C . ASP A 1 344 ? -7.734 13.389 17.794 1.00 93.06 344 ASP A C 1
ATOM 2792 O O . ASP A 1 344 ? -8.810 13.859 18.166 1.00 93.06 344 ASP A O 1
ATOM 2796 N N . LYS A 1 345 ? -7.470 13.236 16.490 1.00 93.44 345 LYS A N 1
ATOM 2797 C CA . LYS A 1 345 ? -8.304 13.778 15.396 1.00 93.44 345 LYS A CA 1
ATOM 2798 C C . LYS A 1 345 ? -9.801 13.474 15.519 1.00 93.44 345 LYS A C 1
ATOM 2800 O O . LYS A 1 345 ? -10.628 14.346 15.267 1.00 93.44 345 LYS A O 1
ATOM 2805 N N . LEU A 1 346 ? -10.169 12.266 15.955 1.00 91.62 346 LEU A N 1
ATOM 2806 C CA . LEU A 1 346 ? -11.570 11.881 16.172 1.00 91.62 346 LEU A CA 1
ATOM 2807 C C . LEU A 1 346 ? -12.200 12.620 17.357 1.00 91.62 346 LEU A C 1
ATOM 2809 O O . LEU A 1 346 ? -13.347 13.063 17.267 1.00 91.62 346 LEU A O 1
ATOM 2813 N N . LYS A 1 347 ? -11.448 12.768 18.451 1.00 92.06 347 LYS A N 1
ATOM 2814 C CA . LYS A 1 347 ? -11.873 13.495 19.650 1.00 92.06 347 LYS A CA 1
ATOM 2815 C C . LYS A 1 347 ? -12.106 14.969 19.312 1.00 92.06 347 LYS A C 1
ATOM 2817 O O . LYS A 1 347 ? -13.201 15.469 19.552 1.00 92.06 347 LYS A O 1
ATOM 2822 N N . ILE A 1 348 ? -11.134 15.603 18.649 1.00 92.69 348 ILE A N 1
ATOM 2823 C CA . ILE A 1 348 ? -11.195 17.002 18.194 1.00 92.69 348 ILE A CA 1
ATOM 2824 C C . ILE A 1 348 ? -12.456 17.245 17.356 1.00 92.69 348 ILE A C 1
ATOM 2826 O O . ILE A 1 348 ? -13.248 18.137 17.649 1.00 92.69 348 ILE A O 1
ATOM 2830 N N . ILE A 1 349 ? -12.694 16.413 16.338 1.00 90.56 349 ILE A N 1
ATOM 2831 C CA . ILE A 1 349 ? -13.867 16.558 15.464 1.00 90.56 349 ILE A CA 1
ATOM 2832 C C . ILE A 1 349 ? -15.172 16.361 16.241 1.00 90.56 349 ILE A C 1
ATOM 2834 O O . ILE A 1 349 ? -16.148 17.071 16.003 1.00 90.56 349 ILE A O 1
ATOM 2838 N N . THR A 1 350 ? -15.206 15.402 17.164 1.00 90.38 350 THR A N 1
ATOM 2839 C CA . THR A 1 350 ? -16.397 15.120 17.974 1.00 90.38 350 THR A CA 1
ATOM 2840 C C . THR A 1 350 ? -16.742 16.289 18.892 1.00 90.38 350 THR A C 1
ATOM 2842 O O . THR A 1 350 ? -17.915 16.630 19.017 1.00 90.38 350 THR A O 1
ATOM 2845 N N . GLU A 1 351 ? -15.750 16.931 19.505 1.00 89.44 351 GLU A N 1
ATOM 2846 C CA . GLU A 1 351 ? -15.959 18.123 20.334 1.00 89.44 351 GLU A CA 1
ATOM 2847 C C . GLU A 1 351 ? -16.464 19.305 19.514 1.00 89.44 351 GLU A C 1
ATOM 2849 O O . GLU A 1 351 ? -17.478 19.905 19.864 1.00 89.44 351 GLU A O 1
ATOM 2854 N N . LEU A 1 352 ? -15.838 19.576 18.368 1.00 87.88 352 LEU A N 1
ATOM 2855 C CA . LEU A 1 352 ? -16.253 20.678 17.499 1.00 87.88 352 LEU A CA 1
ATOM 2856 C C . LEU A 1 352 ? -17.659 20.486 16.911 1.00 87.88 352 LEU A C 1
ATOM 2858 O O . LEU A 1 352 ? -18.323 21.469 16.597 1.00 87.88 352 LEU A O 1
ATOM 2862 N N . ARG A 1 353 ? -18.144 19.242 16.796 1.00 84.56 353 ARG A N 1
ATOM 2863 C CA . ARG A 1 353 ? -19.533 18.938 16.401 1.00 84.56 353 ARG A CA 1
ATOM 2864 C C . ARG A 1 353 ? -20.555 19.148 17.522 1.00 84.56 353 ARG A C 1
ATOM 2866 O O . ARG A 1 353 ? -21.731 19.314 17.218 1.00 84.56 353 ARG A O 1
ATOM 2873 N N . LYS A 1 354 ? -20.139 19.106 18.792 1.00 76.62 354 LYS A N 1
ATOM 2874 C CA . LYS A 1 354 ? -21.028 19.275 19.958 1.00 76.62 354 LYS A CA 1
ATOM 2875 C C . LYS A 1 354 ? -21.317 20.741 20.282 1.00 76.62 354 LYS A C 1
ATOM 2877 O O . LYS A 1 354 ? -22.275 21.014 20.998 1.00 76.62 354 LYS A O 1
ATOM 2882 N N . VAL A 1 355 ? -20.513 21.675 19.775 1.00 60.12 355 VAL A N 1
ATOM 2883 C CA . VAL A 1 355 ? -20.746 23.110 19.972 1.00 60.12 355 VAL A CA 1
ATOM 2884 C C . VAL A 1 355 ? -21.945 23.551 19.111 1.00 60.12 355 VAL A C 1
ATOM 2886 O O . VAL A 1 355 ? -21.888 23.388 17.888 1.00 60.12 355 VAL A O 1
ATOM 2889 N N . PRO A 1 356 ? -23.029 24.108 19.696 1.00 50.09 356 PRO A N 1
ATOM 2890 C CA . PRO A 1 356 ? -24.194 24.559 18.939 1.00 50.09 356 PRO A CA 1
ATOM 2891 C C . PRO A 1 356 ? -23.791 25.594 17.890 1.00 50.09 356 PRO A C 1
ATOM 2893 O O . PRO A 1 356 ? -23.119 26.582 18.182 1.00 50.09 356 PRO A O 1
ATOM 2896 N N . THR A 1 357 ? -24.193 25.357 16.648 1.00 48.19 357 THR A N 1
ATOM 2897 C CA . THR A 1 357 ? -23.807 26.161 15.487 1.00 48.19 357 THR A CA 1
ATOM 2898 C C . THR A 1 357 ? -24.669 27.424 15.371 1.00 48.19 357 THR A C 1
ATOM 2900 O O . THR A 1 357 ? -25.407 27.580 14.408 1.00 48.19 357 THR A O 1
ATOM 2903 N N . ASN A 1 358 ? -24.579 28.353 16.324 1.00 41.75 358 ASN A N 1
ATOM 2904 C CA . ASN A 1 358 ? -25.058 29.725 16.113 1.00 41.75 358 ASN A CA 1
ATOM 2905 C C . ASN A 1 358 ? -23.906 30.561 15.562 1.00 41.75 358 ASN A C 1
ATOM 2907 O O . ASN A 1 358 ? -23.253 31.253 16.323 1.00 41.75 358 ASN A O 1
ATOM 2911 N N . GLU A 1 359 ? -23.606 30.390 14.273 1.00 44.31 359 GLU A N 1
ATOM 2912 C CA . GLU A 1 359 ? -22.870 31.325 13.398 1.00 44.31 359 GLU A CA 1
ATOM 2913 C C . GLU A 1 359 ? -22.462 30.566 12.130 1.00 44.31 359 GLU A C 1
ATOM 2915 O O . GLU A 1 359 ? -21.319 30.162 11.917 1.00 44.31 359 GLU A O 1
ATOM 2920 N N . ARG A 1 360 ? -23.444 30.313 11.266 1.00 42.44 360 ARG A N 1
ATOM 2921 C CA . ARG A 1 360 ? -23.189 29.868 9.897 1.00 42.44 360 ARG A CA 1
ATOM 2922 C C . ARG A 1 360 ? -24.088 30.640 8.947 1.00 42.44 360 ARG A C 1
ATOM 2924 O O . ARG A 1 360 ? -24.956 30.050 8.336 1.00 42.44 360 ARG A O 1
ATOM 2931 N N . ILE A 1 361 ? -23.888 31.956 8.895 1.00 43.56 361 ILE A N 1
ATOM 2932 C CA . ILE A 1 361 ? -24.093 32.870 7.756 1.00 43.56 361 ILE A CA 1
ATOM 2933 C C . ILE A 1 361 ? -23.456 34.193 8.194 1.00 43.56 361 ILE A C 1
ATOM 2935 O O . ILE A 1 361 ? -23.949 34.819 9.123 1.00 43.56 361 ILE A O 1
ATOM 2939 N N . THR A 1 362 ? -22.344 34.579 7.567 1.00 39.91 362 THR A N 1
ATOM 2940 C CA . THR A 1 362 ? -21.939 35.978 7.279 1.00 39.91 362 THR A CA 1
ATOM 2941 C C . THR A 1 362 ? -20.528 36.007 6.688 1.00 39.91 362 THR A C 1
ATOM 2943 O O . THR A 1 362 ? -19.642 36.652 7.222 1.00 39.91 362 THR A O 1
ATOM 2946 N N . ARG A 1 363 ? -20.292 35.314 5.564 1.00 34.62 363 ARG A N 1
ATOM 2947 C CA . ARG A 1 363 ? -19.211 35.656 4.608 1.00 34.62 363 ARG A CA 1
ATOM 2948 C C . ARG A 1 363 ? -19.585 35.256 3.177 1.00 34.62 363 ARG A C 1
ATOM 2950 O O . ARG A 1 363 ? -18.812 34.643 2.460 1.00 34.62 363 ARG A O 1
ATOM 2957 N N . GLN A 1 364 ? -20.800 35.596 2.771 1.00 35.47 364 GLN A N 1
ATOM 2958 C CA . GLN A 1 364 ? -21.174 35.767 1.368 1.00 35.47 364 GLN A CA 1
ATOM 2959 C C . GLN A 1 364 ? -22.116 36.966 1.353 1.00 35.47 364 GLN A C 1
ATOM 2961 O O . GLN A 1 364 ? -23.313 36.786 1.512 1.00 35.47 364 GLN A O 1
ATOM 2966 N N . ASN A 1 365 ? -21.539 38.171 1.403 1.00 35.25 365 ASN A N 1
ATOM 2967 C CA . ASN A 1 365 ? -22.117 39.467 1.003 1.00 35.25 365 ASN A CA 1
ATOM 2968 C C . ASN A 1 365 ? -21.206 40.597 1.511 1.00 35.25 365 ASN A C 1
ATOM 2970 O O . ASN A 1 365 ? -21.556 41.361 2.402 1.00 35.25 365 ASN A O 1
ATOM 2974 N N . SER A 1 366 ? -19.996 40.680 0.961 1.00 34.00 366 SER A N 1
ATOM 2975 C CA . SER A 1 366 ? -19.165 41.889 1.024 1.00 34.00 366 SER A CA 1
ATOM 2976 C C . SER A 1 366 ? -18.156 41.860 -0.126 1.00 34.00 366 SER A C 1
ATOM 2978 O O . SER A 1 366 ? -16.947 41.832 0.078 1.00 34.00 366 SER A O 1
ATOM 2980 N N . SER A 1 367 ? -18.673 41.763 -1.352 1.00 37.53 367 SER A N 1
ATOM 2981 C CA . SER A 1 367 ? -17.914 41.943 -2.594 1.00 37.53 367 SER A CA 1
ATOM 2982 C C . SER A 1 367 ? -18.855 42.373 -3.723 1.00 37.53 367 SER A C 1
ATOM 2984 O O . SER A 1 367 ? -18.921 41.736 -4.764 1.00 37.53 367 SER A O 1
ATOM 2986 N N . THR A 1 368 ? -19.598 43.452 -3.502 1.00 31.88 368 THR A N 1
ATOM 2987 C CA . THR A 1 368 ? -20.104 44.331 -4.568 1.00 31.88 368 THR A CA 1
ATOM 2988 C C . THR A 1 368 ? -20.412 45.669 -3.910 1.00 31.88 368 THR A C 1
ATOM 2990 O O . THR A 1 368 ? -21.544 45.956 -3.525 1.00 31.88 368 THR A O 1
ATOM 2993 N N . GLY A 1 369 ? -19.354 46.452 -3.689 1.00 29.41 369 GLY A N 1
ATOM 2994 C CA . GLY A 1 369 ? -19.482 47.871 -3.394 1.00 29.41 369 GLY A CA 1
ATOM 2995 C C . GLY A 1 369 ? -20.124 48.557 -4.593 1.00 29.41 369 GLY A C 1
ATOM 2996 O O . GLY A 1 369 ? -19.666 48.406 -5.724 1.00 29.41 369 GLY A O 1
ATOM 2997 N N . ALA A 1 370 ? -21.228 49.234 -4.310 1.00 31.11 370 ALA A N 1
ATOM 2998 C CA . ALA A 1 370 ? -22.093 49.914 -5.247 1.00 31.11 370 ALA A CA 1
ATOM 2999 C C . ALA A 1 370 ? -21.346 50.953 -6.096 1.00 31.11 370 ALA A C 1
ATOM 3001 O O . ALA A 1 370 ? -20.675 51.847 -5.580 1.00 31.11 370 ALA A O 1
ATOM 3002 N N . VAL A 1 371 ? -21.542 50.856 -7.410 1.00 32.78 371 VAL A N 1
ATOM 3003 C CA . VAL A 1 371 ? -21.399 51.981 -8.331 1.00 32.78 371 VAL A CA 1
ATOM 3004 C C . VAL A 1 371 ? -22.623 52.869 -8.129 1.00 32.78 371 VAL A C 1
ATOM 3006 O O . VAL A 1 371 ? -23.758 52.433 -8.318 1.00 32.78 371 VAL A O 1
ATOM 3009 N N . ASN A 1 372 ? -22.383 54.113 -7.719 1.00 31.03 372 ASN A N 1
ATOM 3010 C CA . ASN A 1 372 ? -23.372 55.181 -7.754 1.00 31.03 372 ASN A CA 1
ATOM 3011 C C . ASN A 1 372 ? -23.921 55.327 -9.177 1.00 31.03 372 ASN A C 1
ATOM 3013 O O . ASN A 1 372 ? -23.159 55.621 -10.096 1.00 31.03 372 ASN A O 1
ATOM 3017 N N . ASN A 1 373 ? -25.239 55.236 -9.340 1.00 31.67 373 ASN A N 1
ATOM 3018 C CA . ASN A 1 373 ? -25.904 56.012 -10.375 1.00 31.67 373 ASN A CA 1
ATOM 3019 C C . ASN A 1 373 ? -27.282 56.460 -9.885 1.00 31.67 373 ASN A C 1
ATOM 3021 O O . ASN A 1 373 ? -28.180 55.654 -9.649 1.00 31.67 373 ASN A O 1
ATOM 3025 N N . GLN A 1 374 ? -27.408 57.768 -9.682 1.00 32.53 374 GLN A N 1
ATOM 3026 C CA . GLN A 1 374 ? -28.677 58.450 -9.480 1.00 32.53 374 GLN A CA 1
ATOM 3027 C C . GLN A 1 374 ? -29.416 58.463 -10.821 1.00 32.53 374 GLN A C 1
ATOM 3029 O O . GLN A 1 374 ? -28.865 58.903 -11.827 1.00 32.53 374 GLN A O 1
ATOM 3034 N N . GLY A 1 375 ? -30.661 57.996 -10.844 1.00 29.58 375 GLY A N 1
ATOM 3035 C CA . GLY A 1 375 ? -31.471 57.997 -12.056 1.00 29.58 375 GLY A CA 1
ATOM 3036 C C . GLY A 1 375 ? -32.908 57.593 -11.772 1.00 29.58 375 GLY A C 1
ATOM 3037 O O . GLY A 1 375 ? -33.189 56.434 -11.503 1.00 29.58 375 GLY A O 1
ATOM 3038 N N . ALA A 1 376 ? -33.774 58.600 -11.798 1.00 30.09 376 ALA A N 1
ATOM 3039 C CA . ALA A 1 376 ? -35.232 58.599 -11.777 1.00 30.09 376 ALA A CA 1
ATOM 3040 C C . ALA A 1 376 ? -35.961 57.342 -12.300 1.00 30.09 376 ALA A C 1
ATOM 3042 O O . ALA A 1 376 ? -35.585 56.784 -13.326 1.00 30.09 376 ALA A O 1
ATOM 3043 N N . GLY A 1 377 ? -37.126 57.042 -11.708 1.00 29.66 377 GLY A N 1
ATOM 3044 C CA . GLY A 1 377 ? -38.215 56.426 -12.474 1.00 29.66 377 GLY A CA 1
ATOM 3045 C C . GLY A 1 377 ? -39.157 55.482 -11.726 1.00 29.66 377 GLY A C 1
ATOM 3046 O O . GLY A 1 377 ? -38.924 54.287 -11.707 1.00 29.66 377 GLY A O 1
ATOM 3047 N N . VAL A 1 378 ? -40.258 56.046 -11.221 1.00 32.38 378 VAL A N 1
ATOM 3048 C CA . VAL A 1 378 ? -41.644 55.554 -11.382 1.00 32.38 378 VAL A CA 1
ATOM 3049 C C . VAL A 1 378 ? -42.033 54.162 -10.835 1.00 32.38 378 VAL A C 1
ATOM 3051 O O . VAL A 1 378 ? -41.634 53.109 -11.315 1.00 32.38 378 VAL A O 1
ATOM 3054 N N . LEU A 1 379 ? -42.969 54.217 -9.881 1.00 31.52 379 LEU A N 1
ATOM 3055 C CA . LEU A 1 379 ? -43.935 53.183 -9.500 1.00 31.52 379 LEU A CA 1
ATOM 3056 C C . LEU A 1 379 ? -44.654 52.570 -10.713 1.00 31.52 379 LEU A C 1
ATOM 3058 O O . LEU A 1 379 ? -45.346 53.307 -11.413 1.00 31.52 379 LEU A O 1
ATOM 3062 N N . GLN A 1 380 ? -44.677 51.238 -10.843 1.00 33.81 380 GLN A N 1
ATOM 3063 C CA . GLN A 1 380 ? -45.936 50.568 -11.180 1.00 33.81 380 GLN A CA 1
ATOM 3064 C C . GLN A 1 380 ? -46.000 49.087 -10.785 1.00 33.81 380 GLN A C 1
ATOM 3066 O O . GLN A 1 380 ? -45.030 48.340 -10.834 1.00 33.81 380 GLN A O 1
ATOM 3071 N N . GLU A 1 381 ? -47.207 48.745 -10.351 1.00 30.34 381 GLU A N 1
ATOM 3072 C CA . GLU A 1 381 ? -47.761 47.487 -9.867 1.00 30.34 381 GLU A CA 1
ATOM 3073 C C . GLU A 1 381 ? -47.648 46.254 -10.792 1.00 30.34 381 GLU A C 1
ATOM 3075 O O . GLU A 1 381 ? -47.628 46.391 -12.013 1.00 30.34 381 GLU A O 1
ATOM 3080 N N . ARG A 1 382 ? -47.864 45.078 -10.156 1.00 27.83 382 ARG A N 1
ATOM 3081 C CA . ARG A 1 382 ? -48.407 43.801 -10.696 1.00 27.83 382 ARG A CA 1
ATOM 3082 C C . ARG A 1 382 ? -47.450 43.014 -11.615 1.00 27.83 382 ARG A C 1
ATOM 3084 O O . ARG A 1 382 ? -46.692 43.592 -12.369 1.00 27.83 382 ARG A O 1
ATOM 3091 N N . LYS A 1 383 ? -47.417 41.678 -11.643 1.00 31.17 383 LYS A N 1
ATOM 3092 C CA . LYS A 1 383 ? -48.404 40.629 -11.335 1.00 31.17 383 LYS A CA 1
ATOM 3093 C C . LYS A 1 383 ? -47.661 39.294 -11.150 1.00 31.17 383 LYS A C 1
ATOM 3095 O O . LYS A 1 383 ? -46.629 39.082 -11.779 1.00 31.17 383 LYS A O 1
ATOM 3100 N N . ASP A 1 384 ? -48.262 38.449 -10.327 1.00 35.50 384 ASP A N 1
ATOM 3101 C CA . ASP A 1 384 ? -48.256 36.980 -10.282 1.00 35.50 384 ASP A CA 1
ATOM 3102 C C . ASP A 1 384 ? -47.498 36.221 -11.396 1.00 35.50 384 ASP A C 1
ATOM 3104 O O . ASP A 1 384 ? -47.826 36.376 -12.575 1.00 35.50 384 ASP A O 1
ATOM 3108 N N . PHE A 1 385 ? -46.555 35.349 -11.013 1.00 34.22 385 PHE A N 1
ATOM 3109 C CA . PHE A 1 385 ? -46.671 33.875 -11.058 1.00 34.22 385 PHE A CA 1
ATOM 3110 C C . PHE A 1 385 ? -45.485 33.201 -10.355 1.00 34.22 385 PHE A C 1
ATOM 3112 O O . PHE A 1 385 ? -44.343 33.686 -10.526 1.00 34.22 385 PHE A O 1
#

Sequence (385 aa):
MENKKDTIYFNHDFNSRNDNKIIKLRKKYKWDGYGVFWATLEIMRETTDGMQTYSDCIDNAFQLNLDEEWYTVFINDCIEFGLFIRKGEYVYSQRLLSDIEHMKSKSKKASASASARWDKVKGEKSEGNAIALPTHSDSNAKEDSIGEDKKGENSKGEEEKPVAEPPAVPPLKEIDLLVPELRMEYVKMVGFIFSQPKLQKIPSQLAPDEYEKLRENYTEEQIMETLKDMGNYKDIGKKQSIYLTANKWLKKNAISSEITAQLAAFENEYRTFIVKQSNGAITEPKLSKYDKTDLSCIVTFLKDNSKEKTFESAKAGFVFILDNWSKLDSFTQKRVKLSEINKDKLKIITELRKVPTNERITRQNSSTGAVNNQGAGVLQERKDF

Secondary structure (DSSP, 8-state):
--------PPPPPTTGGG-HHHHHHHHHHHHHHHHHHHHHHHHHHHSSSSEEEHHHHHHHHHHTT--HHHHHHHHHHHHHTTSSEEETTEEE-HHHHHHHHHHHHHHHHHHHHHHHHHHHHHH------S--PPP--------------PPPP---------PPPPPPS--TTTGGGS-GGGHHHHHHHHHHHHH-TTTTTSSBPPPHHHHHHHHTTS-HHHHHHHHHHHHH-TTGGG-SBHHHHHHHHHHHHHHHHHHHHHHHHHHHHHHHHHHHHTTTS-SSPPPPHHHHHHHHHHHHHHHHTSSS-SHHHHHHHHHHHHHTGGGS-HHHHT--SHHHHHHHHHHHHHHHHHS-------SSS-S-PPPP-------------

Foldseek 3Di:
DDPPPPPDDDDDDPPVCPDPLNVQQCVPPNVVLVVVLVVLQVVLLVDPQSKDFLVVSLVCCVVVVHDSVVVNVSLVSCCVSLQWPDDPRMIGGPVSNVVSVVVVVVVVVVVVVVVVVVVVVVVPPDDDDDDDDPDDDPDPPPDDDDDDDDDDDDDDDDDDDDDDDQDDDDDPVQLVVADPVCSVLVVVQSVVCVVQPLSSLAQAEQGRVLVVVCVVPDDSVLLSVLVVVLSVDDCNSVHHYPSVSSVVVSVVVVVVVVVVVLLVLVVVLLQVLVCVLVVNPDVGDDDDPVLSVLSSLQLQVQLVPFPNSDSVSSSVVSNLLSVCLVQDDPVSNVQSGSVSCSVCVVVSVVSSVPPDPPDDDDDPPDPDDDDDDDDDDDDDDDDDD